Protein AF-0000000075672256 (afdb_homodimer)

pLDDT: mean 93.34, std 7.17, range [53.75, 98.81]

Nearest PDB structures (foldseek):
  4jeo-assembly1_A  TM=9.746E-01  e=2.473E-34  Branchiostoma lanceolatum
  6m9z-assembly1_A  TM=9.798E-01  e=9.421E-34  Branchiostoma floridae
  7sf9-assembly1_C  TM=9.790E-01  e=2.604E-33  Branchiostoma floridae
  7z7o-assembly2_D-2  TM=9.749E-01  e=1.697E-33  Branchiostoma lanceolatum
  4hvf-assembly1_C  TM=9.738E-01  e=4.691E-33  Branchiostoma lanceolatum

Secondary structure (DSSP, 8-state):
-PPP-EEEEEEEEEETTEEEEEEEEEEEETTTTEEEEEEEESSSS-SS-GGGGHHHHHTT-GGG--BTTB--HHHHHHHTT--EEEEEEEEETTS-EEEEEEEEEEETTEEEEEEEEEEE---TTSTTTTT-EEEE--EEEEEEEEETTEEEEEEEEEEEETTS-EEEEEEEEEEEESS---TTGGGSPPEEEEEEEEEEE-SSEEEEEEEEEEES---/-PPP-EEEEEEEEEETTEEEEEEEEEEEETTTTEEEEEEEESSSS-SS-GGGGHHHHHTT-GGG--BTTB--HHHHHHHTS--EEEEEEEEETTS-EEEEEEEEEEETTEEEEEEEEEEE---TTSTTTTT-EEEE--EEEEEEEEETTEEEEEEEEEEEETTS-EEEEEEEEEEEESS---TTGGGSPPEEEEEEEEEEE-SSEEEEEEEEEEES---

Foldseek 3Di:
DDAAFKEKEWEWEDAARHTWIKTWMKTAALVFQKIKIKIFTPPDFDQWAPQVCQCVRRVPPCCSAQAPVGRDPQVVLLVVVQHKKKWKWKQWPQGKIKIKIWDWDDDDSYIYIYMYMDMYDADCPDCTNPVQFDAWDKKKWKWADPDFFKIKIWIKTWTAGPVGDIIIIIMIMIIGTRDGHDPPSNVDGIKMKIKDWDWDDDRTMIMIIMGIHIDRDDD/DDAAFKEKEWEWEDAARHTWIKTWMKTAALVFQKIKIKIFTPVDFDQWAPQVCQCVRRVPCCCSAQAPVGRDPQVVLLVVQQHKKKWKWKQWPQGKIKIKIWDWDDDDSYIYIYMYMDMYDADCPDCTNPVQFDAWDKKKWKWADPDFFKTKIWIKTWTAGPVGDIIIIIMIMIIGTSDGHDPPSNVDGIKMKIKDWDWDDDRTMIMIIMGIHIDRDDD

InterPro domains:
  IPR009017 Green fluorescent protein [G3DSA:2.40.155.10] (1-219)
  IPR009017 Green fluorescent protein [SSF54511] (2-217)
  IPR011584 Green fluorescent protein-related [PF01353] (6-217)

Radius of gyration: 22.41 Å; Cα contacts (8 Å, |Δi|>4): 1199; chains: 2; bounding box: 50×62×52 Å

Solvent-accessible surface area (backbone atoms only — not comparable to full-atom values): 21757 Å² total; per-residue (Å²): 119,70,70,43,43,37,36,37,39,36,43,32,41,30,51,69,79,45,72,51,40,33,42,38,37,33,39,38,39,34,85,65,12,30,38,38,34,39,35,34,41,79,72,49,64,54,86,44,34,58,72,76,48,52,66,69,70,52,74,73,51,49,50,19,34,36,37,84,90,39,78,22,73,50,31,48,24,53,61,72,68,54,33,56,38,37,42,35,38,38,44,31,79,77,57,23,36,38,40,34,40,44,41,69,43,80,57,83,40,30,36,42,33,46,31,47,36,45,30,37,58,60,47,73,86,30,53,53,50,60,54,36,60,72,49,64,55,65,37,57,33,43,35,35,49,60,48,58,36,32,38,38,35,39,35,62,45,42,31,32,32,76,88,51,38,67,49,49,26,44,34,44,31,42,37,42,40,60,49,71,50,64,86,68,48,43,75,49,73,51,41,33,35,34,37,42,75,45,78,48,74,50,56,42,36,41,37,40,40,38,43,38,41,45,41,79,73,76,134,118,71,72,43,44,35,37,38,40,37,44,32,42,29,50,70,80,45,72,52,38,32,42,38,39,35,37,37,37,34,84,66,11,31,37,37,31,40,35,33,41,78,72,50,65,54,84,42,33,59,72,78,48,52,66,69,70,53,72,74,49,48,51,18,35,35,38,85,91,41,79,21,72,50,32,47,23,53,60,72,66,54,33,56,38,36,43,36,38,38,44,30,78,78,58,23,36,37,40,34,42,44,40,70,43,79,57,84,40,30,36,42,34,46,32,44,36,45,31,38,58,62,46,74,88,30,53,52,47,60,54,34,59,72,49,63,56,66,36,56,31,42,35,36,47,62,49,58,36,32,39,38,35,39,35,63,46,42,30,32,32,77,86,51,38,66,49,48,27,45,36,44,31,42,37,43,40,62,50,69,50,64,88,68,48,44,74,50,74,49,40,33,34,35,37,42,73,45,77,49,75,51,55,40,35,40,38,40,39,39,44,37,41,46,40,78,75,77,132

Sequence (438 aa):
MPLPATHEIHLHGSVNGHEFDLVGSGKGDPKAGSLVTEVKSTMGPLKFSPHLMIPHLGYGYYQYLPYPDGPSPFQTAMLDGSGYKVHRVFNFEDGGVLSIDYNYAYEGTHIKSDFKLMGSGFPDDGPVMTSQIVDQDGCVSKKTYLNDNTIVDSFDWSYNLQNGKRYRARVTSNYIFGKPLAADVMKKQPVFVYRKCYVKSTQTEITLDEREKAFYEVVMPLPATHEIHLHGSVNGHEFDLVGSGKGDPKAGSLVTEVKSTMGPLKFSPHLMIPHLGYGYYQYLPYPDGPSPFQTAMLDGSGYKVHRVFNFEDGGVLSIDYNYAYEGTHIKSDFKLMGSGFPDDGPVMTSQIVDQDGCVSKKTYLNDNTIVDSFDWSYNLQNGKRYRARVTSNYIFGKPLAADVMKKQPVFVYRKCYVKSTQTEITLDEREKAFYEVV

Organism: Branchiostoma floridae (NCBI:txid7739)

Structure (mmCIF, N/CA/C/O backbone):
data_AF-0000000075672256-model_v1
#
loop_
_entity.id
_entity.type
_entity.pdbx_description
1 polymer 'Red fluorescent protein drFP583-like'
#
loop_
_atom_site.group_PDB
_atom_site.id
_atom_site.type_symbol
_atom_site.label_atom_id
_atom_site.label_alt_id
_atom_site.label_comp_id
_atom_site.label_asym_id
_atom_site.label_entity_id
_atom_site.label_seq_id
_atom_site.pdbx_PDB_ins_code
_atom_site.Cartn_x
_atom_site.Cartn_y
_atom_site.Cartn_z
_atom_site.occupancy
_atom_site.B_iso_or_equiv
_atom_site.auth_seq_id
_atom_site.auth_comp_id
_atom_site.auth_asym_id
_atom_site.auth_atom_id
_atom_site.pdbx_PDB_model_num
ATOM 1 N N . MET A 1 1 ? -23.078 24.609 -0.307 1 54.22 1 MET A N 1
ATOM 2 C CA . MET A 1 1 ? -21.969 25.516 0.013 1 54.22 1 MET A CA 1
ATOM 3 C C . MET A 1 1 ? -20.703 25.109 -0.74 1 54.22 1 MET A C 1
ATOM 5 O O . MET A 1 1 ? -20.531 23.938 -1.077 1 54.22 1 MET A O 1
ATOM 9 N N . PRO A 1 2 ? -19.922 26.125 -1.208 1 67.62 2 PRO A N 1
ATOM 10 C CA . PRO A 1 2 ? -18.719 25.781 -1.974 1 67.62 2 PRO A CA 1
ATOM 11 C C . PRO A 1 2 ? -17.703 25 -1.155 1 67.62 2 PRO A C 1
ATOM 13 O O . PRO A 1 2 ? -17.719 25.062 0.076 1 67.62 2 PRO A O 1
ATOM 16 N N . LEU A 1 3 ? -17.031 24.141 -1.745 1 74.81 3 LEU A N 1
ATOM 17 C CA . LEU A 1 3 ? -15.961 23.391 -1.106 1 74.81 3 LEU A CA 1
ATOM 18 C C . LEU A 1 3 ? -14.891 24.312 -0.556 1 74.81 3 LEU A C 1
ATOM 20 O O . LEU A 1 3 ? -14.688 25.422 -1.075 1 74.81 3 LEU A O 1
ATOM 24 N N . PRO A 1 4 ? -14.391 23.938 0.589 1 68.5 4 PRO A N 1
ATOM 25 C CA . PRO A 1 4 ? -13.391 24.812 1.212 1 68.5 4 PRO A CA 1
ATOM 26 C C . PRO A 1 4 ? -12.227 25.125 0.28 1 68.5 4 PRO A C 1
ATOM 28 O O . PRO A 1 4 ? -11.82 24.281 -0.517 1 68.5 4 PRO A O 1
ATOM 31 N N . ALA A 1 5 ? -11.805 26.375 0.604 1 82.75 5 ALA A N 1
ATOM 32 C CA . ALA A 1 5 ? -10.656 26.797 -0.183 1 82.75 5 ALA A CA 1
ATOM 33 C C . ALA A 1 5 ? -9.477 27.156 0.718 1 82.75 5 ALA A C 1
ATOM 35 O O . ALA A 1 5 ? -8.359 27.375 0.237 1 82.75 5 ALA A O 1
ATOM 36 N N . THR A 1 6 ? -9.805 27.156 2.059 1 92.75 6 THR A N 1
ATOM 37 C CA . THR A 1 6 ? -8.734 27.516 2.99 1 92.75 6 THR A CA 1
ATOM 38 C C . THR A 1 6 ? -8.828 26.672 4.262 1 92.75 6 THR A C 1
ATOM 40 O O . THR A 1 6 ? -9.883 26.109 4.566 1 92.75 6 THR A O 1
ATOM 43 N N . HIS A 1 7 ? -7.637 26.594 4.965 1 94.19 7 HIS A N 1
ATOM 44 C CA . HIS A 1 7 ? -7.633 25.891 6.242 1 94.19 7 HIS A CA 1
ATOM 45 C C . HIS A 1 7 ? -6.621 26.5 7.207 1 94.19 7 HIS A C 1
ATOM 47 O O . HIS A 1 7 ? -5.684 27.172 6.777 1 94.19 7 HIS A O 1
ATOM 53 N N . GLU A 1 8 ? -6.914 26.344 8.492 1 95.62 8 GLU A N 1
ATOM 54 C CA . GLU A 1 8 ? -5.977 26.547 9.594 1 95.62 8 GLU A CA 1
ATOM 55 C C . GLU A 1 8 ? -5.609 25.219 10.25 1 95.62 8 GLU A C 1
ATOM 57 O O . GLU A 1 8 ? -6.445 24.312 10.352 1 95.62 8 GLU A O 1
ATOM 62 N N . ILE A 1 9 ? -4.352 25.203 10.695 1 96.62 9 ILE A N 1
ATOM 63 C CA . ILE A 1 9 ? -3.908 23.938 11.266 1 96.62 9 ILE A CA 1
ATOM 64 C C . ILE A 1 9 ? -3.189 24.172 12.586 1 96.62 9 ILE A C 1
ATOM 66 O O . ILE A 1 9 ? -2.373 25.094 12.695 1 96.62 9 ILE A O 1
ATOM 70 N N . HIS A 1 10 ? -3.572 23.469 13.555 1 98.19 10 HIS A N 1
ATOM 71 C CA . HIS A 1 10 ? -2.842 23.281 14.805 1 98.19 10 HIS A CA 1
ATOM 72 C C . HIS A 1 10 ? -2.404 21.828 14.961 1 98.19 10 HIS A C 1
ATOM 74 O O . HIS A 1 10 ? -3.238 20.938 15.172 1 98.19 10 HIS A O 1
ATOM 80 N N . LEU A 1 11 ? -1.12 21.562 14.805 1 97.94 11 LEU A N 1
ATOM 81 C CA . LEU A 1 11 ? -0.514 20.234 14.977 1 97.94 11 LEU A CA 1
ATOM 82 C C . LEU A 1 11 ? 0.402 20.219 16.188 1 97.94 11 LEU A C 1
ATOM 84 O O . LEU A 1 11 ? 1.393 20.953 16.25 1 97.94 11 LEU A O 1
ATOM 88 N N . HIS A 1 12 ? 0.075 19.375 17.094 1 98.75 12 HIS A N 1
ATOM 89 C CA . HIS A 1 12 ? 0.824 19.375 18.344 1 98.75 12 HIS A CA 1
ATOM 90 C C . HIS A 1 12 ? 0.902 17.969 18.953 1 98.75 12 HIS A C 1
ATOM 92 O O . HIS A 1 12 ? 0.176 17.062 18.531 1 98.75 12 HIS A O 1
ATOM 98 N N . GLY A 1 13 ? 1.822 17.797 19.875 1 98.75 13 GLY A N 1
ATOM 99 C CA . GLY A 1 13 ? 2.008 16.5 20.516 1 98.75 13 GLY A CA 1
ATOM 100 C C . GLY A 1 13 ? 3.426 16.266 21.016 1 98.75 13 GLY A C 1
ATOM 101 O O . GLY A 1 13 ? 4.035 17.172 21.594 1 98.75 13 GLY A O 1
ATOM 102 N N . SER A 1 14 ? 3.846 15.016 20.828 1 98.81 14 SER A N 1
ATOM 103 C CA . SER A 1 14 ? 5.16 14.656 21.344 1 98.81 14 SER A CA 1
ATOM 104 C C . SER A 1 14 ? 5.793 13.547 20.516 1 98.81 14 SER A C 1
ATOM 106 O O . SER A 1 14 ? 5.102 12.633 20.062 1 98.81 14 SER A O 1
ATOM 108 N N . VAL A 1 15 ? 7.074 13.664 20.344 1 98.5 15 VAL A N 1
ATOM 109 C CA . VAL A 1 15 ? 7.887 12.617 19.734 1 98.5 15 VAL A CA 1
ATOM 110 C C . VAL A 1 15 ? 9.023 12.227 20.688 1 98.5 15 VAL A C 1
ATOM 112 O O . VAL A 1 15 ? 9.898 13.047 20.984 1 98.5 15 VAL A O 1
ATOM 115 N N . ASN A 1 16 ? 9.062 11.031 21.109 1 98.5 16 ASN A N 1
ATOM 116 C CA . ASN A 1 16 ? 10.039 10.555 22.078 1 98.5 16 ASN A CA 1
ATOM 117 C C . ASN A 1 16 ? 10.109 11.461 23.297 1 98.5 16 ASN A C 1
ATOM 119 O O . ASN A 1 16 ? 11.195 11.773 23.797 1 98.5 16 ASN A O 1
ATOM 123 N N . GLY A 1 17 ? 8.992 11.953 23.672 1 98.31 17 GLY A N 1
ATOM 124 C CA . GLY A 1 17 ? 8.914 12.773 24.875 1 98.31 17 GLY A CA 1
ATOM 125 C C . GLY A 1 17 ? 9.188 14.242 24.609 1 98.31 17 GLY A C 1
ATOM 126 O O . GLY A 1 17 ? 9.031 15.078 25.5 1 98.31 17 GLY A O 1
ATOM 127 N N . HIS A 1 18 ? 9.602 14.594 23.453 1 98.44 18 HIS A N 1
ATOM 128 C CA . HIS A 1 18 ? 9.797 15.992 23.109 1 98.44 18 HIS A CA 1
ATOM 129 C C . HIS A 1 18 ? 8.5 16.625 22.609 1 98.44 18 HIS A C 1
ATOM 131 O O . HIS A 1 18 ? 8.008 16.281 21.531 1 98.44 18 HIS A O 1
ATOM 137 N N . GLU A 1 19 ? 8.078 17.578 23.328 1 98.69 19 GLU A N 1
ATOM 138 C CA . GLU A 1 19 ? 6.844 18.281 22.969 1 98.69 19 GLU A CA 1
ATOM 139 C C . GLU A 1 19 ? 7.066 19.219 21.781 1 98.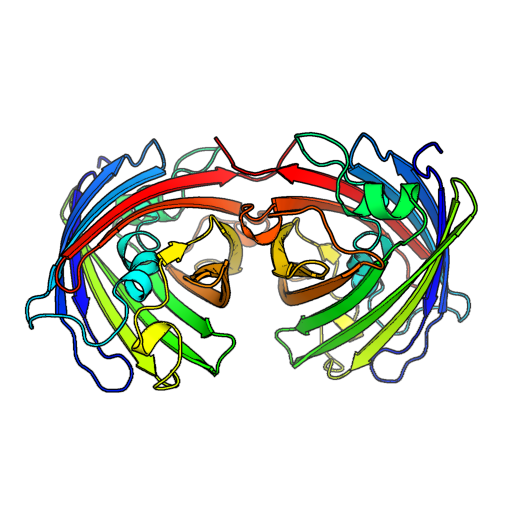69 19 GLU A C 1
ATOM 141 O O . GLU A 1 19 ? 8.148 19.781 21.625 1 98.69 19 GLU A O 1
ATOM 146 N N . PHE A 1 20 ? 6.074 19.391 20.984 1 98.69 20 PHE A N 1
ATOM 147 C CA . PHE A 1 20 ? 6.125 20.344 19.875 1 98.69 20 PHE A CA 1
ATOM 148 C C . PHE A 1 20 ? 4.762 20.969 19.641 1 98.69 20 PHE A C 1
ATOM 150 O O . PHE A 1 20 ? 3.746 20.484 20.141 1 98.69 20 PHE A O 1
ATOM 157 N N . ASP A 1 21 ? 4.738 22.047 18.984 1 98.81 21 ASP A N 1
ATOM 158 C CA . ASP A 1 21 ? 3.541 22.828 18.656 1 98.81 21 ASP A CA 1
ATOM 159 C C . ASP A 1 21 ? 3.727 23.594 17.359 1 98.81 21 ASP A C 1
ATOM 161 O O . ASP A 1 21 ? 4.602 24.469 17.266 1 98.81 21 ASP A O 1
ATOM 165 N N . LEU A 1 22 ? 2.961 23.25 16.344 1 98.69 22 LEU A N 1
ATOM 166 C CA . LEU A 1 22 ? 2.99 23.906 15.031 1 98.69 22 LEU A CA 1
ATOM 167 C C . LEU A 1 22 ? 1.646 24.547 14.719 1 98.69 22 LEU A C 1
ATOM 169 O O . LEU A 1 22 ? 0.595 23.922 14.906 1 98.69 22 LEU A O 1
ATOM 173 N N . VAL A 1 23 ? 1.682 25.734 14.281 1 98.62 23 VAL A N 1
ATOM 174 C CA . VAL A 1 23 ? 0.475 26.422 13.844 1 98.62 23 VAL A CA 1
ATOM 175 C C . VAL A 1 23 ? 0.69 27.016 12.445 1 98.62 23 VAL A C 1
ATOM 177 O O . VAL A 1 23 ? 1.809 27.391 12.094 1 98.62 23 VAL A O 1
ATOM 180 N N . GLY A 1 24 ? -0.384 27 11.648 1 97.69 24 GLY A N 1
ATOM 181 C CA . GLY A 1 24 ? -0.274 27.578 10.32 1 97.69 24 GLY A CA 1
ATOM 182 C C . GLY A 1 24 ? -1.589 27.578 9.562 1 97.69 24 GLY A C 1
ATOM 183 O O . GLY A 1 24 ? -2.662 27.594 10.172 1 97.69 24 GLY A O 1
ATOM 184 N N . SER A 1 25 ? -1.482 27.766 8.289 1 96.31 25 SER A N 1
ATOM 185 C CA . SER A 1 25 ? -2.641 27.828 7.402 1 96.31 25 SER A CA 1
ATOM 186 C C . SER A 1 25 ? -2.277 27.422 5.98 1 96.31 25 SER A C 1
ATOM 188 O O . SER A 1 25 ? -1.106 27.188 5.68 1 96.31 25 SER A O 1
ATOM 190 N N . GLY A 1 26 ? -3.307 27.234 5.242 1 95.06 26 GLY A N 1
ATOM 191 C CA . GLY A 1 26 ? -3.098 26.875 3.852 1 95.06 26 GLY A CA 1
ATOM 192 C C . GLY A 1 26 ? -4.328 27.078 2.988 1 95.06 26 GLY A C 1
ATOM 193 O O . GLY A 1 26 ? -5.336 27.625 3.453 1 95.06 26 GLY A O 1
ATOM 194 N N . LYS A 1 27 ? -4.074 26.828 1.75 1 93.88 27 LYS A N 1
ATOM 195 C CA . LYS A 1 27 ? -5.125 26.875 0.738 1 93.88 27 LYS A CA 1
ATOM 196 C C . LYS A 1 27 ? -5.125 25.594 -0.099 1 93.88 27 LYS A C 1
ATOM 198 O O . LYS A 1 27 ? -4.094 24.938 -0.23 1 93.88 27 LYS A O 1
ATOM 203 N N . GLY A 1 28 ? -6.305 25.281 -0.549 1 92.94 28 GLY A N 1
ATOM 204 C CA . GLY A 1 28 ? -6.43 24.141 -1.434 1 92.94 28 GLY A CA 1
ATOM 205 C C . GLY A 1 28 ? -7.418 24.359 -2.564 1 92.94 28 GLY A C 1
ATOM 206 O O . GLY A 1 28 ? -8.141 25.359 -2.576 1 92.94 28 GLY A O 1
ATOM 207 N N . ASP A 1 29 ? -7.328 23.531 -3.586 1 91.88 29 ASP A N 1
ATOM 208 C CA . ASP A 1 29 ? -8.266 23.484 -4.703 1 91.88 29 ASP A CA 1
ATOM 209 C C . ASP A 1 29 ? -9.055 22.172 -4.703 1 91.88 29 ASP A C 1
ATOM 211 O O . ASP A 1 29 ? -8.547 21.141 -5.137 1 91.88 29 ASP A O 1
ATOM 215 N N . PRO A 1 30 ? -10.25 22.219 -4.234 1 90.56 30 PRO A N 1
ATOM 216 C CA . PRO A 1 30 ? -11.047 21 -4.113 1 90.56 30 PRO A CA 1
ATOM 217 C C . PRO A 1 30 ? -11.375 20.375 -5.465 1 90.56 30 PRO A C 1
ATOM 219 O O . PRO A 1 30 ? -11.883 19.25 -5.523 1 90.56 30 PRO A O 1
ATOM 222 N N . LYS A 1 31 ? -11.125 21.016 -6.562 1 90.19 31 LYS A N 1
ATOM 223 C CA . LYS A 1 31 ? -11.383 20.469 -7.887 1 90.19 31 LYS A CA 1
ATOM 224 C C . LYS A 1 31 ? -10.133 19.781 -8.445 1 90.19 31 LYS A C 1
ATOM 226 O O . LYS A 1 31 ? -10.234 18.922 -9.328 1 90.19 31 LYS A O 1
ATOM 231 N N . ALA A 1 32 ? -9.008 20.188 -7.891 1 91 32 ALA A N 1
ATOM 232 C CA . ALA A 1 32 ? -7.773 19.719 -8.516 1 91 32 ALA A CA 1
ATOM 233 C C . ALA A 1 32 ? -7.051 18.719 -7.625 1 91 32 ALA A C 1
ATOM 235 O O . ALA A 1 32 ? -6.137 18.031 -8.078 1 91 32 ALA A O 1
ATOM 236 N N . GLY A 1 33 ? -7.387 18.625 -6.363 1 92.25 33 GLY A N 1
ATOM 237 C CA . GLY A 1 33 ? -6.684 17.75 -5.438 1 92.25 33 GLY A CA 1
ATOM 238 C C . GLY A 1 33 ? -5.332 18.297 -5.012 1 92.25 33 GLY A C 1
ATOM 239 O O . GLY A 1 33 ? -4.363 17.547 -4.895 1 92.25 33 GLY A O 1
ATOM 240 N N . SER A 1 34 ? -5.281 19.625 -4.809 1 93.31 34 SER A N 1
ATOM 241 C CA . SER A 1 34 ? -4.012 20.234 -4.422 1 93.31 34 SER A CA 1
ATOM 242 C C . SER A 1 34 ? -4.164 21.078 -3.162 1 93.31 34 SER A C 1
ATOM 244 O O . SER A 1 34 ? -5.242 21.609 -2.895 1 93.31 34 SER A O 1
ATOM 246 N N . LEU A 1 35 ? -3.084 21.203 -2.439 1 94 35 LEU A N 1
ATOM 247 C CA . LEU A 1 35 ? -3.074 22.109 -1.294 1 94 35 LEU A CA 1
ATOM 248 C C . LEU A 1 35 ? -1.655 22.578 -0.984 1 94 35 LEU A C 1
ATOM 250 O O . LEU A 1 35 ? -0.686 21.891 -1.307 1 94 35 LEU A O 1
ATOM 254 N N . VAL A 1 36 ? -1.611 23.734 -0.417 1 96.06 36 VAL A N 1
ATOM 255 C CA . VAL A 1 36 ? -0.389 24.281 0.162 1 96.06 36 VAL A CA 1
ATOM 256 C C . VAL A 1 36 ? -0.622 24.625 1.631 1 96.06 36 VAL A C 1
ATOM 258 O O . VAL A 1 36 ? -1.613 25.266 1.974 1 96.06 36 VAL A O 1
ATOM 261 N N . THR A 1 37 ? 0.236 24.172 2.418 1 96.94 37 THR A N 1
ATOM 262 C CA . THR A 1 37 ? 0.172 24.422 3.852 1 96.94 37 THR A CA 1
ATOM 263 C C . THR A 1 37 ? 1.503 24.969 4.367 1 96.94 37 THR A C 1
ATOM 265 O O . THR A 1 37 ? 2.568 24.469 3.99 1 96.94 37 THR A O 1
ATOM 268 N N . GLU A 1 38 ? 1.424 25.969 5.191 1 97.75 38 GLU A N 1
ATOM 269 C CA . GLU A 1 38 ? 2.592 26.516 5.879 1 97.75 38 GLU A CA 1
ATOM 270 C C . GLU A 1 38 ? 2.389 26.516 7.391 1 97.75 38 GLU A C 1
ATOM 272 O O . GLU A 1 38 ? 1.38 27.016 7.887 1 97.75 38 GLU A O 1
ATOM 277 N N . VAL A 1 39 ? 3.42 26 8.055 1 98.44 39 VAL A N 1
ATOM 278 C CA . VAL A 1 39 ? 3.318 25.969 9.516 1 98.44 39 VAL A CA 1
ATOM 279 C C . VAL A 1 39 ? 4.617 26.484 10.133 1 98.44 39 VAL A C 1
ATOM 281 O O . VAL A 1 39 ? 5.676 26.422 9.5 1 98.44 39 VAL A O 1
ATOM 284 N N . LYS A 1 40 ? 4.5 26.906 11.344 1 98.69 40 LYS A N 1
ATOM 285 C CA . LYS A 1 40 ? 5.641 27.359 12.141 1 98.69 40 LYS A CA 1
ATOM 286 C C . LYS A 1 40 ? 5.57 26.812 13.562 1 98.69 40 LYS A C 1
ATOM 288 O O . LYS A 1 40 ? 4.484 26.703 14.133 1 98.69 40 LYS A O 1
ATOM 293 N N . SER A 1 41 ? 6.719 26.562 14.086 1 98.69 41 SER A N 1
ATOM 294 C CA . SER A 1 41 ? 6.809 26.109 15.469 1 98.69 41 SER A CA 1
ATOM 295 C C . SER A 1 41 ? 6.621 27.266 16.438 1 98.69 41 SER A C 1
ATOM 297 O O . SER A 1 41 ? 7.219 28.328 16.281 1 98.69 41 SER A O 1
ATOM 299 N N . THR A 1 42 ? 5.832 26.969 17.453 1 98.75 42 THR A N 1
ATOM 300 C CA . THR A 1 42 ? 5.629 27.984 18.484 1 98.75 42 THR A CA 1
ATOM 301 C C . THR A 1 42 ? 6.531 27.734 19.688 1 98.75 42 THR A C 1
ATOM 303 O O . THR A 1 42 ? 6.574 28.547 20.609 1 98.75 42 THR A O 1
ATOM 306 N N . MET A 1 43 ? 7.285 26.656 19.688 1 98.38 43 MET A N 1
ATOM 307 C CA . MET A 1 43 ? 8.094 26.266 20.844 1 98.38 43 MET A CA 1
ATOM 308 C C . MET A 1 43 ? 9.57 26.234 20.484 1 98.38 43 MET A C 1
ATOM 310 O O . MET A 1 43 ? 10.359 25.547 21.141 1 98.38 43 MET A O 1
ATOM 314 N N . GLY A 1 44 ? 9.891 26.875 19.438 1 98 44 GLY A N 1
ATOM 315 C CA . GLY A 1 44 ? 11.273 26.828 18.984 1 98 44 GLY A CA 1
ATOM 316 C C . GLY A 1 44 ? 11.555 25.656 18.047 1 98 44 GLY A C 1
ATOM 317 O O . GLY A 1 44 ? 10.625 25.031 17.531 1 98 44 GLY A O 1
ATOM 318 N N . PRO A 1 45 ? 12.82 25.391 17.812 1 98.06 45 PRO A N 1
ATOM 319 C CA . PRO A 1 45 ? 13.195 24.344 16.859 1 98.06 45 PRO A CA 1
ATOM 320 C C . PRO A 1 45 ? 12.727 22.953 17.297 1 98.06 45 PRO A C 1
ATOM 322 O O . PRO A 1 45 ? 12.844 22.594 18.469 1 98.06 45 PRO A O 1
ATOM 325 N N . LEU A 1 46 ? 12.219 22.219 16.375 1 97.88 46 LEU A N 1
ATOM 326 C CA . LEU A 1 46 ? 11.883 20.828 16.641 1 97.88 46 LEU A CA 1
ATOM 327 C C . LEU A 1 46 ? 13.125 20.031 17.047 1 97.88 46 LEU A C 1
ATOM 329 O O . LEU A 1 46 ? 14.211 20.25 16.5 1 97.88 46 LEU A O 1
ATOM 333 N N . LYS A 1 47 ? 12.945 19.062 17.891 1 97.5 47 LYS A N 1
ATOM 334 C CA . LYS A 1 47 ? 14.047 18.234 18.359 1 97.5 47 LYS A CA 1
ATOM 335 C C . LYS A 1 47 ? 14.141 16.938 17.578 1 97.5 47 LYS A C 1
ATOM 337 O O . LYS A 1 47 ? 14.844 16.016 17.969 1 97.5 47 LYS A O 1
ATOM 342 N N . PHE A 1 48 ? 13.445 16.844 16.562 1 97.88 48 PHE A N 1
ATOM 343 C CA . PHE A 1 48 ? 13.438 15.742 15.609 1 97.88 48 PHE A CA 1
ATOM 344 C C . PHE A 1 48 ? 13.281 16.266 14.18 1 97.88 48 PHE A C 1
ATOM 346 O O . PHE A 1 48 ? 13.125 17.469 13.969 1 97.88 48 PHE A O 1
ATOM 353 N N . SER A 1 49 ? 13.344 15.352 13.211 1 97.5 49 SER A N 1
ATOM 354 C CA . SER A 1 49 ? 13.281 15.758 11.812 1 97.5 49 SER A CA 1
ATOM 355 C C . SER A 1 49 ? 11.93 16.391 11.477 1 97.5 49 SER A C 1
ATOM 357 O O . SER A 1 49 ? 10.883 15.766 11.688 1 97.5 49 SER A O 1
ATOM 359 N N . PRO A 1 50 ? 11.875 17.547 10.914 1 96.81 50 PRO A N 1
ATOM 360 C CA . PRO A 1 50 ? 10.609 18.156 10.5 1 96.81 50 PRO A CA 1
ATOM 361 C C . PRO A 1 50 ? 9.891 17.344 9.422 1 96.81 50 PRO A C 1
ATOM 363 O O . PRO A 1 50 ? 8.672 17.438 9.281 1 96.81 50 PRO A O 1
ATOM 366 N N . HIS A 1 51 ? 10.625 16.5 8.688 1 96.25 51 HIS A N 1
ATOM 367 C CA . HIS A 1 51 ? 10.031 15.703 7.629 1 96.25 51 HIS A CA 1
ATOM 368 C C . HIS A 1 51 ? 8.984 14.734 8.18 1 96.25 51 HIS A C 1
ATOM 370 O O . HIS A 1 51 ? 8.078 14.32 7.465 1 96.25 51 HIS A O 1
ATOM 376 N N . LEU A 1 52 ? 9.133 14.43 9.438 1 97.12 52 LEU A N 1
ATOM 377 C CA . LEU A 1 52 ? 8.18 13.531 10.086 1 97.12 52 LEU A CA 1
ATOM 378 C C . LEU A 1 52 ? 6.773 14.109 10.062 1 97.12 52 LEU A C 1
ATOM 380 O O . LEU A 1 52 ? 5.789 13.375 10.156 1 97.12 52 LEU A O 1
ATOM 384 N N . MET A 1 53 ? 6.66 15.398 9.875 1 96.62 53 MET A N 1
ATOM 385 C CA . MET A 1 53 ? 5.375 16.078 9.977 1 96.62 53 MET A CA 1
ATOM 386 C C . MET A 1 53 ? 4.684 16.156 8.617 1 96.62 53 MET A C 1
ATOM 388 O O . MET A 1 53 ? 3.488 16.438 8.539 1 96.62 53 MET A O 1
ATOM 392 N N . ILE A 1 54 ? 5.34 15.805 7.605 1 94.06 54 ILE A N 1
ATOM 393 C CA . ILE A 1 54 ? 4.895 16.078 6.242 1 94.06 54 ILE A CA 1
ATOM 394 C C . ILE A 1 54 ? 3.588 15.336 5.969 1 94.06 54 ILE A C 1
ATOM 396 O O . ILE A 1 54 ? 2.604 15.945 5.535 1 94.06 54 ILE A O 1
ATOM 400 N N . PRO A 1 55 ? 3.482 14.086 6.285 1 93.25 55 PRO A N 1
ATOM 401 C CA . PRO A 1 55 ? 2.238 13.398 5.941 1 93.25 55 PRO A CA 1
ATOM 402 C C . PRO A 1 55 ? 1.046 13.883 6.762 1 93.25 55 PRO A C 1
ATOM 404 O O . PRO A 1 55 ? -0.101 13.555 6.445 1 93.25 55 PRO A O 1
ATOM 407 N N . HIS A 1 56 ? 1.278 14.68 7.664 1 93.56 56 HIS A N 1
ATOM 408 C CA . HIS A 1 56 ? 0.21 15.125 8.555 1 93.56 56 HIS A CA 1
ATOM 409 C C . HIS A 1 56 ? -0.226 16.547 8.211 1 93.56 56 HIS A C 1
ATOM 411 O O . HIS A 1 56 ? -1.225 17.047 8.742 1 93.56 56 HIS A O 1
ATOM 417 N N . LEU A 1 57 ? 0.515 17.234 7.418 1 91.19 57 LEU A N 1
ATOM 418 C CA . LEU A 1 57 ? 0.197 18.594 6.992 1 91.19 57 LEU A CA 1
ATOM 419 C C . LEU A 1 57 ? -0.717 18.578 5.77 1 91.19 57 LEU A C 1
ATOM 421 O O . LEU A 1 57 ? -1.352 19.578 5.453 1 91.19 57 LEU A O 1
ATOM 425 N N . GLY A 1 58 ? -0.845 17.5 5.055 1 73.06 58 GLY A N 1
ATOM 426 C CA . GLY A 1 58 ? -1.673 17.375 3.867 1 73.06 58 GLY A CA 1
ATOM 427 C C . GLY A 1 58 ? -2.676 16.25 3.951 1 73.06 58 GLY A C 1
ATOM 428 O O . GLY A 1 58 ? -3.867 16.438 3.707 1 73.06 58 GLY A O 1
ATOM 429 N N . TYR A 1 59 ? -2.156 15.031 4.355 1 58.38 59 TYR A N 1
ATOM 430 C CA . TYR A 1 59 ? -2.859 13.75 4.258 1 58.38 59 TYR A CA 1
ATOM 431 C C . TYR A 1 59 ? -4.117 13.758 5.121 1 58.38 59 TYR A C 1
ATOM 433 O O . TYR A 1 59 ? -5.039 12.977 4.887 1 58.38 59 TYR A O 1
ATOM 441 N N . GLY A 1 60 ? -4.531 14.828 5.539 1 59 60 GLY A N 1
ATOM 442 C CA . GLY A 1 60 ? -5.762 14.938 6.305 1 59 60 GLY A CA 1
ATOM 443 C C . GLY A 1 60 ? -6.836 15.75 5.598 1 59 60 GLY A C 1
ATOM 444 O O . GLY A 1 60 ? -8.008 15.68 5.961 1 59 60 GLY A O 1
ATOM 445 N N . TYR A 1 61 ? -6.414 16.188 4.48 1 72.56 61 TYR A N 1
ATOM 446 C CA . TYR A 1 61 ? -7.379 17.078 3.854 1 72.56 61 TYR A CA 1
ATOM 447 C C . TYR A 1 61 ? -7.91 16.484 2.555 1 72.56 61 TYR A C 1
ATOM 449 O O . TYR A 1 61 ? -7.77 17.094 1.486 1 72.56 61 TYR A O 1
ATOM 457 N N . TYR A 1 62 ? -8.578 15.398 2.783 1 86 62 TYR A N 1
ATOM 458 C CA . TYR A 1 62 ? -9.195 14.773 1.616 1 86 62 TYR A CA 1
ATOM 459 C C . TYR A 1 62 ? -10.422 15.547 1.165 1 86 62 TYR A C 1
ATOM 461 O O . TYR A 1 62 ? -11.039 15.219 0.151 1 86 62 TYR A O 1
ATOM 469 N N . GLN A 1 63 ? -10.648 16.641 1.837 1 88.69 63 GLN A N 1
ATOM 470 C CA . GLN A 1 63 ? -11.688 17.578 1.406 1 88.69 63 GLN A CA 1
ATOM 471 C C . GLN A 1 63 ? -11.305 18.25 0.095 1 88.69 63 GLN A C 1
ATOM 473 O O . GLN A 1 63 ? -12.164 18.828 -0.583 1 88.69 63 GLN A O 1
ATOM 478 N N . TYR A 1 64 ? -10.078 18.156 -0.217 1 91.56 64 TYR A N 1
ATOM 479 C CA . TYR A 1 64 ? -9.609 18.781 -1.449 1 91.56 64 TYR A CA 1
ATOM 480 C C . TYR A 1 64 ? -9.484 17.75 -2.568 1 91.56 64 TYR A C 1
ATOM 482 O O . TYR A 1 64 ? -9.016 18.078 -3.664 1 91.56 64 TYR A O 1
ATOM 490 N N . LEU A 1 65 ? -9.883 16.562 -2.311 1 93.06 65 LEU A N 1
ATOM 491 C CA . LEU A 1 65 ? -9.672 15.477 -3.264 1 93.06 65 LEU A CA 1
ATOM 492 C C . LEU A 1 65 ? -10.984 15.062 -3.918 1 93.06 65 LEU A C 1
ATOM 494 O O . LEU A 1 65 ? -11.789 14.352 -3.314 1 93.06 65 LEU A O 1
ATOM 498 N N . PRO A 1 66 ? -11.18 15.406 -5.133 1 93.44 66 PRO A N 1
ATOM 499 C CA . PRO A 1 66 ? -12.312 14.812 -5.848 1 93.44 66 PRO A CA 1
ATOM 500 C C . PRO A 1 66 ? -12.031 13.375 -6.301 1 93.44 66 PRO A C 1
ATOM 502 O O . PRO A 1 66 ? -10.875 12.984 -6.43 1 93.44 66 PRO A O 1
ATOM 505 N N . TYR A 1 67 ? -13.086 12.648 -6.449 1 93.5 67 TYR A N 1
ATOM 506 C CA . TYR A 1 67 ? -12.992 11.359 -7.121 1 93.5 67 TYR A CA 1
ATOM 507 C C . TYR A 1 67 ? -13.266 11.5 -8.617 1 93.5 67 TYR A C 1
ATOM 509 O O . TYR A 1 67 ? -13.766 12.531 -9.07 1 93.5 67 TYR A O 1
ATOM 517 N N . PRO A 1 68 ? -12.883 10.492 -9.422 1 92.69 68 PRO A N 1
ATOM 518 C CA . PRO A 1 68 ? -13.039 10.594 -10.875 1 92.69 68 PRO A CA 1
ATOM 519 C C . PRO A 1 68 ? -14.484 10.836 -11.297 1 92.69 68 PRO A C 1
ATOM 521 O O . PRO A 1 68 ? -14.734 11.492 -12.312 1 92.69 68 PRO A O 1
ATOM 524 N N . ASP A 1 69 ? -15.398 10.352 -10.531 1 91.88 69 ASP A N 1
ATOM 525 C CA . ASP A 1 69 ? -16.797 10.43 -10.945 1 91.88 69 ASP A CA 1
ATOM 526 C C . ASP A 1 69 ? -17.531 11.531 -10.188 1 91.88 69 ASP A C 1
ATOM 528 O O . ASP A 1 69 ? -18.766 11.578 -10.195 1 91.88 69 ASP A O 1
ATOM 532 N N . GLY A 1 70 ? -16.797 12.383 -9.484 1 90.56 70 GLY A N 1
ATOM 533 C CA . GLY A 1 70 ? -17.438 13.477 -8.773 1 90.56 70 GLY A CA 1
ATOM 534 C C . GLY A 1 70 ? -16.828 13.734 -7.406 1 90.56 70 GLY A C 1
ATOM 535 O O . GLY A 1 70 ? -15.664 13.406 -7.168 1 90.56 70 GLY A O 1
ATOM 536 N N . PRO A 1 71 ? -17.672 14.406 -6.566 1 91.19 71 PRO A N 1
ATOM 537 C CA . PRO A 1 71 ? -17.188 14.672 -5.207 1 91.19 71 PRO A CA 1
ATOM 538 C C . PRO A 1 71 ? -16.875 13.391 -4.434 1 91.19 71 PRO A C 1
ATOM 540 O O . PRO A 1 71 ? -17.625 12.414 -4.523 1 91.19 71 PRO A O 1
ATOM 543 N N . SER A 1 72 ? -15.852 13.43 -3.736 1 93.31 72 SER A N 1
ATOM 544 C CA . SER A 1 72 ? -15.508 12.305 -2.867 1 93.31 72 SER A CA 1
ATOM 545 C C . SER A 1 72 ? -16.406 12.258 -1.64 1 93.31 72 SER A C 1
ATOM 547 O O . SER A 1 72 ? -17.094 13.242 -1.324 1 93.31 72 SER A O 1
ATOM 549 N N . PRO A 1 73 ? -16.391 11.156 -0.967 1 93.31 73 PRO A N 1
ATOM 550 C CA . PRO A 1 73 ? -17.141 11.102 0.294 1 93.31 73 PRO A CA 1
ATOM 551 C C . PRO A 1 73 ? -16.656 12.133 1.312 1 93.31 73 PRO A C 1
ATOM 553 O O . PRO A 1 73 ? -17.438 12.609 2.131 1 93.31 73 PRO A O 1
ATOM 556 N N . PHE A 1 74 ? -15.438 12.5 1.295 1 93.38 74 PHE A N 1
ATOM 557 C CA . PHE A 1 74 ? -14.867 13.492 2.197 1 93.38 74 PHE A CA 1
ATOM 558 C C . PHE A 1 74 ? -15.43 14.883 1.905 1 93.38 74 PHE A C 1
ATOM 560 O O . PHE A 1 74 ? -15.773 15.625 2.826 1 93.38 74 PHE A O 1
ATOM 567 N N . GLN A 1 75 ? -15.477 15.148 0.667 1 91.69 75 GLN A N 1
ATOM 568 C CA . GLN A 1 75 ? -16.062 16.422 0.25 1 91.69 75 GLN A CA 1
ATOM 569 C C . GLN A 1 75 ? -17.547 16.469 0.594 1 91.69 75 GLN A C 1
ATOM 571 O O . GLN A 1 75 ? -18.047 17.5 1.069 1 91.69 75 GLN A O 1
ATOM 576 N N . THR A 1 76 ? -18.203 15.367 0.339 1 90.69 76 THR A N 1
ATOM 577 C CA . THR A 1 76 ? -19.625 15.297 0.655 1 90.69 76 THR A CA 1
ATOM 578 C C . THR A 1 76 ? -19.859 15.5 2.15 1 90.69 76 THR A C 1
ATOM 580 O O . THR A 1 76 ? -20.781 16.219 2.549 1 90.69 76 THR A O 1
ATOM 583 N N . ALA A 1 77 ? -19.062 14.883 2.957 1 90.56 77 ALA A N 1
ATOM 584 C CA . ALA A 1 77 ? -19.188 15 4.406 1 90.56 77 ALA A CA 1
ATOM 585 C C . ALA A 1 77 ? -18.969 16.438 4.855 1 90.56 77 ALA A C 1
ATOM 587 O O . ALA A 1 77 ? -19.594 16.891 5.82 1 90.56 77 ALA A O 1
ATOM 588 N N . MET A 1 78 ? -18.141 17.141 4.191 1 87.5 78 MET A N 1
ATOM 589 C CA . MET A 1 78 ? -17.953 18.547 4.492 1 87.5 78 MET A CA 1
ATOM 590 C C . MET A 1 78 ? -19.172 19.359 4.094 1 87.5 78 MET A C 1
ATOM 592 O O . MET A 1 78 ? -19.641 20.203 4.867 1 87.5 78 MET A O 1
ATOM 596 N N . LEU A 1 79 ? -19.625 19.109 2.945 1 86.31 79 LEU A N 1
ATOM 597 C CA . LEU A 1 79 ? -20.734 19.875 2.393 1 86.31 79 LEU A CA 1
ATOM 598 C C . LEU A 1 79 ? -22 19.703 3.238 1 86.31 79 LEU A C 1
ATOM 600 O O . LEU A 1 79 ? -22.766 20.641 3.406 1 86.31 79 LEU A O 1
ATOM 604 N N . ASP A 1 80 ? -22.141 18.562 3.729 1 87.38 80 ASP A N 1
ATOM 605 C CA . ASP A 1 80 ? -23.391 18.328 4.441 1 87.38 80 ASP A CA 1
ATOM 606 C C . ASP A 1 80 ? -23.219 18.578 5.938 1 87.38 80 ASP A C 1
ATOM 608 O O . ASP A 1 80 ? -24.172 18.422 6.707 1 87.38 80 ASP A O 1
ATOM 612 N N . GLY A 1 81 ? -21.984 18.844 6.387 1 86.5 81 GLY A N 1
ATOM 613 C CA . GLY A 1 81 ? -21.703 19.281 7.742 1 86.5 81 GLY A CA 1
ATOM 614 C C . GLY A 1 81 ? -21.438 18.141 8.703 1 86.5 81 GLY A C 1
ATOM 615 O O . GLY A 1 81 ? -21.094 18.359 9.859 1 86.5 81 GLY A O 1
ATOM 616 N N . SER A 1 82 ? -21.594 16.875 8.297 1 90.75 82 SER A N 1
ATOM 617 C CA . SER A 1 82 ? -21.406 15.734 9.188 1 90.75 82 SER A CA 1
ATOM 618 C C . SER A 1 82 ? -19.938 15.523 9.523 1 90.75 82 SER A C 1
ATOM 620 O O . SER A 1 82 ? -19.609 15.102 10.633 1 90.75 82 SER A O 1
ATOM 622 N N . GLY A 1 83 ? -19.078 15.781 8.492 1 91.5 83 GLY A N 1
ATOM 623 C CA . GLY A 1 83 ? -17.641 15.656 8.664 1 91.5 83 GLY A CA 1
ATOM 624 C C . GLY A 1 83 ? -17.188 14.227 8.883 1 91.5 83 GLY A C 1
ATOM 625 O O . GLY A 1 83 ? -17.906 13.289 8.531 1 91.5 83 GLY A O 1
ATOM 626 N N . TYR A 1 84 ? -15.93 14.188 9.297 1 93.62 84 TYR A N 1
ATOM 627 C CA . TYR A 1 84 ? -15.312 12.914 9.648 1 93.62 84 TYR A CA 1
ATOM 628 C C . TYR A 1 84 ? -14.148 13.125 10.609 1 93.62 84 TYR A C 1
ATOM 630 O O . TYR A 1 84 ? -13.648 14.242 10.766 1 93.62 84 TYR A O 1
ATOM 638 N N . LYS A 1 85 ? -13.812 12.086 11.266 1 93.81 85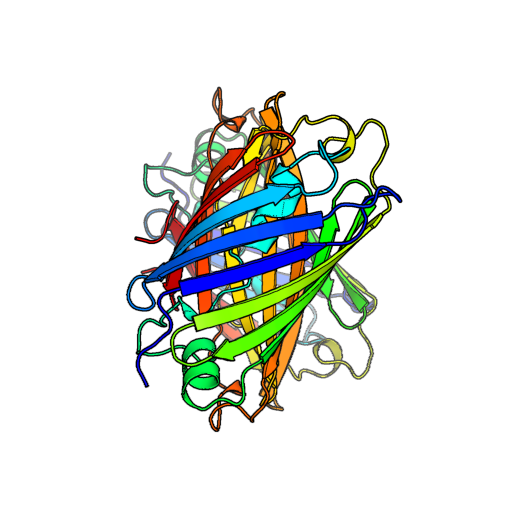 LYS A N 1
ATOM 639 C CA . LYS A 1 85 ? -12.617 12.023 12.102 1 93.81 85 LYS A CA 1
ATOM 640 C C . LYS A 1 85 ? -11.617 11 11.562 1 93.81 85 LYS A C 1
ATOM 642 O O . LYS A 1 85 ? -12.008 10.055 10.883 1 93.81 85 LYS A O 1
ATOM 647 N N . VAL A 1 86 ? -10.391 11.273 11.883 1 96.19 86 VAL A N 1
ATOM 648 C CA . VAL A 1 86 ? -9.359 10.383 11.352 1 96.19 86 VAL A CA 1
ATOM 649 C C . VAL A 1 86 ? -8.438 9.93 12.484 1 96.19 86 VAL A C 1
ATOM 651 O O . VAL A 1 86 ? -8.055 10.734 13.336 1 96.19 86 VAL A O 1
ATOM 654 N N . HIS A 1 87 ? -8.188 8.719 12.562 1 97.44 87 HIS A N 1
ATOM 655 C CA . HIS A 1 87 ? -7.086 8.164 13.344 1 97.44 87 HIS A CA 1
ATOM 656 C C . HIS A 1 87 ? -6.074 7.461 12.453 1 97.44 87 HIS A C 1
ATOM 658 O O . HIS A 1 87 ? -6.441 6.582 11.664 1 97.44 87 HIS A O 1
ATOM 664 N N . ARG A 1 88 ? -4.805 7.82 12.562 1 97.19 88 ARG A N 1
ATOM 665 C CA . ARG A 1 88 ? -3.752 7.273 11.711 1 97.19 88 ARG A CA 1
ATOM 666 C C . ARG A 1 88 ? -2.596 6.734 12.547 1 97.19 88 ARG A C 1
ATOM 668 O O . ARG A 1 88 ? -2.213 7.344 13.547 1 97.19 88 ARG A O 1
ATOM 675 N N . VAL A 1 89 ? -2.08 5.652 12.07 1 98.25 89 VAL A N 1
ATOM 676 C CA . VAL A 1 89 ? -0.914 5.062 12.719 1 98.25 89 VAL A CA 1
ATOM 677 C C . VAL A 1 89 ? 0.178 4.801 11.688 1 98.25 89 VAL A C 1
ATOM 679 O O . VAL A 1 89 ? -0.095 4.266 10.609 1 98.25 89 VAL A O 1
ATOM 682 N N . PHE A 1 90 ? 1.37 5.215 12.016 1 98.31 90 PHE A N 1
ATOM 683 C CA . PHE A 1 90 ? 2.582 4.832 11.305 1 98.31 90 PHE A CA 1
ATOM 684 C C . PHE A 1 90 ? 3.377 3.803 12.094 1 98.31 90 PHE A C 1
ATOM 686 O O . PHE A 1 90 ? 3.674 4.016 13.273 1 98.31 90 PHE A O 1
ATOM 693 N N . ASN A 1 91 ? 3.74 2.76 11.445 1 98.44 91 ASN A N 1
ATOM 694 C CA . ASN A 1 91 ? 4.703 1.804 11.984 1 98.44 91 ASN A CA 1
ATOM 695 C C . ASN A 1 91 ? 6 1.809 11.18 1 98.44 91 ASN A C 1
ATOM 697 O O . ASN A 1 91 ? 6.039 1.329 10.047 1 98.44 91 ASN A O 1
ATOM 701 N N . PHE A 1 92 ? 7.023 2.258 11.844 1 98.44 92 PHE A N 1
ATOM 702 C CA . PHE A 1 92 ? 8.297 2.4 11.148 1 98.44 92 PHE A CA 1
ATOM 703 C C . PHE A 1 92 ? 9.141 1.138 11.297 1 98.4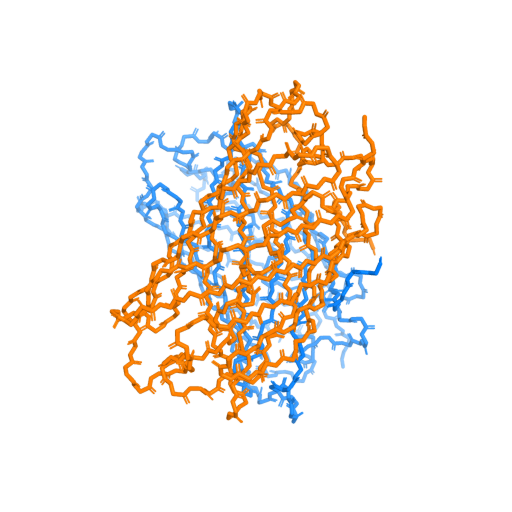4 92 PHE A C 1
ATOM 705 O O . PHE A 1 92 ? 9 0.405 12.281 1 98.44 92 PHE A O 1
ATOM 712 N N . GLU A 1 93 ? 9.969 0.954 10.375 1 97.19 93 GLU A N 1
ATOM 713 C CA . GLU A 1 93 ? 10.773 -0.266 10.305 1 97.19 93 GLU A CA 1
ATOM 714 C C . GLU A 1 93 ? 11.781 -0.338 11.445 1 97.19 93 GLU A C 1
ATOM 716 O O . GLU A 1 93 ? 12.32 -1.407 11.742 1 97.19 93 GLU A O 1
ATOM 721 N N . ASP A 1 94 ? 12.117 0.73 12.062 1 97.69 94 ASP A N 1
ATOM 722 C CA . ASP A 1 94 ? 13.109 0.707 13.133 1 97.69 94 ASP A CA 1
ATOM 723 C C . ASP A 1 94 ? 12.438 0.643 14.508 1 97.69 94 ASP A C 1
ATOM 725 O O . ASP A 1 94 ? 13.086 0.835 15.531 1 97.69 94 ASP A O 1
ATOM 729 N N . GLY A 1 95 ? 11.125 0.493 14.523 1 98.12 95 GLY A N 1
ATOM 730 C CA . GLY A 1 95 ? 10.391 0.339 15.766 1 98.12 95 GLY A CA 1
ATOM 731 C C . GLY A 1 95 ? 9.625 1.586 16.156 1 98.12 95 GLY A C 1
ATOM 732 O O . GLY A 1 95 ? 8.766 1.539 17.047 1 98.12 95 GLY A O 1
ATOM 733 N N . GLY A 1 96 ? 9.859 2.699 15.5 1 98.62 96 GLY A N 1
ATOM 734 C CA . GLY A 1 96 ? 9.102 3.916 15.758 1 98.62 96 GLY A CA 1
ATOM 735 C C . GLY A 1 96 ? 7.633 3.795 15.398 1 98.62 96 GLY A C 1
ATOM 736 O O . GLY A 1 96 ? 7.277 3.135 14.422 1 98.62 96 GLY A O 1
ATOM 737 N N . VAL A 1 97 ? 6.809 4.43 16.234 1 98.81 97 VAL A N 1
ATOM 738 C CA . VAL A 1 97 ? 5.371 4.43 16 1 98.81 97 VAL A CA 1
ATOM 739 C C . VAL A 1 97 ? 4.816 5.844 16.156 1 98.81 97 VAL A C 1
ATOM 741 O O . VAL A 1 97 ? 5.191 6.562 17.094 1 98.81 97 VAL A O 1
ATOM 744 N N . LEU A 1 98 ? 4.004 6.246 15.242 1 98.5 98 LEU A N 1
ATOM 745 C CA . LEU A 1 98 ? 3.225 7.477 15.359 1 98.5 98 LEU A CA 1
ATOM 746 C C . LEU A 1 98 ? 1.73 7.168 15.398 1 98.5 98 LEU A C 1
ATOM 748 O O . LEU A 1 98 ? 1.246 6.332 14.633 1 98.5 98 LEU A O 1
ATOM 752 N N . SER A 1 99 ? 1.045 7.812 16.297 1 98.62 99 SER A N 1
ATOM 753 C CA . SER A 1 99 ? -0.413 7.832 16.359 1 98.62 99 SER A CA 1
ATOM 754 C C . SER A 1 99 ? -0.95 9.258 16.297 1 98.62 99 SER A C 1
ATOM 756 O O . SER A 1 99 ? -0.487 10.125 17.047 1 98.62 99 SER A O 1
ATOM 758 N N . ILE A 1 100 ? -1.929 9.477 15.453 1 97.56 100 ILE A N 1
ATOM 759 C CA . ILE A 1 100 ? -2.4 10.852 15.289 1 97.56 100 ILE A CA 1
ATOM 760 C C . ILE A 1 100 ? -3.924 10.859 15.18 1 97.56 100 ILE A C 1
ATOM 762 O O . ILE A 1 100 ? -4.516 9.992 14.539 1 97.56 100 ILE A O 1
ATOM 766 N N . ASP A 1 101 ? -4.5 11.828 15.82 1 97.44 101 ASP A N 1
ATOM 767 C CA . ASP A 1 101 ? -5.926 12.133 15.703 1 97.44 101 ASP A CA 1
ATOM 768 C C . ASP A 1 101 ? -6.145 13.453 14.977 1 97.44 101 ASP A C 1
ATOM 770 O O . ASP A 1 101 ? -5.582 14.484 15.367 1 97.44 101 ASP A O 1
ATOM 774 N N . TYR A 1 102 ? -6.945 13.367 13.977 1 95.94 102 TYR A N 1
ATOM 775 C CA . TYR A 1 102 ? -7.293 14.555 13.211 1 95.94 102 TYR A CA 1
ATOM 776 C C . TYR A 1 102 ? -8.711 15.016 13.531 1 95.94 102 TYR A C 1
ATOM 778 O O . TYR A 1 102 ? -9.672 14.258 13.367 1 95.94 102 TYR A O 1
ATOM 786 N N . ASN A 1 103 ? -8.789 16.25 13.898 1 93.69 103 ASN A N 1
ATOM 787 C CA . ASN A 1 103 ? -10.086 16.859 14.141 1 93.69 103 ASN A CA 1
ATOM 788 C C . ASN A 1 103 ? -10.297 18.109 13.273 1 93.69 103 ASN A C 1
ATOM 790 O O . ASN A 1 103 ? -9.383 18.906 13.109 1 93.69 103 ASN A O 1
ATOM 794 N N . TYR A 1 104 ? -11.508 18.172 12.758 1 91.88 104 TYR A N 1
ATOM 795 C CA . TYR A 1 104 ? -11.852 19.281 11.867 1 91.88 104 TYR A CA 1
ATOM 796 C C . TYR A 1 104 ? -13.094 20.016 12.359 1 91.88 104 TYR A C 1
ATOM 798 O O . TYR A 1 104 ? -14.047 19.375 12.836 1 91.88 104 TYR A O 1
ATOM 806 N N . ALA A 1 105 ? -13.047 21.281 12.234 1 89.94 105 ALA A N 1
ATOM 807 C CA . ALA A 1 105 ? -14.242 22.125 12.336 1 89.94 105 ALA A CA 1
ATOM 808 C C . ALA A 1 105 ? -14.461 22.906 11.047 1 89.94 105 ALA A C 1
ATOM 810 O O . ALA A 1 105 ? -13.508 23.453 10.477 1 89.94 105 ALA A O 1
ATOM 811 N N . TYR A 1 106 ? -15.719 22.891 10.648 1 86.12 106 TYR A N 1
ATOM 812 C CA . TYR A 1 106 ? -16.047 23.578 9.406 1 86.12 106 TYR A CA 1
ATOM 813 C C . TYR A 1 106 ? -16.719 24.922 9.695 1 86.12 106 TYR A C 1
ATOM 815 O O . TYR A 1 106 ? -17.719 24.969 10.414 1 86.12 106 TYR A O 1
ATOM 823 N N . GLU A 1 107 ? -16.078 25.875 9.172 1 85.12 107 GLU A N 1
ATOM 824 C CA . GLU A 1 107 ? -16.625 27.219 9.227 1 85.12 107 GLU A CA 1
ATOM 825 C C . GLU A 1 107 ? -16.828 27.797 7.828 1 85.12 107 GLU A C 1
ATOM 827 O O . GLU A 1 107 ? -15.945 28.5 7.309 1 85.12 107 GLU A O 1
ATOM 832 N N . GLY A 1 108 ? -17.938 27.516 7.266 1 78.38 108 GLY A N 1
ATOM 833 C CA . GLY A 1 108 ? -18.156 27.875 5.871 1 78.38 108 GLY A CA 1
ATOM 834 C C . GLY A 1 108 ? -17.203 27.156 4.922 1 78.38 108 GLY A C 1
ATOM 835 O O . GLY A 1 108 ? -17.141 25.922 4.902 1 78.38 108 GLY A O 1
ATOM 836 N N . THR A 1 109 ? -16.391 28 4.223 1 79.44 109 THR A N 1
ATOM 837 C CA . THR A 1 109 ? -15.438 27.438 3.283 1 79.44 109 THR A CA 1
ATOM 838 C C . THR A 1 109 ? -14.055 27.312 3.926 1 79.44 109 THR A C 1
ATOM 840 O O . THR A 1 109 ? -13.047 27.203 3.227 1 79.44 109 THR A O 1
ATOM 843 N N . HIS A 1 110 ? -14.172 27.391 5.172 1 89.19 110 HIS A N 1
ATOM 844 C CA . HIS A 1 110 ? -12.922 27.344 5.926 1 89.19 110 HIS A CA 1
ATOM 845 C C . HIS A 1 110 ? -12.891 26.156 6.875 1 89.19 110 HIS A C 1
ATOM 847 O O . HIS A 1 110 ? -13.891 25.844 7.527 1 89.19 110 HIS A O 1
ATOM 853 N N . ILE A 1 111 ? -11.656 25.516 6.926 1 91.75 111 ILE A N 1
ATOM 854 C CA . ILE A 1 111 ? -11.484 24.375 7.816 1 91.75 111 ILE A CA 1
ATOM 855 C C . ILE A 1 111 ? -10.539 24.75 8.961 1 91.75 111 ILE A C 1
ATOM 857 O O . ILE A 1 111 ? -9.453 25.281 8.727 1 91.75 111 ILE A O 1
ATOM 861 N N . LYS A 1 112 ? -10.969 24.547 10.133 1 93.69 112 LYS A N 1
ATOM 862 C CA . LYS A 1 112 ? -10.078 24.594 11.289 1 93.69 112 LYS A CA 1
ATOM 863 C C . LYS A 1 112 ? -9.711 23.188 11.758 1 93.69 112 LYS A C 1
ATOM 865 O O . LYS A 1 112 ? -10.586 22.375 12.047 1 93.69 112 LYS A O 1
ATOM 870 N N . SER A 1 113 ? -8.422 23.016 11.836 1 94.25 113 SER A N 1
ATOM 871 C CA . SER A 1 113 ? -7.98 21.656 12.156 1 94.25 113 SER A CA 1
ATOM 872 C C . SER A 1 113 ? -7.156 21.641 13.438 1 94.25 113 SER A C 1
ATOM 874 O O . SER A 1 113 ? -6.367 22.547 13.695 1 94.25 113 SER A O 1
ATOM 876 N N . ASP A 1 114 ? -7.379 20.641 14.188 1 96.56 114 ASP A N 1
ATOM 877 C CA . ASP A 1 114 ? -6.609 20.312 15.383 1 96.56 114 ASP A CA 1
ATOM 878 C C . ASP A 1 114 ? -6.109 18.859 15.328 1 96.56 114 ASP A C 1
ATOM 880 O O . ASP A 1 114 ? -6.906 17.922 15.391 1 96.56 114 ASP A O 1
ATOM 884 N N . PHE A 1 115 ? -4.816 18.734 15.219 1 97.25 115 PHE A N 1
ATOM 885 C CA . PHE A 1 115 ? -4.191 17.422 15.094 1 97.25 115 PHE A CA 1
ATOM 886 C C . PHE A 1 115 ? -3.293 17.125 16.297 1 97.25 115 PHE A C 1
ATOM 888 O O . PHE A 1 115 ? -2.395 17.922 16.609 1 97.25 115 PHE A O 1
ATOM 895 N N . LYS A 1 116 ? -3.502 16.047 16.922 1 98.38 116 LYS A N 1
ATOM 896 C CA . LYS A 1 116 ? -2.66 15.602 18.031 1 98.38 116 LYS A CA 1
ATOM 897 C C . LYS A 1 116 ? -1.847 14.367 17.641 1 98.38 116 LYS A C 1
ATOM 899 O O . LYS A 1 116 ? -2.412 13.32 17.312 1 98.38 116 LYS A O 1
ATOM 904 N N . LEU A 1 117 ? -0.569 14.516 17.734 1 98.31 117 LEU A N 1
ATOM 905 C CA . LEU A 1 117 ? 0.351 13.469 17.297 1 98.31 117 LEU A CA 1
ATOM 906 C C . LEU A 1 117 ? 1.211 12.992 18.469 1 98.31 117 LEU A C 1
ATOM 908 O O . LEU A 1 117 ? 1.828 13.805 19.156 1 98.31 117 LEU A O 1
ATOM 912 N N . MET A 1 118 ? 1.188 11.656 18.656 1 98.81 118 MET A N 1
ATOM 913 C CA . MET A 1 118 ? 2.072 11.023 19.625 1 98.81 118 MET A CA 1
ATOM 914 C C . MET A 1 118 ? 3.004 10.023 18.953 1 98.81 118 MET A C 1
ATOM 916 O O . MET A 1 118 ? 2.547 9.141 18.219 1 98.81 118 MET A O 1
ATOM 920 N N . GLY A 1 119 ? 4.258 10.188 19.156 1 98.69 119 GLY A N 1
ATOM 921 C CA . GLY A 1 119 ? 5.25 9.281 18.609 1 98.69 119 GLY A CA 1
ATOM 922 C C . GLY A 1 119 ? 6.242 8.781 19.641 1 98.69 119 GLY A C 1
ATOM 923 O O . GLY A 1 119 ? 6.621 9.516 20.547 1 98.69 119 GLY A O 1
ATOM 924 N N . SER A 1 120 ? 6.637 7.578 19.531 1 98.75 120 SER A N 1
ATOM 925 C CA . SER A 1 120 ? 7.641 7 20.422 1 98.75 120 SER A CA 1
ATOM 926 C C . SER A 1 120 ? 8.352 5.824 19.75 1 98.75 120 SER A C 1
ATOM 928 O O . SER A 1 120 ? 7.969 5.398 18.656 1 98.75 120 SER A O 1
ATOM 930 N N . GLY A 1 121 ? 9.445 5.426 20.391 1 98.69 121 GLY A N 1
ATOM 931 C CA . GLY A 1 121 ? 10.133 4.223 19.953 1 98.69 121 GLY A CA 1
ATOM 932 C C . GLY A 1 121 ? 11.18 4.492 18.891 1 98.69 121 GLY A C 1
ATOM 933 O O . GLY A 1 121 ? 11.812 3.562 18.391 1 98.69 121 GLY A O 1
ATOM 934 N N . PHE A 1 122 ? 11.445 5.727 18.609 1 98.62 122 PHE A N 1
ATOM 935 C CA . PHE A 1 122 ? 12.469 6.066 17.641 1 98.62 122 PHE A CA 1
ATOM 936 C C . PHE A 1 122 ? 13.859 5.992 18.25 1 98.62 122 PHE A C 1
ATOM 938 O O . PHE A 1 122 ? 14.125 6.633 19.281 1 98.62 122 PHE A O 1
ATOM 945 N N . PRO A 1 123 ? 14.711 5.277 17.594 1 98.44 123 PRO A N 1
ATOM 946 C CA . PRO A 1 123 ? 16.078 5.223 18.125 1 98.44 123 PRO A CA 1
ATOM 947 C C . PRO A 1 123 ? 16.766 6.582 18.125 1 98.44 123 PRO A C 1
ATOM 949 O O . PRO A 1 123 ? 16.609 7.352 17.172 1 98.44 123 PRO A O 1
ATOM 952 N N . ASP A 1 124 ? 17.562 6.832 19.109 1 97.12 124 ASP A N 1
ATOM 953 C CA . ASP A 1 124 ? 18.25 8.117 19.266 1 97.12 124 ASP A CA 1
ATOM 954 C C . ASP A 1 124 ? 19.172 8.391 18.078 1 97.12 124 ASP A C 1
ATOM 956 O O . ASP A 1 124 ? 19.375 9.539 17.688 1 97.12 124 ASP A O 1
ATOM 960 N N . ASP A 1 125 ? 19.703 7.355 17.578 1 96.81 125 ASP A N 1
ATOM 961 C CA . ASP A 1 125 ? 20.641 7.512 16.453 1 96.81 125 ASP A CA 1
ATOM 962 C C . ASP A 1 125 ? 19.953 7.227 15.125 1 96.81 125 ASP A C 1
ATOM 964 O O . ASP A 1 125 ? 20.609 7.043 14.102 1 96.81 125 ASP A O 1
ATOM 968 N N . GLY A 1 126 ? 18.641 7.164 15.141 1 97.69 126 GLY A N 1
ATOM 969 C CA . GLY A 1 126 ? 17.875 6.863 13.938 1 97.69 126 GLY A CA 1
ATOM 970 C C . GLY A 1 126 ? 17.594 8.086 13.094 1 97.69 126 GLY A C 1
ATOM 971 O O . GLY A 1 126 ? 17.906 9.211 13.484 1 97.69 126 GLY A O 1
ATOM 972 N N . PRO A 1 127 ? 17 7.852 11.93 1 97.88 127 PRO A N 1
ATOM 973 C CA . PRO A 1 127 ? 16.797 8.922 10.945 1 97.88 127 PRO A CA 1
ATOM 974 C C . PRO A 1 127 ? 15.922 10.055 11.477 1 97.88 127 PRO A C 1
ATOM 976 O O . PRO A 1 127 ? 16.156 11.219 11.133 1 97.88 127 PRO A O 1
ATOM 979 N N . VAL A 1 128 ? 14.992 9.727 12.305 1 98 128 VAL A N 1
ATOM 980 C CA . VAL A 1 128 ? 14.039 10.727 12.781 1 98 128 VAL A CA 1
ATOM 981 C C . VAL A 1 128 ? 14.719 11.648 13.797 1 98 128 VAL A C 1
ATOM 983 O O . VAL A 1 128 ? 14.555 12.867 13.742 1 98 128 VAL A O 1
ATOM 986 N N . MET A 1 129 ? 15.508 11.07 14.656 1 97.81 129 MET A N 1
ATOM 987 C CA . MET A 1 129 ? 16.062 11.844 15.766 1 97.81 129 MET A CA 1
ATOM 988 C C . MET A 1 129 ? 17.359 12.539 15.352 1 97.81 129 MET A C 1
ATOM 990 O O . MET A 1 129 ? 17.844 13.406 16.062 1 97.81 129 MET A O 1
ATOM 994 N N . THR A 1 130 ? 18 12.195 14.211 1 93.88 130 THR A N 1
ATOM 995 C CA . THR A 1 130 ? 19.266 12.797 13.805 1 93.88 130 THR A CA 1
ATOM 996 C C . THR A 1 130 ? 19.094 13.57 12.5 1 93.88 130 THR A C 1
ATOM 998 O O . THR A 1 130 ? 20.078 13.938 11.852 1 93.88 130 THR A O 1
ATOM 1001 N N . SER A 1 131 ? 18.047 13.883 11.953 1 85.62 131 SER A N 1
ATOM 1002 C CA . SER A 1 131 ? 17.734 14.68 10.781 1 85.62 131 SER A CA 1
ATOM 1003 C C . SER A 1 131 ? 18.391 14.117 9.523 1 85.62 131 SER A C 1
ATOM 1005 O O . SER A 1 131 ? 19.016 14.852 8.758 1 85.62 131 SER A O 1
ATOM 1007 N N . GLN A 1 132 ? 18.328 12.867 9.312 1 95 132 GLN A N 1
ATOM 1008 C CA . GLN A 1 132 ? 18.922 12.195 8.156 1 95 132 GLN A CA 1
ATOM 1009 C C . GLN A 1 132 ? 17.953 12.18 6.977 1 95 132 GLN A C 1
ATOM 1011 O O . GLN A 1 132 ? 18.328 11.867 5.852 1 95 132 GLN A O 1
ATOM 1016 N N . ILE A 1 133 ? 16.766 12.539 7.234 1 97.19 133 ILE A N 1
ATOM 1017 C CA . ILE A 1 133 ? 15.742 12.523 6.191 1 97.19 133 ILE A CA 1
ATOM 1018 C C . ILE A 1 133 ? 15.906 13.742 5.293 1 97.19 133 ILE A C 1
ATOM 1020 O O . ILE A 1 133 ? 16.031 14.867 5.781 1 97.19 133 ILE A O 1
ATOM 1024 N N . VAL A 1 134 ? 15.859 13.531 3.992 1 94.94 134 VAL A N 1
ATOM 1025 C CA . VAL A 1 134 ? 16.078 14.656 3.088 1 94.94 134 VAL A CA 1
ATOM 1026 C C . VAL A 1 134 ? 14.836 14.898 2.244 1 94.94 134 VAL A C 1
ATOM 1028 O O . VAL A 1 134 ? 14.578 16.016 1.801 1 94.94 134 VAL A O 1
ATOM 1031 N N . ASP A 1 135 ? 14.078 13.875 2.021 1 94.5 135 ASP A N 1
ATOM 1032 C CA . ASP A 1 135 ? 12.852 13.984 1.24 1 94.5 135 ASP A CA 1
ATOM 1033 C C . ASP A 1 135 ? 11.984 12.742 1.411 1 94.5 135 ASP A C 1
ATOM 1035 O O . ASP A 1 135 ? 12.219 11.93 2.311 1 94.5 135 ASP A O 1
ATOM 1039 N N . GLN A 1 136 ? 10.906 12.742 0.693 1 95.44 136 GLN A N 1
ATOM 1040 C CA . GLN A 1 136 ? 10.016 11.586 0.704 1 95.44 136 GLN A CA 1
ATOM 1041 C C . GLN A 1 136 ? 9.617 11.188 -0.714 1 95.44 136 GLN A C 1
ATOM 1043 O O . GLN A 1 136 ? 9.633 12.016 -1.626 1 95.44 136 GLN A O 1
ATOM 1048 N N . ASP A 1 137 ? 9.289 9.938 -0.884 1 95.25 137 ASP A N 1
ATOM 1049 C CA . ASP A 1 137 ? 8.773 9.43 -2.152 1 95.25 137 ASP A CA 1
ATOM 1050 C C . ASP A 1 137 ? 7.281 9.711 -2.289 1 95.25 137 ASP A C 1
ATOM 1052 O O . ASP A 1 137 ? 6.605 9.984 -1.299 1 95.25 137 ASP A O 1
ATOM 1056 N N . GLY A 1 138 ? 6.863 9.633 -3.602 1 93.62 138 GLY A N 1
ATOM 1057 C CA . GLY A 1 138 ? 5.426 9.555 -3.799 1 93.62 138 GLY A CA 1
ATOM 1058 C C . GLY A 1 138 ? 4.816 8.281 -3.236 1 93.62 138 GLY A C 1
ATOM 1059 O O . GLY A 1 138 ? 5.531 7.332 -2.922 1 93.62 138 GLY A O 1
ATOM 1060 N N . CYS A 1 139 ? 3.549 8.344 -3.094 1 94.31 139 CYS A N 1
ATOM 1061 C CA . CYS A 1 139 ? 2.859 7.176 -2.559 1 94.31 139 CYS A CA 1
ATOM 1062 C C . CYS A 1 139 ? 1.491 7.004 -3.207 1 94.31 139 CYS A C 1
ATOM 1064 O O . CYS A 1 139 ? 0.95 7.949 -3.783 1 94.31 139 CYS A O 1
ATOM 1066 N N . VAL A 1 140 ? 1.014 5.812 -3.145 1 96.62 140 VAL A N 1
ATOM 1067 C CA . VAL A 1 140 ? -0.368 5.504 -3.5 1 96.62 140 VAL A CA 1
ATOM 1068 C C . VAL A 1 140 ? -1.075 4.859 -2.312 1 96.62 140 VAL A C 1
ATOM 1070 O O . VAL A 1 140 ? -0.609 3.85 -1.777 1 96.62 140 VAL A O 1
ATOM 1073 N N . SER A 1 141 ? -2.082 5.488 -1.95 1 96 141 SER A N 1
ATOM 1074 C CA . SER A 1 141 ? -2.875 4.891 -0.88 1 96 141 SER A CA 1
ATOM 1075 C C . SER A 1 141 ? -4.078 4.141 -1.437 1 96 141 SER A C 1
ATOM 1077 O O . SER A 1 141 ? -4.566 4.453 -2.525 1 96 141 SER A O 1
ATOM 1079 N N . LYS A 1 142 ? -4.434 3.102 -0.756 1 97.25 142 LYS A N 1
ATOM 1080 C CA . LYS A 1 142 ? -5.629 2.32 -1.057 1 97.25 142 LYS A CA 1
ATOM 1081 C C . LYS A 1 142 ? -6.75 2.619 -0.064 1 97.25 142 LYS A C 1
ATOM 1083 O O . LYS A 1 142 ? -6.602 2.381 1.137 1 97.25 142 LYS A O 1
ATOM 1088 N N . LYS A 1 143 ? -7.855 3.113 -0.598 1 96.31 143 LYS A N 1
ATOM 1089 C CA . LYS A 1 143 ? -9.039 3.377 0.221 1 96.31 143 LYS A CA 1
ATOM 1090 C C . LYS A 1 143 ? -10.062 2.256 0.08 1 96.31 143 LYS A C 1
ATOM 1092 O O . LYS A 1 143 ? -10.656 2.082 -0.987 1 96.31 143 LYS A O 1
ATOM 1097 N N . THR A 1 144 ? -10.266 1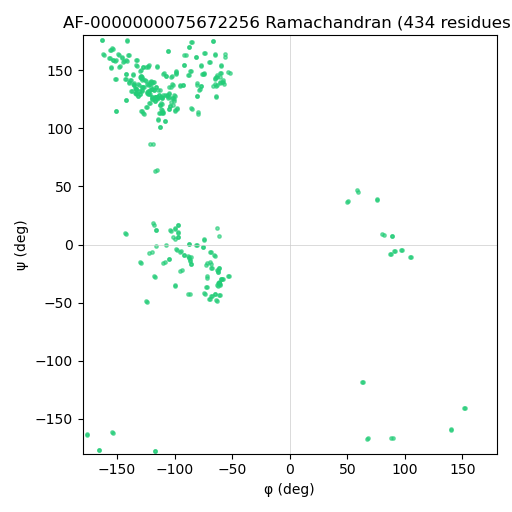.607 1.182 1 96 144 THR A N 1
ATOM 1098 C CA . THR A 1 144 ? -11.195 0.485 1.216 1 96 144 THR A CA 1
ATOM 1099 C C . THR A 1 144 ? -12.398 0.805 2.1 1 96 144 THR A C 1
ATOM 1101 O O . THR A 1 144 ? -12.242 1.316 3.211 1 96 144 THR A O 1
ATOM 1104 N N . TYR A 1 145 ? -13.523 0.519 1.566 1 95.12 145 TYR A N 1
ATOM 1105 C CA . TYR A 1 145 ? -14.734 0.671 2.361 1 95.12 145 TYR A CA 1
ATOM 1106 C C . TYR A 1 145 ? -14.922 -0.509 3.307 1 95.12 145 TYR A C 1
ATOM 1108 O O . TYR A 1 145 ? -15.172 -1.632 2.867 1 95.12 145 TYR A O 1
ATOM 1116 N N . LEU A 1 146 ? -14.836 -0.214 4.566 1 93.12 146 LEU A N 1
ATOM 1117 C CA . LEU A 1 146 ? -14.875 -1.28 5.562 1 93.12 146 LEU A CA 1
ATOM 1118 C C . LEU A 1 146 ? -16.312 -1.584 5.973 1 93.12 146 LEU A C 1
ATOM 1120 O O . LEU A 1 146 ? -16.672 -2.744 6.188 1 93.12 146 LEU A O 1
ATOM 1124 N N . ASN A 1 147 ? -17.078 -0.561 6.16 1 92.06 147 ASN A N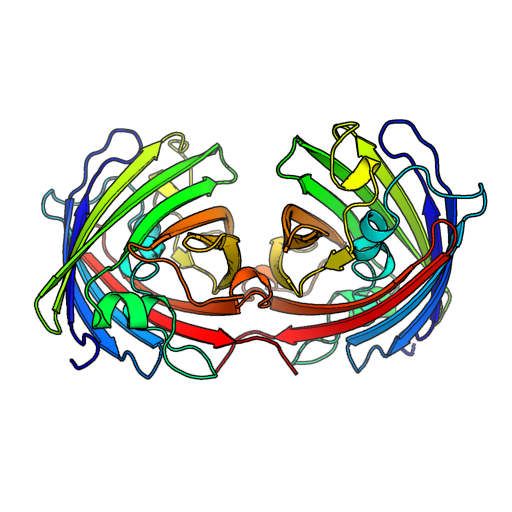 1
ATOM 1125 C CA . ASN A 1 147 ? -18.5 -0.594 6.465 1 92.06 147 ASN A CA 1
ATOM 1126 C C . ASN A 1 147 ? -19.203 0.682 6.008 1 92.06 147 ASN A C 1
ATOM 1128 O O . ASN A 1 147 ? -18.672 1.421 5.176 1 92.06 147 ASN A O 1
ATOM 1132 N N . ASP A 1 148 ? -20.391 0.958 6.551 1 91.5 148 ASP A N 1
ATOM 1133 C CA . ASP A 1 148 ? -21.203 2.031 5.984 1 91.5 148 ASP A CA 1
ATOM 1134 C C . ASP A 1 148 ? -20.75 3.395 6.504 1 91.5 148 ASP A C 1
ATOM 1136 O O . ASP A 1 148 ? -21.281 4.43 6.086 1 91.5 148 ASP A O 1
ATOM 1140 N N . ASN A 1 149 ? -19.766 3.451 7.34 1 95.31 149 ASN A N 1
ATOM 1141 C CA . ASN A 1 149 ? -19.344 4.781 7.77 1 95.31 149 ASN A CA 1
ATOM 1142 C C . ASN A 1 149 ? -17.828 4.863 7.934 1 95.31 149 ASN A C 1
ATOM 1144 O O . ASN A 1 149 ? -17.328 5.793 8.562 1 95.31 149 ASN A O 1
ATOM 1148 N N . THR A 1 150 ? -17.078 3.854 7.488 1 96 150 THR A N 1
ATOM 1149 C CA . THR A 1 150 ? -15.641 3.859 7.711 1 96 150 THR A CA 1
ATOM 1150 C C . THR A 1 150 ? -14.898 3.537 6.422 1 96 150 THR A C 1
ATOM 1152 O O . THR A 1 150 ? -15.203 2.553 5.746 1 96 150 THR A O 1
ATOM 1155 N N . ILE A 1 151 ? -13.984 4.348 6.078 1 96.19 151 ILE A N 1
ATOM 1156 C CA . ILE A 1 151 ? -12.984 4.062 5.059 1 96.19 151 ILE A CA 1
ATOM 1157 C C . ILE A 1 151 ? -11.633 3.809 5.719 1 96.19 151 ILE A C 1
ATOM 1159 O O . ILE A 1 151 ? -11.203 4.574 6.586 1 96.19 151 ILE A O 1
ATOM 1163 N N . VAL A 1 152 ? -11.039 2.721 5.359 1 96.56 152 VAL A N 1
ATOM 1164 C CA . VAL A 1 152 ? -9.672 2.457 5.789 1 96.56 152 VAL A CA 1
ATOM 1165 C C . VAL A 1 152 ? -8.703 2.787 4.656 1 96.56 152 VAL A C 1
ATOM 1167 O O . VAL A 1 152 ? -8.906 2.361 3.518 1 96.56 152 VAL A O 1
ATOM 1170 N N . ASP A 1 153 ? -7.758 3.555 5.035 1 95.94 153 ASP A N 1
ATOM 1171 C CA . ASP A 1 153 ? -6.691 3.947 4.117 1 95.94 153 ASP A CA 1
ATOM 1172 C C . ASP A 1 153 ? -5.371 3.287 4.5 1 95.94 153 ASP A C 1
ATOM 1174 O O . ASP A 1 153 ? -4.961 3.332 5.66 1 95.94 153 ASP A O 1
ATOM 1178 N N . SER A 1 154 ? -4.738 2.648 3.506 1 96.38 154 SER A N 1
ATOM 1179 C CA . SER A 1 154 ? -3.465 1.983 3.758 1 96.38 154 SER A CA 1
ATOM 1180 C C . SER A 1 154 ? -2.432 2.348 2.697 1 96.38 154 SER A C 1
ATOM 1182 O O . SER A 1 154 ? -2.742 2.377 1.504 1 96.38 154 SER A O 1
ATOM 1184 N N . PHE A 1 155 ? -1.209 2.59 3.164 1 95.62 155 PHE A N 1
ATOM 1185 C CA . PHE A 1 155 ? -0.131 2.857 2.221 1 95.62 155 PHE A CA 1
ATOM 1186 C C . PHE A 1 155 ? 1.229 2.666 2.883 1 95.62 155 PHE A C 1
ATOM 1188 O O . PHE A 1 155 ? 1.316 2.539 4.105 1 95.62 155 PHE A O 1
ATOM 1195 N N . ASP A 1 156 ? 2.184 2.559 2.025 1 96.06 156 ASP A N 1
ATOM 1196 C CA . ASP A 1 156 ? 3.58 2.533 2.443 1 96.06 156 ASP A CA 1
ATOM 1197 C C . ASP A 1 156 ? 4.238 3.898 2.248 1 96.06 156 ASP A C 1
ATOM 1199 O O . ASP A 1 156 ? 4.211 4.453 1.148 1 96.06 156 ASP A O 1
ATOM 1203 N N . TRP A 1 157 ? 4.77 4.355 3.324 1 96.25 157 TRP A N 1
ATOM 1204 C CA . TRP A 1 157 ? 5.477 5.629 3.293 1 96.25 157 TRP A CA 1
ATOM 1205 C C . TRP A 1 157 ? 6.988 5.414 3.283 1 96.25 157 TRP A C 1
ATOM 1207 O O . TRP A 1 157 ? 7.5 4.539 3.988 1 96.25 157 TRP A O 1
ATOM 1217 N N . SER A 1 158 ? 7.688 6.215 2.443 1 96.5 158 SER A N 1
ATOM 1218 C CA . SER A 1 158 ? 9.141 6.094 2.428 1 96.5 158 SER A CA 1
ATOM 1219 C C . SER A 1 158 ? 9.812 7.465 2.377 1 96.5 158 SER A C 1
ATOM 1221 O O . SER A 1 158 ? 9.453 8.305 1.548 1 96.5 158 SER A O 1
ATOM 1223 N N . TYR A 1 159 ? 10.766 7.574 3.252 1 96.75 159 TYR A N 1
ATOM 1224 C CA . TYR A 1 159 ? 11.664 8.727 3.23 1 96.75 159 TYR A CA 1
ATOM 1225 C C . TYR A 1 159 ? 12.969 8.383 2.531 1 96.75 159 TYR A C 1
ATOM 1227 O O . TYR A 1 159 ? 13.414 7.234 2.553 1 96.75 159 TYR A O 1
ATOM 1235 N N . ASN A 1 160 ? 13.484 9.422 1.932 1 95.81 160 ASN A N 1
ATOM 1236 C CA . ASN A 1 160 ? 14.859 9.344 1.443 1 95.81 160 ASN A CA 1
ATOM 1237 C C . ASN A 1 160 ? 15.852 9.859 2.482 1 95.81 160 ASN A C 1
ATOM 1239 O O . ASN A 1 160 ? 15.656 10.938 3.055 1 95.81 160 ASN A O 1
ATOM 1243 N N . LEU A 1 161 ? 16.922 9.109 2.592 1 96 161 LEU A N 1
ATOM 1244 C CA . LEU A 1 161 ? 17.938 9.5 3.557 1 96 161 LEU A CA 1
ATOM 1245 C C . LEU A 1 161 ? 19.156 10.086 2.852 1 96 161 LEU A C 1
ATOM 1247 O O . LEU A 1 161 ? 19.344 9.883 1.649 1 96 161 LEU A O 1
ATOM 1251 N N . GLN A 1 162 ? 19.969 10.703 3.613 1 94.25 162 GLN A N 1
ATOM 1252 C CA . GLN A 1 162 ? 21.188 11.336 3.113 1 94.25 162 GLN A CA 1
ATOM 1253 C C . GLN A 1 162 ? 22.125 10.312 2.479 1 94.25 162 GLN A C 1
ATOM 1255 O O . GLN A 1 162 ? 22.812 10.609 1.503 1 94.25 162 GLN A O 1
ATOM 1260 N N . ASN A 1 163 ? 22.125 9.156 2.963 1 90.81 163 ASN A N 1
ATOM 1261 C CA . ASN A 1 163 ? 23.047 8.133 2.48 1 90.81 163 ASN A CA 1
ATOM 1262 C C . ASN A 1 163 ? 22.469 7.379 1.285 1 90.81 163 ASN A C 1
ATOM 1264 O O . ASN A 1 163 ? 23.047 6.379 0.845 1 90.81 163 ASN A O 1
ATOM 1268 N N . GLY A 1 164 ? 21.297 7.754 0.884 1 89.44 164 GLY A N 1
ATOM 1269 C CA . GLY A 1 164 ? 20.719 7.172 -0.318 1 89.44 164 GLY A CA 1
ATOM 1270 C C . GLY A 1 164 ? 19.766 6.035 -0.028 1 89.44 164 GLY A C 1
ATOM 1271 O O . GLY A 1 164 ? 19.094 5.535 -0.934 1 89.44 164 GLY A O 1
ATOM 1272 N N . LYS A 1 165 ? 19.656 5.668 1.192 1 92.06 165 LYS A N 1
ATOM 1273 C CA . LYS A 1 165 ? 18.766 4.582 1.569 1 92.06 165 LYS A CA 1
ATOM 1274 C C . LYS A 1 165 ? 17.359 5.102 1.838 1 92.06 165 LYS A C 1
ATOM 1276 O O . LYS A 1 165 ? 17.125 6.312 1.854 1 92.06 165 LYS A O 1
ATOM 1281 N N . ARG A 1 166 ? 16.5 4.141 1.976 1 95.94 166 ARG A N 1
ATOM 1282 C CA . ARG A 1 166 ? 15.117 4.484 2.309 1 95.94 166 ARG A CA 1
ATOM 1283 C C . ARG A 1 166 ? 14.797 4.129 3.758 1 95.94 166 ARG A C 1
ATOM 1285 O O . ARG A 1 166 ? 15.367 3.184 4.309 1 95.94 166 ARG A O 1
ATOM 1292 N N . TYR A 1 167 ? 14.016 4.93 4.273 1 97.06 167 TYR A N 1
ATOM 1293 C CA . TYR A 1 167 ? 13.406 4.703 5.582 1 97.06 167 TYR A CA 1
ATOM 1294 C C . TYR A 1 167 ? 11.891 4.598 5.473 1 97.06 167 TYR A C 1
ATOM 1296 O O . TYR A 1 167 ? 11.234 5.527 5.008 1 97.06 167 TYR A O 1
ATOM 1304 N N . ARG A 1 168 ? 11.367 3.43 5.977 1 97.5 168 ARG A N 1
ATOM 1305 C CA . ARG A 1 168 ? 10.008 3.104 5.547 1 97.5 168 ARG A CA 1
ATOM 1306 C C . ARG A 1 168 ? 9.078 2.936 6.742 1 97.5 168 ARG A C 1
ATOM 1308 O O . ARG A 1 168 ? 9.531 2.656 7.855 1 97.5 168 ARG A O 1
ATOM 1315 N N . ALA A 1 169 ? 7.809 3.188 6.441 1 97.94 169 ALA A N 1
ATOM 1316 C CA . ALA A 1 169 ? 6.742 2.965 7.41 1 97.94 169 ALA A CA 1
ATOM 1317 C C . ALA A 1 169 ? 5.488 2.422 6.73 1 97.94 169 ALA A C 1
ATOM 1319 O O . ALA A 1 169 ? 5.195 2.77 5.586 1 97.94 169 ALA A O 1
ATOM 1320 N N . ARG A 1 170 ? 4.801 1.609 7.465 1 96.94 170 ARG A N 1
ATOM 1321 C CA . ARG A 1 170 ? 3.457 1.192 7.078 1 96.94 170 ARG A CA 1
ATOM 1322 C C . ARG A 1 170 ? 2.398 2.062 7.75 1 96.94 170 ARG A C 1
ATOM 1324 O O . ARG A 1 170 ? 2.471 2.318 8.953 1 96.94 170 ARG A O 1
ATOM 1331 N N . VAL A 1 171 ? 1.411 2.441 6.934 1 97.31 171 VAL A N 1
ATOM 1332 C CA . VAL A 1 171 ? 0.463 3.426 7.445 1 97.31 171 VAL A CA 1
ATOM 1333 C C . VAL A 1 171 ? -0.962 2.902 7.289 1 97.31 171 VAL A C 1
ATOM 1335 O O . VAL A 1 171 ? -1.311 2.332 6.254 1 97.31 171 VAL A O 1
ATOM 1338 N N . THR A 1 172 ? -1.727 3.072 8.336 1 96.94 172 THR A N 1
ATOM 1339 C CA . THR A 1 172 ? -3.164 2.824 8.289 1 96.94 172 THR A CA 1
ATOM 1340 C C . THR A 1 172 ? -3.938 4.004 8.867 1 96.94 172 THR A C 1
ATOM 1342 O O . THR A 1 172 ? -3.605 4.504 9.945 1 96.94 172 THR A O 1
ATOM 1345 N N . SER A 1 173 ? -4.898 4.465 8.141 1 96.38 173 SER A N 1
ATOM 1346 C CA . SER A 1 173 ? -5.812 5.504 8.602 1 96.38 173 SER A CA 1
ATOM 1347 C C . SER A 1 173 ? -7.254 5.012 8.609 1 96.38 173 SER A C 1
ATOM 1349 O O . SER A 1 173 ? -7.711 4.406 7.633 1 96.38 173 SER A O 1
ATOM 1351 N N . ASN A 1 174 ? -7.902 5.289 9.656 1 96.94 174 ASN A N 1
ATOM 1352 C CA . ASN A 1 174 ? -9.344 5.09 9.734 1 96.94 174 ASN A CA 1
ATOM 1353 C C . ASN A 1 174 ? -10.102 6.414 9.641 1 96.94 174 ASN A C 1
ATOM 1355 O O . ASN A 1 174 ? -9.93 7.289 10.492 1 96.94 174 ASN A O 1
ATOM 1359 N N . TYR A 1 175 ? -10.844 6.539 8.648 1 96.56 175 TYR A N 1
ATOM 1360 C CA . TYR A 1 175 ? -11.766 7.664 8.508 1 96.56 175 TYR A CA 1
ATOM 1361 C C . TYR A 1 175 ? -13.172 7.277 8.945 1 96.56 175 TYR A C 1
ATOM 1363 O O . TYR A 1 175 ? -13.82 6.445 8.305 1 96.56 175 TYR A O 1
ATOM 1371 N N . ILE A 1 176 ? -13.656 7.922 9.969 1 96.88 176 ILE A N 1
ATOM 1372 C CA . ILE A 1 176 ? -14.977 7.629 10.508 1 96.88 176 ILE A CA 1
ATOM 1373 C C . ILE A 1 176 ? -15.922 8.797 10.227 1 96.88 176 ILE A C 1
ATOM 1375 O O . ILE A 1 176 ? -15.773 9.875 10.812 1 96.88 176 ILE A O 1
ATOM 1379 N N . PHE A 1 177 ? -16.875 8.539 9.422 1 96.25 177 PHE A N 1
ATOM 1380 C CA . PHE A 1 177 ? -17.766 9.586 8.961 1 96.25 177 PHE A CA 1
ATOM 1381 C C . PHE A 1 177 ? -18.922 9.789 9.945 1 96.25 177 PHE A C 1
ATOM 1383 O O . PHE A 1 177 ? -19.359 8.836 10.594 1 96.25 177 PHE A O 1
ATOM 1390 N N . GLY A 1 178 ? -19.359 10.992 9.977 1 95.38 178 GLY A N 1
ATOM 1391 C CA . GLY A 1 178 ? -20.438 11.344 10.883 1 95.38 178 GLY A CA 1
ATOM 1392 C C . GLY A 1 178 ? -21.781 10.781 10.469 1 95.38 178 GLY A C 1
ATOM 1393 O O . GLY A 1 178 ? -22.656 10.57 11.305 1 95.38 178 GLY A O 1
ATOM 1394 N N . LYS A 1 179 ? -21.984 10.586 9.195 1 94.5 179 LYS A N 1
ATOM 1395 C CA . LYS A 1 179 ? -23.156 9.938 8.625 1 94.5 179 LYS A CA 1
ATOM 1396 C C . LYS A 1 179 ? -22.766 8.742 7.762 1 94.5 179 LYS A C 1
ATOM 1398 O O . LYS A 1 179 ? -21.656 8.703 7.211 1 94.5 179 LYS A O 1
ATOM 1403 N N . PRO A 1 180 ? -23.75 7.824 7.727 1 93.94 180 PRO A N 1
ATOM 1404 C CA . PRO A 1 180 ? -23.469 6.695 6.84 1 93.94 180 PRO A CA 1
ATOM 1405 C C . PRO A 1 180 ? -23.203 7.129 5.402 1 93.94 180 PRO A C 1
ATOM 1407 O O . PRO A 1 180 ? -23.812 8.078 4.91 1 93.94 180 PRO A O 1
ATOM 1410 N N . LEU A 1 181 ? -22.25 6.438 4.938 1 91.12 181 LEU A N 1
ATOM 1411 C CA . LEU A 1 181 ? -21.984 6.629 3.516 1 91.12 181 LEU A CA 1
ATOM 1412 C C . LEU A 1 181 ? -23.141 6.113 2.67 1 91.12 181 LEU A C 1
ATOM 1414 O O . LEU A 1 181 ? -24.141 5.637 3.207 1 91.12 181 LEU A O 1
ATOM 1418 N N . ALA A 1 182 ? -23.031 6.344 1.327 1 81.12 182 ALA A N 1
ATOM 1419 C CA . ALA A 1 182 ? -24.109 5.945 0.443 1 81.12 182 ALA A CA 1
ATOM 1420 C C . ALA A 1 182 ? -24.422 4.461 0.589 1 81.12 182 ALA A C 1
ATOM 1422 O O . ALA A 1 182 ? -23.578 3.684 1.035 1 81.12 182 ALA A O 1
ATOM 1423 N N . ALA A 1 183 ? -25.656 4.164 0.086 1 76.94 183 ALA A N 1
ATOM 1424 C CA . ALA A 1 183 ? -26.078 2.768 0.103 1 76.94 183 ALA A CA 1
ATOM 1425 C C . ALA A 1 183 ? -25.203 1.912 -0.802 1 76.94 183 ALA A C 1
ATOM 1427 O O . ALA A 1 183 ? -24.75 2.373 -1.851 1 76.94 183 ALA A O 1
ATOM 1428 N N . ASP A 1 184 ? -24.75 0.773 -0.557 1 80.5 184 ASP A N 1
ATOM 1429 C CA . ASP A 1 184 ? -24.031 -0.214 -1.352 1 80.5 184 ASP A CA 1
ATOM 1430 C C . ASP A 1 184 ? -22.547 0.136 -1.442 1 80.5 184 ASP A C 1
ATOM 1432 O O . ASP A 1 184 ? -21.828 -0.383 -2.303 1 80.5 184 ASP A O 1
ATOM 1436 N N . VAL A 1 185 ? -22.156 1.165 -0.624 1 83.12 185 VAL A N 1
ATOM 1437 C CA . VAL A 1 185 ? -20.766 1.633 -0.691 1 83.12 185 VAL A CA 1
ATOM 1438 C C . VAL A 1 185 ? -19.812 0.456 -0.504 1 83.12 185 VAL A C 1
ATOM 1440 O O . VAL A 1 185 ? -18.734 0.421 -1.104 1 83.12 185 VAL A O 1
ATOM 1443 N N . MET A 1 186 ? -20.281 -0.513 0.171 1 81.25 186 MET A N 1
ATOM 1444 C CA . MET A 1 186 ? -19.422 -1.648 0.491 1 81.25 186 MET A CA 1
ATOM 1445 C C . MET A 1 186 ? -19.156 -2.502 -0.746 1 81.25 186 MET A C 1
ATOM 1447 O O . MET A 1 186 ? -18.25 -3.322 -0.759 1 81.25 186 MET A O 1
ATOM 1451 N N . LYS A 1 187 ? -19.938 -2.346 -1.725 1 84.31 187 LYS A N 1
ATOM 1452 C CA . LYS A 1 187 ? -19.75 -3.105 -2.957 1 84.31 187 LYS A CA 1
ATOM 1453 C C . LYS A 1 187 ? -18.75 -2.418 -3.885 1 84.31 187 LYS A C 1
ATOM 1455 O O . LYS A 1 187 ? -18.297 -3.01 -4.867 1 84.31 187 LYS A O 1
ATOM 1460 N N . LYS A 1 188 ? -18.422 -1.225 -3.533 1 89.12 188 LYS A N 1
ATOM 1461 C CA . LYS A 1 188 ? -17.531 -0.47 -4.402 1 89.12 188 LYS A CA 1
ATOM 1462 C C . LYS A 1 188 ? -16.094 -0.959 -4.266 1 89.12 188 LYS A C 1
ATOM 1464 O O . LYS A 1 188 ? -15.648 -1.303 -3.168 1 89.12 188 LYS A O 1
ATOM 1469 N N . GLN A 1 189 ? -15.414 -0.883 -5.375 1 91.44 189 GLN A N 1
ATOM 1470 C CA . GLN A 1 189 ? -13.977 -1.152 -5.371 1 91.44 189 GLN A CA 1
ATOM 1471 C C . GLN A 1 189 ? -13.211 -0.047 -4.652 1 91.44 189 GLN A C 1
ATOM 1473 O O . GLN A 1 189 ? -13.719 1.063 -4.488 1 91.44 189 GLN A O 1
ATOM 1478 N N . PRO A 1 190 ? -12.039 -0.489 -4.223 1 95.31 190 PRO A N 1
ATOM 1479 C CA . PRO A 1 190 ? -11.234 0.555 -3.59 1 95.31 190 PRO A CA 1
ATOM 1480 C C . PRO A 1 190 ? -10.922 1.714 -4.535 1 95.31 190 PRO A C 1
ATOM 1482 O O . PRO A 1 190 ? -10.922 1.537 -5.754 1 95.31 190 PRO A O 1
ATOM 1485 N N . VAL A 1 191 ? -10.703 2.834 -3.906 1 95.94 191 VAL A N 1
ATOM 1486 C CA . VAL A 1 191 ? -10.164 3.988 -4.617 1 95.94 191 VAL A CA 1
ATOM 1487 C C . VAL A 1 191 ? -8.688 4.168 -4.258 1 95.94 191 VAL A C 1
ATOM 1489 O O . VAL A 1 191 ? -8.305 4.055 -3.092 1 95.94 191 VAL A O 1
ATOM 1492 N N . PHE A 1 192 ? -7.949 4.418 -5.293 1 97.12 192 PHE A N 1
ATOM 1493 C CA . PHE A 1 192 ? -6.535 4.688 -5.07 1 97.12 192 PHE A CA 1
ATOM 1494 C C . PHE A 1 192 ? -6.25 6.184 -5.168 1 97.12 192 PHE A C 1
ATOM 1496 O O . PHE A 1 192 ? -6.895 6.895 -5.941 1 97.12 192 PHE A O 1
ATOM 1503 N N . VAL A 1 193 ? -5.316 6.609 -4.34 1 96.31 193 VAL A N 1
ATOM 1504 C CA . VAL A 1 193 ? -4.945 8.016 -4.375 1 96.31 193 VAL A CA 1
ATOM 1505 C C . VAL A 1 193 ? -3.43 8.156 -4.5 1 96.31 193 VAL A C 1
ATOM 1507 O O . VAL A 1 193 ? -2.688 7.742 -3.605 1 96.31 193 VAL A O 1
ATOM 1510 N N . TYR A 1 194 ? -3.027 8.695 -5.617 1 96.5 194 TYR A N 1
ATOM 1511 C CA . TYR A 1 194 ? -1.625 9.07 -5.762 1 96.5 194 TYR A CA 1
ATOM 1512 C C . TYR A 1 194 ? -1.345 10.406 -5.086 1 96.5 194 TYR A C 1
ATOM 1514 O O . TYR A 1 194 ? -2.137 11.344 -5.199 1 96.5 194 TYR A O 1
ATOM 1522 N N . ARG A 1 195 ? -0.219 10.43 -4.406 1 94.31 195 ARG A N 1
ATOM 1523 C CA . ARG A 1 195 ? 0.173 11.648 -3.707 1 94.31 195 ARG A CA 1
ATOM 1524 C C . ARG A 1 195 ? 1.648 11.961 -3.938 1 94.31 195 ARG A C 1
ATOM 1526 O O . ARG A 1 195 ? 2.498 11.07 -3.838 1 94.31 195 ARG A O 1
ATOM 1533 N N . LYS A 1 196 ? 1.842 13.203 -4.156 1 93.81 196 LYS A N 1
ATOM 1534 C CA . LYS A 1 196 ? 3.197 13.742 -4.25 1 93.81 196 LYS A CA 1
ATOM 1535 C C . LYS A 1 196 ? 3.326 15.039 -3.465 1 93.81 196 LYS A C 1
ATOM 1537 O O . LYS A 1 196 ? 2.453 15.906 -3.543 1 93.81 196 LYS A O 1
ATOM 1542 N N . CYS A 1 197 ? 4.422 15.156 -2.793 1 93.88 197 CYS A N 1
ATOM 1543 C CA . CYS A 1 197 ? 4.652 16.312 -1.944 1 93.88 197 CYS A CA 1
ATOM 1544 C C . CYS A 1 197 ? 5.934 17.047 -2.348 1 93.88 197 CYS A C 1
ATOM 1546 O O . CYS A 1 197 ? 6.934 16.406 -2.676 1 93.88 197 CYS A O 1
ATOM 1548 N N . TYR A 1 198 ? 5.836 18.297 -2.344 1 94.5 198 TYR A N 1
ATOM 1549 C CA . TYR A 1 198 ? 6.988 19.188 -2.41 1 94.5 198 TYR A CA 1
ATOM 1550 C C . TYR A 1 198 ? 7.145 19.969 -1.114 1 94.5 198 TYR A C 1
ATOM 1552 O O . TYR A 1 198 ? 6.203 20.625 -0.658 1 94.5 198 TYR A O 1
ATOM 1560 N N . VAL A 1 199 ? 8.391 19.906 -0.577 1 96.12 199 VAL A N 1
ATOM 1561 C CA . VAL A 1 199 ? 8.531 20.375 0.799 1 96.12 199 VAL A CA 1
ATOM 1562 C C . VAL A 1 199 ? 9.742 21.297 0.91 1 96.12 199 VAL A C 1
ATOM 1564 O O . VAL A 1 199 ? 10.797 21.031 0.327 1 96.12 199 VAL A O 1
ATOM 1567 N N . LYS A 1 200 ? 9.523 22.391 1.571 1 95.69 200 LYS A N 1
ATOM 1568 C CA . LYS A 1 200 ? 10.586 23.203 2.156 1 95.69 200 LYS A CA 1
ATOM 1569 C C . LYS A 1 200 ? 10.492 23.219 3.68 1 95.69 200 LYS A C 1
ATOM 1571 O O . LYS A 1 200 ? 9.422 23.469 4.238 1 95.69 200 LYS A O 1
ATOM 1576 N N . SER A 1 201 ? 11.672 22.859 4.297 1 94.81 201 SER A N 1
ATOM 1577 C CA . SER A 1 201 ? 11.57 22.781 5.75 1 94.81 201 SER A CA 1
ATOM 1578 C C . SER A 1 201 ? 12.844 23.297 6.418 1 94.81 201 SER A C 1
ATOM 1580 O O . SER A 1 201 ? 13.938 23.141 5.871 1 94.81 201 SER A O 1
ATOM 1582 N N . THR A 1 202 ? 12.633 23.969 7.516 1 95.44 202 THR A N 1
ATOM 1583 C CA . THR A 1 202 ? 13.625 24.219 8.562 1 95.44 202 THR A CA 1
ATOM 1584 C C . THR A 1 202 ? 13.188 23.578 9.875 1 95.44 202 THR A C 1
ATOM 1586 O O . THR A 1 202 ? 12.148 22.906 9.938 1 95.44 202 THR A O 1
ATOM 1589 N N . GLN A 1 203 ? 13.977 23.781 10.898 1 96.19 203 GLN A N 1
ATOM 1590 C CA . GLN A 1 203 ? 13.609 23.219 12.188 1 96.19 203 GLN A CA 1
ATOM 1591 C C . GLN A 1 203 ? 12.469 24.016 12.836 1 96.19 203 GLN A C 1
ATOM 1593 O O . GLN A 1 203 ? 11.961 23.625 13.891 1 96.19 203 GLN A O 1
ATOM 1598 N N . THR A 1 204 ? 12.016 25.078 12.211 1 98.06 204 THR A N 1
ATOM 1599 C CA . THR A 1 204 ? 10.977 25.875 12.844 1 98.06 204 THR A CA 1
ATOM 1600 C C . THR A 1 204 ? 9.812 26.109 11.883 1 98.06 204 THR A C 1
ATOM 1602 O O . THR A 1 204 ? 8.742 26.547 12.297 1 98.06 204 THR A O 1
ATOM 1605 N N . GLU A 1 205 ? 10.062 25.859 10.578 1 98.25 205 GLU A N 1
ATOM 1606 C CA . GLU A 1 205 ? 9.039 26.141 9.578 1 98.25 205 GLU A CA 1
ATOM 1607 C C . GLU A 1 205 ? 8.977 25.016 8.539 1 98.25 205 GLU A C 1
ATOM 1609 O O . GLU A 1 205 ? 10.008 24.484 8.133 1 98.25 205 GLU A O 1
ATOM 1614 N N . ILE A 1 206 ? 7.773 24.734 8.156 1 97.62 206 ILE A N 1
ATOM 1615 C CA . ILE A 1 206 ? 7.559 23.75 7.09 1 97.62 206 ILE A CA 1
ATOM 1616 C C . ILE A 1 206 ? 6.551 24.297 6.086 1 97.62 206 ILE A C 1
ATOM 1618 O O . ILE A 1 206 ? 5.492 24.797 6.469 1 97.62 206 ILE A O 1
ATOM 1622 N N . THR A 1 207 ? 6.879 24.25 4.848 1 97.69 207 THR A N 1
ATOM 1623 C CA . THR A 1 207 ? 5.949 24.5 3.752 1 97.69 207 THR A CA 1
ATOM 1624 C C . THR A 1 207 ? 5.73 23.234 2.928 1 97.69 207 THR A C 1
ATOM 1626 O O . THR A 1 207 ? 6.688 22.625 2.443 1 97.69 207 THR A O 1
ATOM 1629 N N . LEU A 1 208 ? 4.469 22.891 2.793 1 96.75 208 LEU A N 1
ATOM 1630 C CA . LEU A 1 208 ? 4.09 21.703 2.025 1 96.75 208 LEU A CA 1
ATOM 1631 C C . LEU A 1 208 ? 3.229 22.078 0.827 1 96.75 208 LEU A C 1
ATOM 1633 O O . LEU A 1 208 ? 2.23 22.797 0.975 1 96.75 208 LEU A O 1
ATOM 1637 N N . ASP A 1 209 ? 3.654 21.656 -0.31 1 96.19 209 ASP A N 1
ATOM 1638 C CA . ASP A 1 209 ? 2.846 21.641 -1.525 1 96.19 209 ASP A CA 1
ATOM 1639 C C . ASP A 1 209 ? 2.492 20.203 -1.931 1 96.19 209 ASP A C 1
ATOM 1641 O O . ASP A 1 209 ? 3.371 19.422 -2.299 1 96.19 209 ASP A O 1
ATOM 1645 N N . GLU A 1 210 ? 1.245 19.891 -1.873 1 95.06 210 GLU A N 1
ATOM 1646 C CA . GLU A 1 210 ? 0.802 18.516 -2.117 1 95.06 210 GLU A CA 1
ATOM 1647 C C . GLU A 1 210 ? -0.133 18.453 -3.322 1 95.06 210 GLU A C 1
ATOM 1649 O O . GLU A 1 210 ? -1.009 19.297 -3.484 1 95.06 210 GLU A O 1
ATOM 1654 N N . ARG A 1 211 ? 0.078 17.406 -4.098 1 94.56 211 ARG A N 1
ATOM 1655 C CA . ARG A 1 211 ? -0.805 17.031 -5.199 1 94.56 211 ARG A CA 1
ATOM 1656 C C . ARG A 1 211 ? -1.346 15.617 -5.016 1 94.56 211 ARG A C 1
ATOM 1658 O O . ARG A 1 211 ? -0.584 14.688 -4.742 1 94.56 211 ARG A O 1
ATOM 1665 N N . GLU A 1 212 ? -2.666 15.555 -5.145 1 94.38 212 GLU A N 1
ATOM 1666 C CA . GLU A 1 212 ? -3.32 14.258 -5.012 1 94.38 212 GLU A CA 1
ATOM 1667 C C . GLU A 1 212 ? -4.242 13.984 -6.199 1 94.38 212 GLU A C 1
ATOM 1669 O O . GLU A 1 212 ? -4.891 14.898 -6.711 1 94.38 212 GLU A O 1
ATOM 1674 N N . LYS A 1 213 ? -4.277 12.766 -6.555 1 95.44 213 LYS A N 1
ATOM 1675 C CA . LYS A 1 213 ? -5.176 12.336 -7.617 1 95.44 213 LYS A CA 1
ATOM 1676 C C . LYS A 1 213 ? -5.77 10.961 -7.309 1 95.44 213 LYS A C 1
ATOM 1678 O O . LYS A 1 213 ? -5.035 10 -7.078 1 95.44 213 LYS A O 1
ATOM 1683 N N . ALA A 1 214 ? -7.102 10.938 -7.316 1 96.19 214 ALA A N 1
ATOM 1684 C CA . ALA A 1 214 ? -7.809 9.672 -7.121 1 96.19 214 ALA A CA 1
ATOM 1685 C C . ALA A 1 214 ? -8.016 8.945 -8.445 1 96.19 214 ALA A C 1
ATOM 1687 O O . ALA A 1 214 ? -8.211 9.586 -9.484 1 96.19 214 ALA A O 1
ATOM 1688 N N . PHE A 1 215 ? -7.965 7.605 -8.414 1 96.5 215 PHE A N 1
ATOM 1689 C CA . PHE A 1 215 ? -8.219 6.797 -9.602 1 96.5 215 PHE A CA 1
ATOM 1690 C C . PHE A 1 215 ? -8.734 5.414 -9.219 1 96.5 215 PHE A C 1
ATOM 1692 O O . PHE A 1 215 ? -8.523 4.961 -8.094 1 96.5 215 PHE A O 1
ATOM 1699 N N . TYR A 1 216 ? -9.398 4.754 -10.148 1 95.06 216 TYR A N 1
ATOM 1700 C CA . TYR A 1 216 ? -9.93 3.42 -9.906 1 95.06 216 TYR A CA 1
ATOM 1701 C C . TYR A 1 216 ? -9.031 2.35 -10.5 1 95.06 216 TYR A C 1
ATOM 1703 O O . TYR A 1 216 ? -8.906 1.253 -9.953 1 95.06 216 TYR A O 1
ATOM 1711 N N . GLU A 1 217 ? -8.453 2.689 -11.617 1 93.38 217 GLU A N 1
ATOM 1712 C CA . GLU A 1 217 ? -7.609 1.766 -12.375 1 93.38 217 GLU A CA 1
ATOM 1713 C C . GLU A 1 217 ? -6.555 2.516 -13.18 1 93.38 217 GLU A C 1
ATOM 1715 O O . GLU A 1 217 ? -6.629 3.738 -13.32 1 93.38 217 GLU A O 1
ATOM 1720 N N . VAL A 1 218 ? -5.531 1.761 -13.477 1 89.31 218 VAL A N 1
ATOM 1721 C CA . VAL A 1 218 ? -4.551 2.283 -14.422 1 89.31 218 VAL A CA 1
ATOM 1722 C C . VAL A 1 218 ? -4.621 1.493 -15.727 1 89.31 218 VAL A C 1
ATOM 1724 O O . VAL A 1 218 ? -4.52 0.264 -15.727 1 89.31 218 VAL A O 1
ATOM 1727 N N . VAL A 1 219 ? -5.004 2.127 -16.891 1 73.06 219 VAL A N 1
ATOM 1728 C CA . VAL A 1 219 ? -5.152 1.494 -18.188 1 73.06 219 VAL A CA 1
ATOM 1729 C C . VAL A 1 219 ? -3.883 1.707 -19.016 1 73.06 219 VAL A C 1
ATOM 1731 O O . VAL A 1 219 ? -3.186 2.711 -18.844 1 73.06 219 VAL A O 1
ATOM 1734 N N . MET B 1 1 ? 17.609 -12.602 -26.328 1 53.75 1 MET B N 1
ATOM 1735 C CA . MET B 1 1 ? 16.531 -13.586 -26.438 1 53.75 1 MET B CA 1
ATOM 1736 C C . MET B 1 1 ? 15.18 -12.945 -26.141 1 53.75 1 MET B C 1
ATOM 1738 O O . MET B 1 1 ? 15.094 -11.969 -25.406 1 53.75 1 MET B O 1
ATOM 1742 N N . PRO B 1 2 ? 14.117 -13.359 -26.922 1 66.75 2 PRO B N 1
ATOM 1743 C CA . PRO B 1 2 ? 12.805 -12.758 -26.688 1 66.75 2 PRO B CA 1
ATOM 1744 C C . PRO B 1 2 ? 12.281 -13.008 -25.281 1 66.75 2 PRO B C 1
ATOM 1746 O O . PRO B 1 2 ? 12.703 -13.969 -24.625 1 66.75 2 PRO B O 1
ATOM 1749 N N . LEU B 1 3 ? 11.617 -12.094 -24.734 1 74.25 3 LEU B N 1
ATOM 1750 C CA . LEU B 1 3 ? 10.992 -12.25 -23.422 1 74.25 3 LEU B CA 1
ATOM 1751 C C . LEU B 1 3 ? 10.039 -13.445 -23.422 1 74.25 3 LEU B C 1
ATOM 1753 O O . LEU B 1 3 ? 9.445 -13.773 -24.453 1 74.25 3 LEU B O 1
ATOM 1757 N N . PRO B 1 4 ? 10.125 -14.18 -22.312 1 67.44 4 PRO B N 1
ATOM 1758 C CA . PRO B 1 4 ? 9.266 -15.359 -22.25 1 67.44 4 PRO B CA 1
ATOM 1759 C C . PRO B 1 4 ? 7.801 -15.047 -22.547 1 67.44 4 PRO B C 1
ATOM 1761 O O . PRO B 1 4 ? 7.312 -13.977 -22.172 1 67.44 4 PRO B O 1
ATOM 1764 N N . ALA B 1 5 ? 7.301 -16.125 -23.156 1 81.94 5 ALA B N 1
ATOM 1765 C CA . ALA B 1 5 ? 5.879 -15.992 -23.469 1 81.94 5 ALA B CA 1
ATOM 1766 C C . ALA B 1 5 ? 5.062 -17.078 -22.781 1 81.94 5 ALA B C 1
ATOM 1768 O O . ALA B 1 5 ? 3.83 -17.047 -22.812 1 81.94 5 ALA B O 1
ATOM 1769 N N . THR B 1 6 ? 5.852 -18.031 -22.125 1 92.19 6 THR B N 1
ATOM 1770 C CA . THR B 1 6 ? 5.145 -19.125 -21.453 1 92.19 6 THR B CA 1
ATOM 1771 C C . THR B 1 6 ? 5.816 -19.484 -20.141 1 92.19 6 THR B C 1
ATOM 1773 O O . THR B 1 6 ? 6.988 -19.172 -19.922 1 92.19 6 THR B O 1
ATOM 1776 N N . HIS B 1 7 ? 4.992 -20.125 -19.234 1 93.62 7 HIS B N 1
ATOM 1777 C CA . HIS B 1 7 ? 5.559 -20.594 -17.984 1 93.62 7 HIS B CA 1
ATOM 1778 C C . HIS B 1 7 ? 4.863 -21.859 -17.5 1 93.62 7 HIS B C 1
ATOM 1780 O O . HIS B 1 7 ? 3.74 -22.156 -17.906 1 93.62 7 HIS B O 1
ATOM 1786 N N . GLU B 1 8 ? 5.605 -22.641 -16.734 1 95.44 8 GLU B N 1
ATOM 1787 C CA . GLU B 1 8 ? 5.094 -23.719 -15.891 1 95.44 8 GLU B CA 1
ATOM 1788 C C . GLU B 1 8 ? 5.199 -23.375 -14.414 1 95.44 8 GLU B C 1
ATOM 1790 O O . GLU B 1 8 ? 6.145 -22.688 -13.992 1 95.44 8 GLU B O 1
ATOM 1795 N N . ILE B 1 9 ? 4.207 -23.906 -13.68 1 96.44 9 ILE B N 1
ATOM 1796 C CA . ILE B 1 9 ? 4.203 -23.547 -12.266 1 96.44 9 ILE B CA 1
ATOM 1797 C C . ILE B 1 9 ? 3.969 -24.797 -11.414 1 96.44 9 ILE B C 1
ATOM 1799 O O . ILE B 1 9 ? 3.105 -25.609 -11.734 1 96.44 9 ILE B O 1
ATOM 1803 N N . HIS B 1 10 ? 4.77 -24.969 -10.477 1 98.06 10 HIS B N 1
ATOM 1804 C CA . HIS B 1 10 ? 4.562 -25.859 -9.344 1 98.06 10 HIS B CA 1
ATOM 1805 C C . HIS B 1 10 ? 4.453 -25.078 -8.039 1 98.06 10 HIS B C 1
ATOM 1807 O O . HIS B 1 10 ? 5.438 -24.516 -7.566 1 98.06 10 HIS B O 1
ATOM 1813 N N . LEU B 1 11 ? 3.264 -25 -7.484 1 97.94 11 LEU B N 1
ATOM 1814 C CA . LEU B 1 11 ? 2.977 -24.328 -6.215 1 97.94 11 LEU B CA 1
ATOM 1815 C C . LEU B 1 11 ? 2.562 -25.359 -5.156 1 97.94 11 LEU B C 1
ATOM 1817 O O . LEU B 1 11 ? 1.549 -26.047 -5.312 1 97.94 11 LEU B O 1
ATOM 1821 N N . HIS B 1 12 ? 3.312 -25.391 -4.125 1 98.75 12 HIS B N 1
ATOM 1822 C CA . HIS B 1 12 ? 3.055 -26.422 -3.129 1 98.75 12 HIS B CA 1
ATOM 1823 C C . HIS B 1 12 ? 3.424 -25.938 -1.729 1 98.75 12 HIS B C 1
ATOM 1825 O O . HIS B 1 12 ? 4.094 -24.922 -1.574 1 98.75 12 HIS B O 1
ATOM 1831 N N . GLY B 1 13 ? 2.938 -26.656 -0.712 1 98.69 13 GLY B N 1
ATOM 1832 C CA . GLY B 1 13 ? 3.203 -26.297 0.67 1 98.69 13 GLY B CA 1
ATOM 1833 C C . GLY B 1 13 ? 2.107 -26.734 1.624 1 98.69 13 GLY B C 1
ATOM 1834 O O . GLY B 1 13 ? 1.606 -27.844 1.529 1 98.69 13 GLY B O 1
ATOM 1835 N N . SER B 1 14 ? 1.848 -25.828 2.572 1 98.81 14 SER B N 1
ATOM 1836 C CA . SER B 1 14 ? 0.872 -26.172 3.602 1 98.81 14 SER B CA 1
ATOM 1837 C C . SER B 1 14 ? 0.177 -24.922 4.141 1 98.81 14 SER B C 1
ATOM 1839 O O . SER B 1 14 ? 0.806 -23.875 4.297 1 98.81 14 SER B O 1
ATOM 1841 N N . VAL B 1 15 ? -1.087 -25.078 4.41 1 98.5 15 VAL B N 1
ATOM 1842 C CA . VAL B 1 15 ? -1.881 -24.078 5.105 1 98.5 15 VAL B CA 1
ATOM 1843 C C . VAL B 1 15 ? -2.537 -24.688 6.336 1 98.5 15 VAL B C 1
ATOM 1845 O O . VAL B 1 15 ? -3.369 -25.594 6.219 1 98.5 15 VAL B O 1
ATOM 1848 N N . ASN B 1 16 ? -2.232 -24.203 7.477 1 98.44 16 ASN B N 1
ATOM 1849 C CA . ASN B 1 16 ? -2.719 -24.75 8.734 1 98.44 16 ASN B CA 1
ATOM 1850 C C . ASN B 1 16 ? -2.496 -26.25 8.812 1 98.44 16 ASN B C 1
ATOM 1852 O O . ASN B 1 16 ? -3.379 -27 9.258 1 98.44 16 ASN B O 1
ATOM 1856 N N . GLY B 1 17 ? -1.412 -26.688 8.297 1 98.31 17 GLY B N 1
ATOM 1857 C CA . GLY B 1 17 ? -1.054 -28.094 8.367 1 98.31 17 GLY B CA 1
ATOM 1858 C C . GLY B 1 17 ? -1.632 -28.922 7.238 1 98.31 17 GLY B C 1
ATOM 1859 O O . GLY B 1 17 ? -1.319 -30.109 7.102 1 98.31 17 GLY B O 1
ATOM 1860 N N . HIS B 1 18 ? -2.477 -28.391 6.453 1 98.44 18 HIS B N 1
ATOM 1861 C CA . HIS B 1 18 ? -3.012 -29.094 5.297 1 98.44 18 HIS B CA 1
ATOM 1862 C C . HIS B 1 18 ? -2.096 -28.953 4.086 1 98.44 18 HIS B C 1
ATOM 1864 O O . HIS B 1 18 ? -1.966 -27.859 3.529 1 98.44 18 HIS B O 1
ATOM 1870 N N . GLU B 1 19 ? -1.6 -30.031 3.674 1 98.69 19 GLU B N 1
ATOM 1871 C CA . GLU B 1 19 ? -0.703 -30.047 2.521 1 98.69 19 GLU B CA 1
ATOM 1872 C C . GLU B 1 19 ? -1.474 -29.844 1.221 1 98.69 19 GLU B C 1
ATOM 1874 O O . GLU B 1 19 ? -2.617 -30.281 1.096 1 98.69 19 GLU B O 1
ATOM 1879 N N . PHE B 1 20 ? -0.868 -29.203 0.264 1 98.69 20 PHE B N 1
ATOM 1880 C CA . PHE B 1 20 ? -1.458 -29.031 -1.059 1 98.69 20 PHE B CA 1
ATOM 1881 C C . PHE B 1 20 ? -0.383 -29.047 -2.139 1 98.69 20 PHE B C 1
ATOM 1883 O O . PHE B 1 20 ? 0.807 -28.922 -1.84 1 98.69 20 PHE B O 1
ATOM 1890 N N . ASP B 1 21 ? -0.765 -29.297 -3.322 1 98.81 21 ASP B N 1
ATOM 1891 C CA . ASP B 1 21 ? 0.101 -29.375 -4.496 1 98.81 21 ASP B CA 1
ATOM 1892 C C . ASP B 1 21 ? -0.653 -28.984 -5.762 1 98.81 21 ASP B C 1
ATOM 1894 O O . ASP B 1 21 ? -1.63 -29.625 -6.141 1 98.81 21 ASP B O 1
ATOM 1898 N N . LEU B 1 22 ? -0.243 -27.891 -6.367 1 98.62 22 LEU B N 1
ATOM 1899 C CA . LEU B 1 22 ? -0.835 -27.375 -7.598 1 98.62 22 LEU B CA 1
ATOM 1900 C C . LEU B 1 22 ? 0.188 -27.359 -8.727 1 98.62 22 LEU B C 1
ATOM 1902 O O . LEU B 1 22 ? 1.324 -26.922 -8.539 1 98.62 22 LEU B O 1
ATOM 1906 N N . VAL B 1 23 ? -0.195 -27.828 -9.844 1 98.56 23 VAL B N 1
ATOM 1907 C CA . VAL B 1 23 ? 0.653 -27.781 -11.031 1 98.56 23 VAL B CA 1
ATOM 1908 C C . VAL B 1 23 ? -0.13 -27.203 -12.203 1 98.56 23 VAL B C 1
ATOM 1910 O O . VAL B 1 23 ? -1.346 -27.375 -12.297 1 98.56 23 VAL B O 1
ATOM 1913 N N . GLY B 1 24 ? 0.586 -26.438 -13.039 1 97.56 24 GLY B N 1
ATOM 1914 C CA . GLY B 1 24 ? -0.075 -25.859 -14.203 1 97.56 24 GLY B CA 1
ATOM 1915 C C . GLY B 1 24 ? 0.87 -25.109 -15.109 1 97.56 24 GLY B C 1
ATOM 1916 O O . GLY B 1 24 ? 2.068 -25.391 -15.148 1 97.56 24 GLY B O 1
ATOM 1917 N N . SER B 1 25 ? 0.296 -24.312 -15.945 1 96.19 25 SER B N 1
ATOM 1918 C CA . SER B 1 25 ? 1.043 -23.516 -16.922 1 96.19 25 SER B CA 1
ATOM 1919 C C . SER B 1 25 ? 0.273 -22.266 -17.328 1 96.19 25 SER B C 1
ATOM 1921 O O . SER B 1 25 ? -0.875 -22.078 -16.922 1 96.19 25 SER B O 1
ATOM 1923 N N . GLY B 1 26 ? 0.988 -21.438 -18 1 94.94 26 GLY B N 1
ATOM 1924 C CA . GLY B 1 26 ? 0.363 -20.219 -18.469 1 94.94 26 GLY B CA 1
ATOM 1925 C C . GLY B 1 26 ? 1.151 -19.531 -19.562 1 94.94 26 GLY B C 1
ATOM 1926 O O . GLY B 1 26 ? 2.156 -20.062 -20.047 1 94.94 26 GLY B O 1
ATOM 1927 N N . LYS B 1 27 ? 0.523 -18.5 -20.016 1 93.5 27 LYS B N 1
ATOM 1928 C CA . LYS B 1 27 ? 1.122 -17.625 -21.016 1 93.5 27 LYS B CA 1
ATOM 1929 C C . LYS B 1 27 ? 1.03 -16.156 -20.594 1 93.5 27 LYS B C 1
ATOM 1931 O O . LYS B 1 27 ? 0.131 -15.781 -19.828 1 93.5 27 LYS B O 1
ATOM 1936 N N . GLY B 1 28 ? 2.004 -15.43 -21.031 1 92.44 28 GLY B N 1
ATOM 1937 C CA . GLY B 1 28 ? 1.995 -14 -20.766 1 92.44 28 GLY B CA 1
ATOM 1938 C C . GLY B 1 28 ? 2.465 -13.172 -21.953 1 92.44 28 GLY B C 1
ATOM 1939 O O . GLY B 1 28 ? 2.959 -13.719 -22.938 1 92.44 28 GLY B O 1
ATOM 1940 N N . ASP B 1 29 ? 2.158 -11.898 -21.922 1 91.5 29 ASP B N 1
ATOM 1941 C CA . ASP B 1 29 ? 2.639 -10.898 -22.875 1 91.5 29 ASP B CA 1
ATOM 1942 C C . ASP B 1 29 ? 3.57 -9.898 -22.203 1 91.5 29 ASP B C 1
ATOM 1944 O O . ASP B 1 29 ? 3.111 -8.977 -21.531 1 91.5 29 ASP B O 1
ATOM 1948 N N . PRO B 1 30 ? 4.832 -10.062 -22.375 1 90.12 30 PRO B N 1
ATOM 1949 C CA . PRO B 1 30 ? 5.801 -9.203 -21.688 1 90.12 30 PRO B CA 1
ATOM 1950 C C . PRO B 1 30 ? 5.727 -7.75 -22.141 1 90.12 30 PRO B C 1
ATOM 1952 O O . PRO B 1 30 ? 6.344 -6.875 -21.531 1 90.12 30 PRO B O 1
ATOM 1955 N N . LYS B 1 31 ? 4.996 -7.43 -23.156 1 89.62 31 LYS B N 1
ATOM 1956 C CA . LYS B 1 31 ? 4.859 -6.055 -23.625 1 89.62 31 LYS B CA 1
ATOM 1957 C C . LYS B 1 31 ? 3.617 -5.395 -23.031 1 89.62 31 LYS B C 1
ATOM 1959 O O . LYS B 1 31 ? 3.537 -4.168 -22.953 1 89.62 31 LYS B O 1
ATOM 1964 N N . ALA B 1 32 ? 2.707 -6.246 -22.641 1 90.69 32 ALA B N 1
ATOM 1965 C CA . ALA B 1 32 ? 1.418 -5.684 -22.234 1 90.69 32 ALA B CA 1
ATOM 1966 C C . ALA B 1 32 ? 1.219 -5.777 -20.734 1 90.69 32 ALA B C 1
ATOM 1968 O O . ALA B 1 32 ? 0.322 -5.137 -20.172 1 90.69 32 ALA B O 1
ATOM 1969 N N . GLY B 1 33 ? 1.994 -6.57 -20.031 1 91.88 33 GLY B N 1
ATOM 1970 C CA . GLY B 1 33 ? 1.806 -6.766 -18.594 1 91.88 33 GLY B CA 1
ATOM 1971 C C . GLY B 1 33 ? 0.624 -7.66 -18.266 1 91.88 33 GLY B C 1
ATOM 1972 O O . GLY B 1 33 ? -0.125 -7.387 -17.328 1 91.88 33 GLY B O 1
ATOM 1973 N N . SER B 1 34 ? 0.454 -8.719 -19.094 1 92.94 34 SER B N 1
ATOM 1974 C CA . SER B 1 34 ? -0.675 -9.617 -18.859 1 92.94 34 SER B CA 1
ATOM 1975 C C . SER B 1 34 ? -0.219 -11.07 -18.781 1 92.94 34 SER B C 1
ATOM 1977 O O . SER B 1 34 ? 0.791 -11.445 -19.375 1 92.94 34 SER B O 1
ATOM 1979 N N . LEU B 1 35 ? -0.971 -11.859 -18.062 1 93.5 35 LEU B N 1
ATOM 1980 C CA . LEU B 1 35 ? -0.711 -13.289 -18.031 1 93.5 35 LEU B CA 1
ATOM 1981 C C . LEU B 1 35 ? -1.98 -14.062 -17.672 1 93.5 35 LEU B C 1
ATOM 1983 O O . LEU B 1 35 ? -2.871 -13.539 -17.016 1 93.5 35 LEU B O 1
ATOM 1987 N N . VAL B 1 36 ? -2.01 -15.258 -18.172 1 95.75 36 VAL B N 1
ATOM 1988 C CA . VAL B 1 36 ? -3.021 -16.25 -17.797 1 95.75 36 VAL B CA 1
ATOM 1989 C C . VAL B 1 36 ? -2.344 -17.5 -17.266 1 95.75 36 VAL B C 1
ATOM 1991 O O . VAL B 1 36 ? -1.411 -18.031 -17.891 1 95.75 36 VAL B O 1
ATOM 1994 N N . THR B 1 37 ? -2.783 -17.922 -16.172 1 96.81 37 THR B N 1
ATOM 1995 C CA . THR B 1 37 ? -2.262 -19.125 -15.539 1 96.81 37 THR B CA 1
ATOM 1996 C C . THR B 1 37 ? -3.395 -20.078 -15.164 1 96.81 37 THR B C 1
ATOM 1998 O O . THR B 1 37 ? -4.426 -19.641 -14.641 1 96.81 37 THR B O 1
ATOM 2001 N N . GLU B 1 38 ? -3.199 -21.328 -15.445 1 97.69 38 GLU B N 1
ATOM 2002 C CA . GLU B 1 38 ? -4.125 -22.375 -15.031 1 97.69 38 GLU B CA 1
ATOM 2003 C C . GLU B 1 38 ? -3.408 -23.453 -14.219 1 97.69 38 GLU B C 1
ATOM 2005 O O . GLU B 1 38 ? -2.389 -23.984 -14.648 1 97.69 38 GLU B O 1
ATOM 2010 N N . VAL B 1 39 ? -4.039 -23.75 -13.078 1 98.38 39 VAL B N 1
ATOM 2011 C CA . VAL B 1 39 ? -3.426 -24.781 -12.242 1 98.38 39 VAL B CA 1
ATOM 2012 C C . VAL B 1 39 ? -4.488 -25.781 -11.789 1 98.38 39 VAL B C 1
ATOM 2014 O O . VAL B 1 39 ? -5.676 -25.453 -11.742 1 98.38 39 VAL B O 1
ATOM 2017 N N . LYS B 1 40 ? -4.023 -26.922 -11.43 1 98.69 40 LYS B N 1
ATOM 2018 C CA . LYS B 1 40 ? -4.863 -28 -10.898 1 98.69 40 LYS B CA 1
ATOM 2019 C C . LYS B 1 40 ? -4.211 -28.656 -9.688 1 98.69 40 LYS B C 1
ATOM 2021 O O . LYS B 1 40 ? -2.988 -28.812 -9.648 1 98.69 40 LYS B O 1
ATOM 2026 N N . SER B 1 41 ? -5.043 -29.062 -8.781 1 98.69 41 SER B N 1
ATOM 2027 C CA . SER B 1 41 ? -4.562 -29.781 -7.609 1 98.69 41 SER B CA 1
ATOM 2028 C C . SER B 1 41 ? -4.23 -31.234 -7.945 1 98.69 41 SER B C 1
ATOM 2030 O O . SER B 1 41 ? -5.016 -31.906 -8.602 1 98.69 41 SER B O 1
ATOM 2032 N N . THR B 1 42 ? -3.1 -31.641 -7.422 1 98.75 42 THR B N 1
ATOM 2033 C CA . THR B 1 42 ? -2.717 -33.031 -7.641 1 98.75 42 THR B CA 1
ATOM 2034 C C . THR B 1 42 ? -3.094 -33.875 -6.434 1 98.75 42 THR B C 1
ATOM 2036 O O . THR B 1 42 ? -2.951 -35.125 -6.469 1 98.75 42 THR B O 1
ATOM 2039 N N . MET B 1 43 ? -3.598 -33.281 -5.375 1 98.44 43 MET B N 1
ATOM 2040 C CA . MET B 1 43 ? -3.873 -34 -4.129 1 98.44 43 MET B CA 1
ATOM 2041 C C . MET B 1 43 ? -5.359 -33.969 -3.801 1 98.44 43 MET B C 1
ATOM 2043 O O . MET B 1 43 ? -5.75 -34.125 -2.643 1 98.44 43 MET B O 1
ATOM 2047 N N . GLY B 1 44 ? -6.125 -33.656 -4.766 1 98 44 GLY B N 1
ATOM 2048 C CA . GLY B 1 44 ? -7.555 -33.531 -4.516 1 98 44 GLY B CA 1
ATOM 2049 C C . GLY B 1 44 ? -7.957 -32.125 -4.109 1 98 44 GLY B C 1
ATOM 2050 O O . GLY B 1 44 ? -7.18 -31.188 -4.277 1 98 44 GLY B O 1
ATOM 2051 N N . PRO B 1 45 ? -9.164 -31.984 -3.598 1 98.06 45 PRO B N 1
ATOM 2052 C CA . PRO B 1 45 ? -9.68 -30.656 -3.262 1 98.06 45 PRO B CA 1
ATOM 2053 C C . PRO B 1 45 ? -8.875 -29.984 -2.162 1 98.06 45 PRO B C 1
ATOM 2055 O O . PRO B 1 45 ? -8.508 -30.625 -1.173 1 98.06 45 PRO B O 1
ATOM 2058 N N . LEU B 1 46 ? -8.602 -28.734 -2.348 1 97.88 46 LEU B N 1
ATOM 2059 C CA . LEU B 1 46 ? -7.98 -27.938 -1.295 1 97.88 46 LEU B CA 1
ATOM 2060 C C . LEU B 1 46 ? -8.852 -27.906 -0.046 1 97.88 46 LEU B C 1
ATOM 2062 O O . LEU B 1 46 ? -10.078 -27.844 -0.144 1 97.88 46 LEU B O 1
ATOM 2066 N N . LYS B 1 47 ? -8.234 -27.844 1.086 1 97.5 47 LYS B N 1
ATOM 2067 C CA . LYS B 1 47 ? -8.953 -27.828 2.357 1 97.5 47 LYS B CA 1
ATOM 2068 C C . LYS B 1 47 ? -9.117 -26.406 2.869 1 97.5 47 LYS B C 1
ATOM 2070 O O . LYS B 1 47 ? -9.492 -26.188 4.023 1 97.5 47 LYS B O 1
ATOM 2075 N N . PHE B 1 48 ? -8.82 -25.484 2.125 1 97.88 48 PHE B N 1
ATOM 2076 C CA . PHE B 1 48 ? -8.969 -24.047 2.361 1 97.88 48 PHE B CA 1
ATOM 2077 C C . PHE B 1 48 ? -9.406 -23.344 1.09 1 97.88 48 PHE B C 1
ATOM 2079 O O . PHE B 1 48 ? -9.523 -23.953 0.03 1 97.88 48 PHE B O 1
ATOM 2086 N N . SER B 1 49 ? -9.672 -22.047 1.195 1 97.44 49 SER B N 1
ATOM 2087 C CA . SER B 1 49 ? -10.164 -21.281 0.053 1 97.44 49 SER B CA 1
ATOM 2088 C C . SER B 1 49 ? -9.133 -21.234 -1.071 1 97.44 49 SER B C 1
ATOM 2090 O O . SER B 1 49 ? -7.996 -20.812 -0.862 1 97.44 49 SER B O 1
ATOM 2092 N N . PRO B 1 50 ? -9.461 -21.594 -2.275 1 96.81 50 PRO B N 1
ATOM 2093 C CA . PRO B 1 50 ? -8.539 -21.5 -3.408 1 96.81 50 PRO B CA 1
ATOM 2094 C C . PRO B 1 50 ? -8.117 -20.047 -3.697 1 96.81 50 PRO B C 1
ATOM 2096 O O . PRO B 1 50 ? -7.059 -19.828 -4.285 1 96.81 50 PRO B O 1
ATOM 2099 N N . HIS B 1 51 ? -8.922 -19.078 -3.254 1 96.19 51 HIS B N 1
ATOM 2100 C CA . HIS B 1 51 ? -8.617 -17.672 -3.5 1 96.19 51 HIS B CA 1
ATOM 2101 C C . HIS B 1 51 ? -7.309 -17.266 -2.832 1 96.19 51 HIS B C 1
ATOM 2103 O O . HIS B 1 51 ? -6.652 -16.312 -3.27 1 96.19 51 HIS B O 1
ATOM 2109 N N . LEU B 1 52 ? -6.949 -17.984 -1.821 1 97.12 52 LEU B N 1
ATOM 2110 C CA . LEU B 1 52 ? -5.707 -17.703 -1.112 1 97.12 52 LEU B CA 1
ATOM 2111 C C . LEU B 1 52 ? -4.508 -17.844 -2.043 1 97.12 52 LEU B C 1
ATOM 2113 O O . LEU B 1 52 ? -3.449 -17.266 -1.789 1 97.12 52 LEU B O 1
ATOM 2117 N N . MET B 1 53 ? -4.6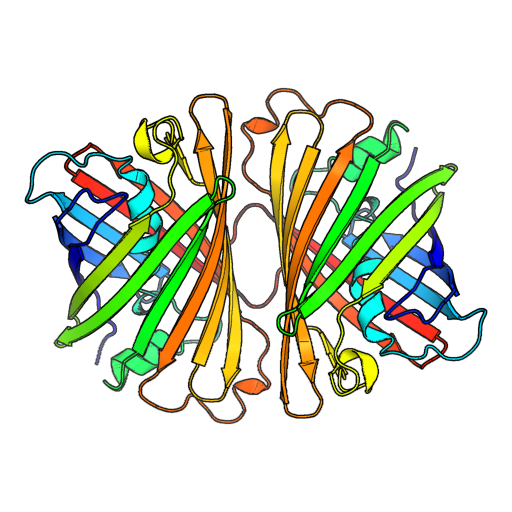6 -18.547 -3.143 1 96.56 53 MET B N 1
ATOM 2118 C CA . MET B 1 53 ? -3.549 -18.859 -4.031 1 96.56 53 MET B CA 1
ATOM 2119 C C . MET B 1 53 ? -3.404 -17.812 -5.125 1 96.56 53 MET B C 1
ATOM 2121 O O . MET B 1 53 ? -2.377 -17.75 -5.801 1 96.56 53 MET B O 1
ATOM 2125 N N . ILE B 1 54 ? -4.312 -16.953 -5.242 1 93.94 54 ILE B N 1
ATOM 2126 C CA . ILE B 1 54 ? -4.426 -16.062 -6.398 1 93.94 54 ILE B CA 1
ATOM 2127 C C . ILE B 1 54 ? -3.195 -15.156 -6.48 1 93.94 54 ILE B C 1
ATOM 2129 O O . ILE B 1 54 ? -2.537 -15.086 -7.52 1 93.94 54 ILE B O 1
ATOM 2133 N N . PRO B 1 55 ? -2.791 -14.531 -5.426 1 93.06 55 PRO B N 1
ATOM 2134 C CA . PRO B 1 55 ? -1.65 -13.617 -5.559 1 93.06 55 PRO B CA 1
ATOM 2135 C C . PRO B 1 55 ? -0.342 -14.352 -5.848 1 93.06 55 PRO B C 1
ATOM 2137 O O . PRO B 1 55 ? 0.658 -13.719 -6.199 1 93.06 55 PRO B O 1
ATOM 2140 N N . HIS B 1 56 ? -0.374 -15.57 -5.809 1 93.62 56 HIS B N 1
ATOM 2141 C CA . HIS B 1 56 ? 0.848 -16.344 -5.98 1 93.62 56 HIS B CA 1
ATOM 2142 C C . HIS B 1 56 ? 0.903 -16.984 -7.363 1 93.62 56 HIS B C 1
ATOM 2144 O O . HIS B 1 56 ? 1.926 -17.562 -7.75 1 93.62 56 HIS B O 1
ATOM 2150 N N . LEU B 1 57 ? -0.177 -16.984 -8.07 1 91.31 57 LEU B N 1
ATOM 2151 C CA . LEU B 1 57 ? -0.249 -17.531 -9.422 1 91.31 57 LEU B CA 1
ATOM 2152 C C . LEU B 1 57 ? 0.17 -16.484 -10.445 1 91.31 57 LEU B C 1
ATOM 2154 O O . LEU B 1 57 ? 0.466 -16.828 -11.594 1 91.31 57 LEU B O 1
ATOM 2158 N N . GLY B 1 58 ? 0.218 -15.219 -10.133 1 72.62 58 GLY B N 1
ATOM 2159 C CA . GLY B 1 58 ? 0.581 -14.141 -11.039 1 72.62 58 GLY B CA 1
ATOM 2160 C C . GLY B 1 58 ? 1.729 -13.289 -10.523 1 72.62 58 GLY B C 1
ATOM 2161 O O . GLY B 1 58 ? 2.676 -13.008 -11.266 1 72.62 58 GLY B O 1
ATOM 2162 N N . TYR B 1 59 ? 1.622 -12.859 -9.219 1 56.84 59 TYR B N 1
ATOM 2163 C CA . TYR B 1 59 ? 2.451 -11.828 -8.609 1 56.84 59 TYR B CA 1
ATOM 2164 C C . TYR B 1 59 ? 3.92 -12.234 -8.609 1 56.84 59 TYR B C 1
ATOM 2166 O O . TYR B 1 59 ? 4.809 -11.383 -8.531 1 56.84 59 TYR B O 1
ATOM 2174 N N . GLY B 1 60 ? 4.242 -13.242 -9.203 1 56.88 60 GLY B N 1
ATOM 2175 C CA . GLY B 1 60 ? 5.629 -13.672 -9.297 1 56.88 60 GLY B CA 1
ATOM 2176 C C . GLY B 1 60 ? 6.223 -13.484 -10.68 1 56.88 60 GLY B C 1
ATOM 2177 O O . GLY B 1 60 ? 7.445 -13.516 -10.844 1 56.88 60 GLY B O 1
ATOM 2178 N N . TYR B 1 61 ? 5.383 -12.992 -11.477 1 69.62 61 TYR B N 1
ATOM 2179 C CA . TYR B 1 61 ? 5.895 -12.977 -12.844 1 69.62 61 TYR B CA 1
ATOM 2180 C C . TYR B 1 61 ? 6.016 -11.555 -13.367 1 69.62 61 TYR B C 1
ATOM 2182 O O . TYR B 1 61 ? 5.41 -11.203 -14.383 1 69.62 61 TYR B O 1
ATOM 2190 N N . TYR B 1 62 ? 6.883 -10.891 -12.672 1 83.69 62 TYR B N 1
ATOM 2191 C CA . TYR B 1 62 ? 7.129 -9.523 -13.125 1 83.69 62 TYR B CA 1
ATOM 2192 C C . TYR B 1 62 ? 7.969 -9.516 -14.398 1 83.69 62 TYR B C 1
ATOM 2194 O O . TYR B 1 62 ? 8.227 -8.453 -14.977 1 83.69 62 TYR B O 1
ATOM 2202 N N . GLN B 1 63 ? 8.227 -10.688 -14.883 1 86.75 63 GLN B N 1
ATOM 2203 C CA . GLN B 1 63 ? 8.883 -10.828 -16.172 1 86.75 63 GLN B CA 1
ATOM 2204 C C . GLN B 1 63 ? 7.957 -10.391 -17.312 1 86.75 63 GLN B C 1
ATOM 2206 O O . GLN B 1 63 ? 8.414 -10.148 -18.438 1 86.75 63 GLN B O 1
ATOM 2211 N N . TYR B 1 64 ? 6.734 -10.289 -16.969 1 90.5 64 TYR B N 1
ATOM 2212 C CA . TYR B 1 64 ? 5.77 -9.883 -18 1 90.5 64 TYR B CA 1
ATOM 2213 C C . TYR B 1 64 ? 5.41 -8.406 -17.859 1 90.5 64 TYR B C 1
ATOM 2215 O O . TYR B 1 64 ? 4.539 -7.906 -18.562 1 90.5 64 TYR B O 1
ATOM 2223 N N . LEU B 1 65 ? 6.074 -7.738 -16.984 1 92.69 65 LEU B N 1
ATOM 2224 C CA . LEU B 1 65 ? 5.719 -6.355 -16.688 1 92.69 65 LEU B CA 1
ATOM 2225 C C . LEU B 1 65 ? 6.762 -5.395 -17.25 1 92.69 65 LEU B C 1
ATOM 2227 O O . LEU B 1 65 ? 7.832 -5.219 -16.656 1 92.69 65 LEU B O 1
ATOM 2231 N N . PRO B 1 66 ? 6.461 -4.707 -18.281 1 93.12 66 PRO B N 1
ATOM 2232 C CA . PRO B 1 66 ? 7.348 -3.609 -18.688 1 93.12 66 PRO B CA 1
ATOM 2233 C C . PRO B 1 66 ? 7.172 -2.365 -17.812 1 93.12 66 PRO B C 1
ATOM 2235 O O . PRO B 1 66 ? 6.113 -2.182 -17.203 1 93.12 66 PRO B O 1
ATOM 2238 N N . TYR B 1 67 ? 8.203 -1.614 -17.734 1 93.44 67 TYR B N 1
ATOM 2239 C CA . TYR B 1 67 ? 8.102 -0.278 -17.172 1 93.44 67 TYR B CA 1
ATOM 2240 C C . TYR B 1 67 ? 7.793 0.756 -18.25 1 93.44 67 TYR B C 1
ATOM 2242 O O . TYR B 1 67 ? 7.918 0.475 -19.438 1 93.44 67 TYR B O 1
ATOM 2250 N N . PRO B 1 68 ? 7.328 1.962 -17.844 1 92.56 68 PRO B N 1
ATOM 2251 C CA . PRO B 1 68 ? 6.941 2.973 -18.828 1 92.56 68 PRO B CA 1
ATOM 2252 C C . PRO B 1 68 ? 8.086 3.354 -19.766 1 92.56 68 PRO B C 1
ATOM 2254 O O . PRO B 1 68 ? 7.852 3.697 -20.922 1 92.56 68 PRO B O 1
ATOM 2257 N N . ASP B 1 69 ? 9.281 3.264 -19.281 1 91.81 69 ASP B N 1
ATOM 2258 C CA . ASP B 1 69 ? 10.414 3.742 -20.078 1 91.81 69 ASP B CA 1
ATOM 2259 C C . ASP B 1 69 ? 11.18 2.578 -20.688 1 91.81 69 ASP B C 1
ATOM 2261 O O . ASP B 1 69 ? 12.305 2.754 -21.172 1 91.81 69 ASP B O 1
ATOM 2265 N N . GLY B 1 70 ? 10.602 1.377 -20.641 1 90.38 70 GLY B N 1
ATOM 2266 C CA . GLY B 1 70 ? 11.273 0.234 -21.234 1 90.38 70 GLY B CA 1
ATOM 2267 C C . GLY B 1 70 ? 11.148 -1.031 -20.406 1 90.38 70 GLY B C 1
ATOM 2268 O O . GLY B 1 70 ? 10.211 -1.179 -19.625 1 90.38 70 GLY B O 1
ATOM 2269 N N . PRO B 1 71 ? 12.117 -1.965 -20.703 1 91 71 PRO B N 1
ATOM 2270 C CA . PRO B 1 71 ? 12.109 -3.205 -19.922 1 91 71 PRO B CA 1
ATOM 2271 C C . PRO B 1 71 ? 12.297 -2.963 -18.422 1 91 71 PRO B C 1
ATOM 2273 O O . PRO B 1 71 ? 13.117 -2.131 -18.031 1 91 71 PRO B O 1
ATOM 2276 N N . SER B 1 72 ? 11.586 -3.664 -17.688 1 93.19 72 SER B N 1
ATOM 2277 C CA . SER B 1 72 ? 11.758 -3.604 -16.234 1 93.19 72 SER B CA 1
ATOM 2278 C C . SER B 1 72 ? 13.031 -4.316 -15.805 1 93.19 72 SER B C 1
ATOM 2280 O O . SER B 1 72 ? 13.609 -5.086 -16.562 1 93.19 72 SER B O 1
ATOM 2282 N N . PRO B 1 73 ? 13.438 -4.07 -14.594 1 93.19 73 PRO B N 1
ATOM 2283 C CA . PRO B 1 73 ? 14.578 -4.824 -14.078 1 93.19 73 PRO B CA 1
ATOM 2284 C C . PRO B 1 73 ? 14.328 -6.332 -14.055 1 93.19 73 PRO B C 1
ATOM 2286 O O . PRO B 1 73 ? 15.266 -7.117 -14.211 1 93.19 73 PRO B O 1
ATOM 2289 N N . PHE B 1 74 ? 13.141 -6.77 -13.898 1 93.12 74 PHE B N 1
ATOM 2290 C CA . PHE B 1 74 ? 12.773 -8.18 -13.891 1 93.12 74 PHE B CA 1
ATOM 2291 C C . PHE B 1 74 ? 12.969 -8.797 -15.273 1 93.12 74 PHE B C 1
ATOM 2293 O O . PHE B 1 74 ? 13.5 -9.906 -15.391 1 93.12 74 PHE B O 1
ATOM 2300 N N . GLN B 1 75 ? 12.539 -8.07 -16.203 1 91.31 75 GLN B N 1
ATOM 2301 C CA . GLN B 1 75 ? 12.727 -8.516 -17.578 1 91.31 75 GLN B CA 1
ATOM 2302 C C . GLN B 1 75 ? 14.203 -8.562 -17.953 1 91.31 75 GLN B C 1
ATOM 2304 O O . GLN B 1 75 ? 14.664 -9.508 -18.594 1 91.31 75 GLN B O 1
ATOM 2309 N N . THR B 1 76 ? 14.883 -7.523 -17.516 1 90.5 76 THR B N 1
ATOM 2310 C CA . THR B 1 76 ? 16.312 -7.473 -17.797 1 90.5 76 THR B CA 1
ATOM 2311 C C . THR B 1 76 ? 17.031 -8.656 -17.141 1 90.5 76 THR B C 1
ATOM 2313 O O . THR B 1 76 ? 17.906 -9.273 -17.766 1 90.5 76 THR B O 1
ATOM 2316 N N . ALA B 1 77 ? 16.703 -8.969 -15.938 1 90.25 77 ALA B N 1
ATOM 2317 C CA . ALA B 1 77 ? 17.297 -10.086 -15.219 1 90.25 77 ALA B CA 1
ATOM 2318 C C . ALA B 1 77 ? 17.031 -11.406 -15.938 1 90.25 77 ALA B C 1
ATOM 2320 O O . ALA B 1 77 ? 17.859 -12.312 -15.922 1 90.25 77 ALA B O 1
ATOM 2321 N N . MET B 1 78 ? 15.914 -11.531 -16.531 1 86.81 78 MET B N 1
ATOM 2322 C CA . MET B 1 78 ? 15.594 -12.719 -17.312 1 86.81 78 MET B CA 1
ATOM 2323 C C . MET B 1 78 ? 16.438 -12.773 -18.578 1 86.81 78 MET B C 1
ATOM 2325 O O . MET B 1 78 ? 17.016 -13.82 -18.906 1 86.81 78 MET B O 1
ATOM 2329 N N . LEU B 1 79 ? 16.5 -11.688 -19.234 1 85.75 79 LEU B N 1
ATOM 2330 C CA . LEU B 1 79 ? 17.203 -11.617 -20.516 1 85.75 79 LEU B CA 1
ATOM 2331 C C . LEU B 1 79 ? 18.688 -11.906 -20.344 1 85.75 79 LEU B C 1
ATOM 2333 O O . LEU B 1 79 ? 19.312 -12.523 -21.203 1 85.75 79 LEU B O 1
ATOM 2337 N N . ASP B 1 80 ? 19.188 -11.492 -19.266 1 87.06 80 ASP B N 1
ATOM 2338 C CA . ASP B 1 80 ? 20.641 -11.656 -19.125 1 87.06 80 ASP B CA 1
ATOM 2339 C C . ASP B 1 80 ? 20.969 -12.945 -18.375 1 87.06 80 ASP B C 1
ATOM 2341 O O . ASP B 1 80 ? 22.141 -13.25 -18.156 1 87.06 80 ASP B O 1
ATOM 2345 N N . GLY B 1 81 ? 19.953 -13.633 -17.859 1 86.06 81 GLY B N 1
ATOM 2346 C CA . GLY B 1 81 ? 20.109 -14.961 -17.297 1 86.06 81 GLY B CA 1
ATOM 2347 C C . GLY B 1 81 ? 20.391 -14.945 -15.797 1 86.06 81 GLY B C 1
ATOM 2348 O O . GLY B 1 81 ? 20.438 -16 -15.156 1 86.06 81 GLY B O 1
ATOM 2349 N N . SER B 1 82 ? 20.578 -13.797 -15.156 1 90.38 82 SER B N 1
ATOM 2350 C CA . SER B 1 82 ? 20.906 -13.719 -13.734 1 90.38 82 SER B CA 1
ATOM 2351 C C . SER B 1 82 ? 19.703 -14.055 -12.859 1 90.38 82 SER B C 1
ATOM 2353 O O . SER B 1 82 ? 19.859 -14.641 -11.789 1 90.38 82 SER B O 1
ATOM 2355 N N . GLY B 1 83 ? 18.5 -13.609 -13.344 1 91.12 83 GLY B N 1
ATOM 2356 C CA . GLY B 1 83 ? 17.25 -13.891 -12.648 1 91.12 83 GLY B CA 1
ATOM 2357 C C . GLY B 1 83 ? 17.141 -13.172 -11.312 1 91.12 83 GLY B C 1
ATOM 2358 O O . GLY B 1 83 ? 17.828 -12.172 -11.086 1 91.12 83 GLY B O 1
ATOM 2359 N N . TYR B 1 84 ? 16.156 -13.648 -10.586 1 93.12 84 TYR B N 1
ATOM 2360 C CA . TYR B 1 84 ? 15.922 -13.156 -9.234 1 93.12 84 TYR B CA 1
ATOM 2361 C C . TYR B 1 84 ? 15.148 -14.188 -8.414 1 93.12 84 TYR B C 1
ATOM 2363 O O . TYR B 1 84 ? 14.555 -15.117 -8.969 1 93.12 84 TYR B O 1
ATOM 2371 N N . LYS B 1 85 ? 15.242 -14.031 -7.152 1 93.38 85 LYS B N 1
ATOM 2372 C CA . LYS B 1 85 ? 14.453 -14.789 -6.191 1 93.38 85 LYS B CA 1
ATOM 2373 C C . LYS B 1 85 ? 13.5 -13.875 -5.422 1 93.38 85 LYS B C 1
ATOM 2375 O O . LYS B 1 85 ? 13.766 -12.68 -5.266 1 93.38 85 LYS B O 1
ATOM 2380 N N . VAL B 1 86 ? 12.43 -14.477 -4.98 1 96.06 86 VAL B N 1
ATOM 2381 C CA . VAL B 1 86 ? 11.438 -13.672 -4.285 1 96.06 86 VAL B CA 1
ATOM 2382 C C . VAL B 1 86 ? 11.055 -14.344 -2.971 1 96.06 86 VAL B C 1
ATOM 2384 O O . VAL B 1 86 ? 10.859 -15.562 -2.918 1 96.06 86 VAL B O 1
ATOM 2387 N N . HIS B 1 87 ? 11.047 -13.633 -1.954 1 97.38 87 HIS B N 1
ATOM 2388 C CA . HIS B 1 87 ? 10.398 -14.016 -0.706 1 97.38 87 HIS B CA 1
ATOM 2389 C C . HIS B 1 87 ? 9.258 -13.055 -0.364 1 97.38 87 HIS B C 1
ATOM 2391 O O . HIS B 1 87 ? 9.461 -11.844 -0.317 1 97.38 87 HIS B O 1
ATOM 2397 N N . ARG B 1 88 ? 8.062 -13.586 -0.109 1 97.12 88 ARG B N 1
ATOM 2398 C CA . ARG B 1 88 ? 6.875 -12.773 0.158 1 97.12 88 ARG B CA 1
ATOM 2399 C C . ARG B 1 88 ? 6.191 -13.211 1.449 1 97.12 88 ARG B C 1
ATOM 2401 O O . ARG B 1 88 ? 6.098 -14.406 1.733 1 97.12 88 ARG B O 1
ATOM 2408 N N . VAL B 1 89 ? 5.727 -12.219 2.152 1 98.25 89 VAL B N 1
ATOM 2409 C CA . VAL B 1 89 ? 4.973 -12.492 3.375 1 98.25 89 VAL B CA 1
ATOM 2410 C C . VAL B 1 89 ? 3.645 -11.742 3.338 1 98.25 89 VAL B C 1
ATOM 2412 O O . VAL B 1 89 ? 3.6 -10.555 2.996 1 98.25 89 VAL B O 1
ATOM 2415 N N . PHE B 1 90 ? 2.592 -12.453 3.658 1 98.31 90 PHE B N 1
ATOM 2416 C CA . PHE B 1 90 ? 1.283 -11.875 3.939 1 98.31 90 PHE B CA 1
ATOM 2417 C C . PHE B 1 90 ? 0.994 -11.898 5.438 1 98.31 90 PHE B C 1
ATOM 2419 O O . PHE B 1 90 ? 1.104 -12.938 6.082 1 98.31 90 PHE B O 1
ATOM 2426 N N . ASN B 1 91 ? 0.606 -10.789 5.941 1 98.44 91 ASN B N 1
ATOM 2427 C CA . ASN B 1 91 ? 0.061 -10.695 7.293 1 98.44 91 ASN B CA 1
ATOM 2428 C C . ASN B 1 91 ? -1.42 -10.328 7.277 1 98.44 91 ASN B C 1
ATOM 2430 O O . ASN B 1 91 ? -1.777 -9.188 6.965 1 98.44 91 ASN B O 1
ATOM 2434 N N . PHE B 1 92 ? -2.205 -11.281 7.703 1 98.5 92 PHE B N 1
ATOM 2435 C CA . PHE B 1 92 ? -3.648 -11.078 7.645 1 98.5 92 PHE B CA 1
ATOM 2436 C C . PHE B 1 92 ? -4.168 -10.484 8.945 1 98.5 92 PHE B C 1
ATOM 2438 O O . PHE B 1 92 ? -3.574 -10.688 10.008 1 98.5 92 PHE B O 1
ATOM 2445 N N . GLU B 1 93 ? -5.23 -9.82 8.828 1 97.12 93 GLU B N 1
ATOM 2446 C CA . GLU B 1 93 ? -5.793 -9.078 9.945 1 97.12 93 GLU B CA 1
ATOM 2447 C C . GLU B 1 93 ? -6.309 -10.023 11.031 1 97.12 93 GLU B C 1
ATOM 2449 O O . GLU B 1 93 ? -6.523 -9.609 12.172 1 97.12 93 GLU B O 1
ATOM 2454 N N . ASP B 1 94 ? -6.574 -11.234 10.734 1 97.69 94 ASP B N 1
ATOM 2455 C CA . ASP B 1 94 ? -7.105 -12.156 11.734 1 97.69 94 ASP B CA 1
ATOM 2456 C C . ASP B 1 94 ? -5.996 -13.008 12.352 1 97.69 94 ASP B C 1
ATOM 2458 O O . ASP B 1 94 ? -6.27 -13.992 13.039 1 97.69 94 ASP B O 1
ATOM 2462 N N . GLY B 1 95 ? -4.766 -12.703 12.016 1 98.06 95 GLY B N 1
ATOM 2463 C CA . GLY B 1 95 ? -3.623 -13.391 12.594 1 98.06 95 GLY B CA 1
ATOM 2464 C C . GLY B 1 95 ? -2.98 -14.391 11.648 1 98.06 95 GLY B C 1
ATOM 2465 O O . GLY B 1 95 ? -1.872 -14.867 11.898 1 98.06 95 GLY B O 1
ATOM 2466 N N . GLY B 1 96 ? -3.609 -14.695 10.523 1 98.62 96 GLY B N 1
ATOM 2467 C CA . GLY B 1 96 ? -3.021 -15.57 9.523 1 98.62 96 GLY B CA 1
ATOM 2468 C C . GLY B 1 96 ? -1.771 -14.992 8.891 1 98.62 96 GLY B C 1
ATOM 2469 O O . GLY B 1 96 ? -1.683 -13.781 8.664 1 98.62 96 GLY B O 1
ATOM 2470 N N . VAL B 1 97 ? -0.825 -15.891 8.617 1 98.81 97 VAL B N 1
ATOM 2471 C CA . VAL B 1 97 ? 0.418 -15.484 7.977 1 98.81 97 VAL B CA 1
ATOM 2472 C C . VAL B 1 97 ? 0.758 -16.453 6.848 1 98.81 97 VAL B C 1
ATOM 2474 O O . VAL B 1 97 ? 0.617 -17.672 7 1 98.81 97 VAL B O 1
ATOM 2477 N N . LEU B 1 98 ? 1.127 -15.922 5.727 1 98.5 98 LEU B N 1
ATOM 2478 C CA . LEU B 1 98 ? 1.688 -16.703 4.625 1 98.5 98 LEU B CA 1
ATOM 2479 C C . LEU B 1 98 ? 3.127 -16.281 4.344 1 98.5 98 LEU B C 1
ATOM 2481 O O . LEU B 1 98 ? 3.441 -15.086 4.336 1 98.5 98 LEU B O 1
ATOM 2485 N N . SER B 1 99 ? 3.973 -17.25 4.164 1 98.56 99 SER B N 1
ATOM 2486 C CA . SER B 1 99 ? 5.336 -17.062 3.676 1 98.56 99 SER B CA 1
ATOM 2487 C C . SER B 1 99 ? 5.586 -17.891 2.42 1 98.56 99 SER B C 1
ATOM 2489 O O . SER B 1 99 ? 5.285 -19.094 2.387 1 98.56 99 SER B O 1
ATOM 2491 N N . ILE B 1 100 ? 6.16 -17.266 1.412 1 97.56 100 ILE B N 1
ATOM 2492 C CA . ILE B 1 100 ? 6.316 -17.984 0.152 1 97.56 100 ILE B CA 1
ATOM 2493 C C . ILE B 1 100 ? 7.684 -17.672 -0.456 1 97.56 100 ILE B C 1
ATOM 2495 O O . ILE B 1 100 ? 8.133 -16.531 -0.426 1 97.56 100 ILE B O 1
ATOM 2499 N N . ASP B 1 101 ? 8.289 -18.672 -0.979 1 97.38 101 ASP B N 1
ATOM 2500 C CA . ASP B 1 101 ? 9.516 -18.562 -1.769 1 97.38 101 ASP B CA 1
ATOM 2501 C C . ASP B 1 101 ? 9.25 -18.891 -3.238 1 97.38 101 ASP B C 1
ATOM 2503 O O . ASP B 1 101 ? 8.703 -19.953 -3.559 1 97.38 101 ASP B O 1
ATOM 2507 N N . TYR B 1 102 ? 9.648 -17.969 -4.039 1 95.62 102 TYR B N 1
ATOM 2508 C CA . TYR B 1 102 ? 9.516 -18.156 -5.48 1 95.62 102 TYR B CA 1
ATOM 2509 C C . TYR B 1 102 ? 10.859 -18.469 -6.121 1 95.62 102 TYR B C 1
ATOM 2511 O O . TYR B 1 102 ? 11.812 -17.688 -5.996 1 95.62 102 TYR B O 1
ATOM 2519 N N . ASN B 1 103 ? 10.859 -19.531 -6.832 1 93.06 103 ASN B N 1
ATOM 2520 C CA . ASN B 1 103 ? 12.047 -19.906 -7.594 1 93.06 103 ASN B CA 1
ATOM 2521 C C . ASN B 1 103 ? 11.734 -20.078 -9.078 1 93.06 103 ASN B C 1
ATOM 2523 O O . ASN B 1 103 ? 10.695 -20.641 -9.438 1 93.06 103 ASN B O 1
ATOM 2527 N N . TYR B 1 104 ? 12.648 -19.562 -9.867 1 91.38 104 TYR B N 1
ATOM 2528 C CA . TYR B 1 104 ? 12.469 -19.594 -11.312 1 91.38 104 TYR B CA 1
ATOM 2529 C C . TYR B 1 104 ? 13.68 -20.234 -11.992 1 91.38 104 TYR B C 1
ATOM 2531 O O . TYR B 1 104 ? 14.82 -20 -11.586 1 91.38 104 TYR B O 1
ATOM 2539 N N . ALA B 1 105 ? 13.398 -20.984 -12.977 1 89.19 105 ALA B N 1
ATOM 2540 C CA . ALA B 1 105 ? 14.391 -21.422 -13.953 1 89.19 105 ALA B CA 1
ATOM 2541 C C . ALA B 1 105 ? 14.016 -20.984 -15.367 1 89.19 105 ALA B C 1
ATOM 2543 O O . ALA B 1 105 ? 12.859 -21.109 -15.773 1 89.19 105 ALA B O 1
ATOM 2544 N N . TYR B 1 106 ? 15.023 -20.438 -16 1 85.44 106 TYR B N 1
ATOM 2545 C CA . TYR B 1 106 ? 14.781 -19.938 -17.359 1 85.44 106 TYR B CA 1
ATOM 2546 C C . TYR B 1 106 ? 15.297 -20.906 -18.406 1 85.44 106 TYR B C 1
ATOM 2548 O O . TYR B 1 106 ? 16.484 -21.266 -18.391 1 85.44 106 TYR B O 1
ATOM 2556 N N . GLU B 1 107 ? 14.375 -21.312 -19.156 1 84.56 107 GLU B N 1
ATOM 2557 C CA . GLU B 1 107 ? 14.695 -22.172 -20.281 1 84.56 107 GLU B CA 1
ATOM 2558 C C . GLU B 1 107 ? 14.305 -21.531 -21.609 1 84.56 107 GLU B C 1
ATOM 2560 O O . GLU B 1 107 ? 13.203 -21.75 -22.109 1 84.56 107 GLU B O 1
ATOM 2565 N N . GLY B 1 108 ? 15.18 -20.766 -22.125 1 77.25 108 GLY B N 1
ATOM 2566 C CA . GLY B 1 108 ? 14.836 -19.953 -23.297 1 77.25 108 GLY B CA 1
ATOM 2567 C C . GLY B 1 108 ? 13.734 -18.953 -23.016 1 77.25 108 GLY B C 1
ATOM 2568 O O . GLY B 1 108 ? 13.859 -18.125 -22.109 1 77.25 108 GLY B O 1
ATOM 2569 N N . THR B 1 109 ? 12.617 -19.141 -23.766 1 78.44 109 THR B N 1
ATOM 2570 C CA . THR B 1 109 ? 11.484 -18.234 -23.594 1 78.44 109 THR B CA 1
ATOM 2571 C C . THR B 1 109 ? 10.453 -18.844 -22.641 1 78.44 109 THR B C 1
ATOM 2573 O O . THR B 1 109 ? 9.305 -18.406 -22.609 1 78.44 109 THR B O 1
ATOM 2576 N N . HIS B 1 110 ? 10.977 -19.766 -22 1 88.38 110 HIS B N 1
ATOM 2577 C CA . HIS B 1 110 ? 10.086 -20.469 -21.078 1 88.38 110 HIS B CA 1
ATOM 2578 C C . HIS B 1 110 ? 10.578 -20.375 -19.641 1 88.38 110 HIS B C 1
ATOM 2580 O O . HIS B 1 110 ? 11.773 -20.484 -19.375 1 88.38 110 HIS B O 1
ATOM 2586 N N . ILE B 1 111 ? 9.57 -20.188 -18.719 1 91 111 ILE B N 1
ATOM 2587 C CA . ILE B 1 111 ? 9.906 -20.094 -17.312 1 91 111 ILE B CA 1
ATOM 2588 C C . ILE B 1 111 ? 9.375 -21.328 -16.578 1 91 111 ILE B C 1
ATOM 2590 O O . ILE B 1 111 ? 8.203 -21.688 -16.719 1 91 111 ILE B O 1
ATOM 2594 N N . LYS B 1 112 ? 10.211 -21.969 -15.875 1 93.19 112 LYS B N 1
ATOM 2595 C CA . LYS B 1 112 ? 9.789 -23 -14.914 1 93.19 112 LYS B CA 1
ATOM 2596 C C . LYS B 1 112 ? 9.836 -22.469 -13.492 1 93.19 112 LYS B C 1
ATOM 2598 O O . LYS B 1 112 ? 10.883 -22 -13.031 1 93.19 112 LYS B O 1
ATOM 2603 N N . SER B 1 113 ? 8.711 -22.625 -12.859 1 93.94 113 SER B N 1
ATOM 2604 C CA . SER B 1 113 ? 8.625 -22.016 -11.531 1 93.94 113 SER B CA 1
ATOM 2605 C C . SER B 1 113 ? 8.328 -23.078 -10.469 1 93.94 113 SER B C 1
ATOM 2607 O O . SER B 1 113 ? 7.551 -24 -10.703 1 93.94 113 SER B O 1
ATOM 2609 N N . ASP B 1 114 ? 8.961 -22.922 -9.383 1 96.25 114 ASP B N 1
ATOM 2610 C CA . ASP B 1 114 ? 8.734 -23.688 -8.172 1 96.25 114 ASP B CA 1
ATOM 2611 C C . ASP B 1 114 ? 8.484 -22.781 -6.969 1 96.25 114 ASP B C 1
ATOM 2613 O O . ASP B 1 114 ? 9.391 -22.062 -6.531 1 96.25 114 ASP B O 1
ATOM 2617 N N . PHE B 1 115 ? 7.281 -22.812 -6.477 1 97.06 115 PHE B N 1
ATOM 2618 C CA . PHE B 1 115 ? 6.871 -21.953 -5.375 1 97.06 115 PHE B CA 1
ATOM 2619 C C . PHE B 1 115 ? 6.504 -22.781 -4.148 1 97.06 115 PHE B C 1
ATOM 2621 O O . PHE B 1 115 ? 5.656 -23.672 -4.223 1 97.06 115 PHE B O 1
ATOM 2628 N N . LYS B 1 116 ? 7.082 -22.469 -3.055 1 98.31 116 LYS B N 1
ATOM 2629 C CA . LYS B 1 116 ? 6.762 -23.109 -1.787 1 98.31 116 LYS B CA 1
ATOM 2630 C C . LYS B 1 116 ? 6.078 -22.141 -0.828 1 98.31 116 LYS B C 1
ATOM 2632 O O . LYS B 1 116 ? 6.656 -21.125 -0.458 1 98.31 116 LYS B O 1
ATOM 2637 N N . LEU B 1 117 ? 4.906 -22.516 -0.431 1 98.31 117 LEU B N 1
ATOM 2638 C CA . LEU B 1 117 ? 4.078 -21.656 0.402 1 98.31 117 LEU B CA 1
ATOM 2639 C C . LEU B 1 117 ? 3.77 -22.312 1.738 1 98.31 117 LEU B C 1
ATOM 2641 O O . LEU B 1 117 ? 3.311 -23.469 1.776 1 98.31 117 LEU B O 1
ATOM 2645 N N . MET B 1 118 ? 4.07 -21.547 2.812 1 98.81 118 MET B N 1
ATOM 2646 C CA . MET B 1 118 ? 3.695 -21.984 4.156 1 98.81 118 MET B CA 1
ATOM 2647 C C . MET B 1 118 ? 2.76 -20.969 4.812 1 98.81 118 MET B C 1
ATOM 2649 O O . MET B 1 118 ? 3.061 -19.781 4.855 1 98.81 118 MET B O 1
ATOM 2653 N N . GLY B 1 119 ? 1.646 -21.438 5.246 1 98.69 119 GLY B N 1
ATOM 2654 C CA . GLY B 1 119 ? 0.682 -20.594 5.934 1 98.69 119 GLY B CA 1
ATOM 2655 C C . GLY B 1 119 ? 0.217 -21.172 7.258 1 98.69 119 GLY B C 1
ATOM 2656 O O . GLY B 1 119 ? 0.076 -22.391 7.398 1 98.69 119 GLY B O 1
ATOM 2657 N N . SER B 1 120 ? 0.014 -20.344 8.203 1 98.69 120 SER B N 1
ATOM 2658 C CA . SER B 1 120 ? -0.501 -20.766 9.508 1 98.69 120 SER B CA 1
ATOM 2659 C C . SER B 1 120 ? -1.204 -19.609 10.219 1 98.69 120 SER B C 1
ATOM 2661 O O . SER B 1 120 ? -1.176 -18.469 9.742 1 98.69 120 SER B O 1
ATOM 2663 N N . GLY B 1 121 ? -1.924 -20 11.281 1 98.69 121 GLY B N 1
ATOM 2664 C CA . GLY B 1 121 ? -2.525 -18.984 12.133 1 98.69 121 GLY B CA 1
ATOM 2665 C C . GLY B 1 121 ? -3.912 -18.562 11.68 1 98.69 121 GLY B C 1
ATOM 2666 O O . GLY B 1 121 ? -4.523 -17.672 12.273 1 98.69 121 GLY B O 1
ATOM 2667 N N . PHE B 1 122 ? -4.445 -19.234 10.711 1 98.62 122 PHE B N 1
ATOM 2668 C CA . PHE B 1 122 ? -5.789 -18.922 10.25 1 98.62 122 PHE B CA 1
ATOM 2669 C C . PHE B 1 122 ? -6.836 -19.547 11.156 1 98.62 122 PHE B C 1
ATOM 2671 O O . PHE B 1 122 ? -6.82 -20.766 11.383 1 98.62 122 PHE B O 1
ATOM 2678 N N . PRO B 1 123 ? -7.734 -18.719 11.586 1 98.44 123 PRO B N 1
ATOM 2679 C CA . PRO B 1 123 ? -8.789 -19.297 12.422 1 98.44 123 PRO B CA 1
ATOM 2680 C C . PRO B 1 123 ? -9.648 -20.312 11.672 1 98.44 123 PRO B C 1
ATOM 2682 O O . PRO B 1 123 ? -9.969 -20.109 10.5 1 98.44 123 PRO B O 1
ATOM 2685 N N . ASP B 1 124 ? -10.07 -21.344 12.352 1 97.06 124 ASP B N 1
ATOM 2686 C CA . ASP B 1 124 ? -10.844 -22.422 11.734 1 97.06 124 ASP B CA 1
ATOM 2687 C C . ASP B 1 124 ? -12.164 -21.891 11.172 1 97.06 124 ASP B C 1
ATOM 2689 O O . ASP B 1 124 ? -12.664 -22.406 10.172 1 97.06 124 ASP B O 1
ATOM 2693 N N . ASP B 1 125 ? -12.688 -20.922 11.82 1 96.75 125 ASP B N 1
ATOM 2694 C CA . ASP B 1 125 ? -13.961 -20.375 11.375 1 96.75 125 ASP B CA 1
ATOM 2695 C C . ASP B 1 125 ? -13.75 -19.094 10.562 1 96.75 125 ASP B C 1
ATOM 2697 O O . ASP B 1 125 ? -14.695 -18.344 10.336 1 96.75 125 ASP B O 1
ATOM 2701 N N . GLY B 1 126 ? -12.547 -18.844 10.141 1 97.69 126 GLY B N 1
ATOM 2702 C CA . GLY B 1 126 ? -12.219 -17.641 9.383 1 97.69 126 GLY B CA 1
ATOM 2703 C C . GLY B 1 126 ? -12.453 -17.797 7.891 1 97.69 126 GLY B C 1
ATOM 2704 O O . GLY B 1 126 ? -12.789 -18.875 7.418 1 97.69 126 GLY B O 1
ATOM 2705 N N . PRO B 1 127 ? -12.281 -16.703 7.184 1 97.88 127 PRO B N 1
ATOM 2706 C CA . PRO B 1 127 ? -12.609 -16.656 5.758 1 97.88 127 PRO B CA 1
ATOM 2707 C C . PRO B 1 127 ? -11.797 -17.656 4.938 1 97.88 127 PRO B C 1
ATOM 2709 O O . PRO B 1 127 ? -12.305 -18.219 3.967 1 97.88 127 PRO B O 1
ATOM 2712 N N . VAL B 1 128 ? -10.594 -17.891 5.328 1 98 128 VAL B N 1
ATOM 2713 C CA . VAL B 1 128 ? -9.703 -18.75 4.551 1 98 128 VAL B CA 1
ATOM 2714 C C . VAL B 1 128 ? -10.117 -20.203 4.715 1 98 128 VAL B C 1
ATOM 2716 O O . VAL B 1 128 ? -10.188 -20.953 3.734 1 98 128 VAL B O 1
ATOM 2719 N N . MET B 1 129 ? -10.438 -20.594 5.918 1 97.81 129 MET B N 1
ATOM 2720 C CA . MET B 1 129 ? -10.672 -22 6.203 1 97.81 129 MET B CA 1
ATOM 2721 C C . MET B 1 129 ? -12.125 -22.375 5.906 1 97.81 129 MET B C 1
ATOM 2723 O O . MET B 1 129 ? -12.461 -23.562 5.855 1 97.81 129 MET B O 1
ATOM 2727 N N . THR B 1 130 ? -13.07 -21.422 5.719 1 93.88 130 THR B N 1
ATOM 2728 C CA . THR B 1 130 ? -14.477 -21.734 5.477 1 93.88 130 THR B CA 1
ATOM 2729 C C . THR B 1 130 ? -14.898 -21.266 4.086 1 93.88 130 THR B C 1
ATOM 2731 O O . THR B 1 130 ? -16.094 -21.188 3.793 1 93.88 130 THR B O 1
ATOM 2734 N N . SER B 1 131 ? -14.18 -20.906 3.182 1 85.31 131 SER B N 1
ATOM 2735 C CA . SER B 1 131 ? -14.43 -20.516 1.792 1 85.31 131 SER B CA 1
ATOM 2736 C C . SER B 1 131 ? -15.398 -19.344 1.7 1 85.31 131 SER B C 1
ATOM 2738 O O . SER B 1 131 ? -16.359 -19.391 0.934 1 85.31 131 SER B O 1
ATOM 2740 N N . GLN B 1 132 ? -15.211 -18.344 2.461 1 94.75 132 GLN B N 1
ATOM 2741 C CA . GLN B 1 132 ? -16.062 -17.156 2.475 1 94.75 132 GLN B CA 1
ATOM 2742 C C . GLN B 1 132 ? -15.586 -16.125 1.453 1 94.75 132 GLN B C 1
ATOM 2744 O O . GLN B 1 132 ? -16.297 -15.156 1.165 1 94.75 132 GLN B O 1
ATOM 2749 N N . ILE B 1 133 ? -14.469 -16.359 0.929 1 97.19 133 ILE B N 1
ATOM 2750 C CA . ILE B 1 133 ? -13.891 -15.422 -0.03 1 97.19 133 ILE B CA 1
ATOM 2751 C C . ILE B 1 133 ? -14.555 -15.609 -1.393 1 97.19 133 ILE B C 1
ATOM 2753 O O . ILE B 1 133 ? -14.68 -16.734 -1.883 1 97.19 133 ILE B O 1
ATOM 2757 N N . VAL B 1 134 ? -14.938 -14.516 -2.01 1 94.94 134 VAL B N 1
ATOM 2758 C CA . VAL B 1 134 ? -15.641 -14.641 -3.281 1 94.94 134 VAL B CA 1
ATOM 2759 C C . VAL B 1 134 ? -14.82 -13.984 -4.391 1 94.94 134 VAL B C 1
ATOM 2761 O O . VAL B 1 134 ? -14.922 -14.375 -5.559 1 94.94 134 VAL B O 1
ATOM 2764 N N . ASP B 1 135 ? -14.047 -13.016 -4.051 1 94.5 135 ASP B N 1
ATOM 2765 C CA . ASP B 1 135 ? -13.203 -12.328 -5.02 1 94.5 135 ASP B CA 1
ATOM 2766 C C . ASP B 1 135 ? -12.141 -11.477 -4.316 1 94.5 135 ASP B C 1
A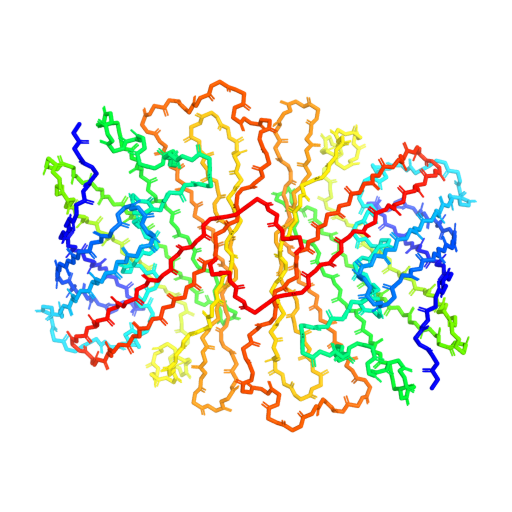TOM 2768 O O . ASP B 1 135 ? -11.922 -11.617 -3.113 1 94.5 135 ASP B O 1
ATOM 2772 N N . GLN B 1 136 ? -11.398 -10.781 -5.129 1 95.44 136 GLN B N 1
ATOM 2773 C CA . GLN B 1 136 ? -10.391 -9.875 -4.594 1 95.44 136 GLN B CA 1
ATOM 2774 C C . GLN B 1 136 ? -10.461 -8.516 -5.273 1 95.44 136 GLN B C 1
ATOM 2776 O O . GLN B 1 136 ? -10.93 -8.406 -6.41 1 95.44 136 GLN B O 1
ATOM 2781 N N . ASP B 1 137 ? -10.023 -7.496 -4.578 1 95.19 137 ASP B N 1
ATOM 2782 C CA . ASP B 1 137 ? -9.914 -6.148 -5.129 1 95.19 137 ASP B CA 1
ATOM 2783 C C . ASP B 1 137 ? -8.633 -5.988 -5.945 1 95.19 137 ASP B C 1
ATOM 2785 O O . ASP B 1 137 ? -7.703 -6.781 -5.805 1 95.19 137 ASP B O 1
ATOM 2789 N N . GLY B 1 138 ? -8.695 -4.902 -6.797 1 93.5 138 GLY B N 1
ATOM 2790 C CA . GLY B 1 138 ? -7.43 -4.469 -7.367 1 93.5 138 GLY B CA 1
ATOM 2791 C C . GLY B 1 138 ? -6.457 -3.939 -6.328 1 93.5 138 GLY B C 1
ATOM 2792 O O . GLY B 1 138 ? -6.848 -3.656 -5.191 1 93.5 138 GLY B O 1
ATOM 2793 N N . CYS B 1 139 ? -5.258 -3.867 -6.75 1 94.19 139 CYS B N 1
ATOM 2794 C CA . CYS B 1 139 ? -4.238 -3.387 -5.828 1 94.19 139 CYS B CA 1
ATOM 2795 C C . CYS B 1 139 ? -3.18 -2.57 -6.562 1 94.19 139 CYS B C 1
ATOM 2797 O O . CYS B 1 139 ? -3.045 -2.678 -7.785 1 94.19 139 CYS B O 1
ATOM 2799 N N . VAL B 1 140 ? -2.531 -1.737 -5.816 1 96.56 140 VAL B N 1
ATOM 2800 C CA . VAL B 1 140 ? -1.334 -1.05 -6.285 1 96.56 140 VAL B CA 1
ATOM 2801 C C . VAL B 1 140 ? -0.159 -1.371 -5.367 1 96.56 140 VAL B C 1
ATOM 2803 O O . VAL B 1 140 ? -0.24 -1.167 -4.152 1 96.56 140 VAL B O 1
ATOM 2806 N N . SER B 1 141 ? 0.809 -1.89 -5.969 1 95.94 141 SER B N 1
ATOM 2807 C CA . SER B 1 141 ? 2.012 -2.141 -5.18 1 95.94 141 SER B CA 1
ATOM 2808 C C . SER B 1 141 ? 3.047 -1.04 -5.387 1 95.94 141 SER B C 1
ATOM 2810 O O . SER B 1 141 ? 3.061 -0.381 -6.43 1 95.94 141 SER B O 1
ATOM 2812 N N . LYS B 1 142 ? 3.773 -0.778 -4.363 1 97.19 142 LYS B N 1
ATOM 2813 C CA . LYS B 1 142 ? 4.895 0.155 -4.395 1 97.19 142 LYS B CA 1
ATOM 2814 C C . LYS B 1 142 ? 6.227 -0.588 -4.418 1 97.19 142 LYS B C 1
ATOM 2816 O O . LYS B 1 142 ? 6.551 -1.328 -3.486 1 97.19 142 LYS B O 1
ATOM 2821 N N . LYS B 1 143 ? 6.988 -0.363 -5.492 1 96.31 143 LYS B N 1
ATOM 2822 C CA . LYS B 1 143 ? 8.32 -0.944 -5.613 1 96.31 143 LYS B CA 1
ATOM 2823 C C . LYS B 1 143 ? 9.398 0.07 -5.242 1 96.31 143 LYS B C 1
ATOM 2825 O O . LYS B 1 143 ? 9.602 1.06 -5.949 1 96.31 143 LYS B O 1
ATOM 2830 N N . THR B 1 144 ? 10.062 -0.261 -4.188 1 96 144 THR B N 1
ATOM 2831 C CA . THR B 1 144 ? 11.117 0.609 -3.68 1 96 144 THR B CA 1
ATOM 2832 C C . THR B 1 144 ? 12.484 -0.056 -3.824 1 96 144 THR B C 1
ATOM 2834 O O . THR B 1 144 ? 12.648 -1.233 -3.496 1 96 144 THR B O 1
ATOM 2837 N N . TYR B 1 145 ? 13.383 0.697 -4.32 1 95.12 145 TYR B N 1
ATOM 2838 C CA . TYR B 1 145 ? 14.758 0.211 -4.398 1 95.12 145 TYR B CA 1
ATOM 2839 C C . TYR B 1 145 ? 15.461 0.334 -3.051 1 95.12 145 TYR B C 1
ATOM 2841 O O . TYR B 1 145 ? 15.727 1.442 -2.584 1 95.12 145 TYR B O 1
ATOM 2849 N N . LEU B 1 146 ? 15.75 -0.799 -2.486 1 93.19 146 LEU B N 1
ATOM 2850 C CA . LEU B 1 146 ? 16.312 -0.81 -1.14 1 93.19 146 LEU B CA 1
ATOM 2851 C C . LEU B 1 146 ? 17.828 -0.674 -1.183 1 93.19 146 LEU B C 1
ATOM 2853 O O . LEU B 1 146 ? 18.422 0.001 -0.338 1 93.19 146 LEU B O 1
ATOM 2857 N N . ASN B 1 147 ? 18.438 -1.369 -2.084 1 92.19 147 ASN B N 1
ATOM 2858 C CA . ASN B 1 147 ? 19.859 -1.334 -2.381 1 92.19 147 ASN B CA 1
ATOM 2859 C C . ASN B 1 147 ? 20.141 -1.729 -3.828 1 92.19 147 ASN B C 1
ATOM 2861 O O . ASN B 1 147 ? 19.25 -1.697 -4.672 1 92.19 147 ASN B O 1
ATOM 2865 N N . ASP B 1 148 ? 21.391 -2.098 -4.129 1 91.62 148 ASP B N 1
ATOM 2866 C CA . ASP B 1 148 ? 21.781 -2.264 -5.527 1 91.62 148 ASP B CA 1
ATOM 2867 C C . ASP B 1 148 ? 21.328 -3.625 -6.059 1 91.62 148 ASP B C 1
ATOM 2869 O O . ASP B 1 148 ? 21.516 -3.928 -7.238 1 91.62 148 ASP B O 1
ATOM 2873 N N . ASN B 1 149 ? 20.703 -4.438 -5.266 1 95.38 149 ASN B N 1
ATOM 2874 C CA . ASN B 1 149 ? 20.25 -5.707 -5.828 1 95.38 149 ASN B CA 1
ATOM 2875 C C . ASN B 1 149 ? 18.891 -6.125 -5.266 1 95.38 149 ASN B C 1
ATOM 2877 O O . ASN B 1 149 ? 18.5 -7.281 -5.402 1 95.38 149 ASN B O 1
ATOM 2881 N N . THR B 1 150 ? 18.219 -5.254 -4.531 1 95.94 150 THR B N 1
ATOM 2882 C CA . THR B 1 150 ? 16.969 -5.656 -3.898 1 95.94 150 THR B CA 1
ATOM 2883 C C . THR B 1 150 ? 15.875 -4.625 -4.16 1 95.94 150 THR B C 1
ATOM 2885 O O . THR B 1 150 ? 16.078 -3.428 -3.939 1 95.94 150 THR B O 1
ATOM 2888 N N . ILE B 1 151 ? 14.773 -5.051 -4.641 1 96.19 151 ILE B N 1
ATOM 2889 C CA . ILE B 1 151 ? 13.539 -4.281 -4.68 1 96.19 151 ILE B CA 1
ATOM 2890 C C . ILE B 1 151 ? 12.562 -4.812 -3.631 1 96.19 151 ILE B C 1
ATOM 2892 O O . ILE B 1 151 ? 12.352 -6.023 -3.531 1 96.19 151 ILE B O 1
ATOM 2896 N N . VAL B 1 152 ? 12.07 -3.938 -2.836 1 96.56 152 VAL B N 1
ATOM 2897 C CA . VAL B 1 152 ? 11 -4.297 -1.906 1 96.56 152 VAL B CA 1
ATOM 2898 C C . VAL B 1 152 ? 9.656 -3.848 -2.467 1 96.56 152 VAL B C 1
ATOM 2900 O O . VAL B 1 152 ? 9.5 -2.697 -2.883 1 96.56 152 VAL B O 1
ATOM 2903 N N . ASP B 1 153 ? 8.797 -4.781 -2.488 1 95.94 153 ASP B N 1
ATOM 2904 C CA . ASP B 1 153 ? 7.426 -4.547 -2.932 1 95.94 153 ASP B CA 1
ATOM 2905 C C . ASP B 1 153 ? 6.453 -4.598 -1.758 1 95.94 153 ASP B C 1
ATOM 2907 O O . ASP B 1 153 ? 6.473 -5.543 -0.968 1 95.94 153 ASP B O 1
ATOM 2911 N N . SER B 1 154 ? 5.633 -3.559 -1.636 1 96.38 154 SER B N 1
ATOM 2912 C CA . SER B 1 154 ? 4.656 -3.506 -0.555 1 96.38 154 SER B CA 1
ATOM 2913 C C . SER B 1 154 ? 3.27 -3.146 -1.081 1 96.38 154 SER B C 1
ATOM 2915 O O . SER B 1 154 ? 3.129 -2.25 -1.915 1 96.38 154 SER B O 1
ATOM 2917 N N . PHE B 1 155 ? 2.266 -3.85 -0.558 1 95.62 155 PHE B N 1
ATOM 2918 C CA . PHE B 1 155 ? 0.895 -3.52 -0.93 1 95.62 155 PHE B CA 1
ATOM 2919 C C . PHE B 1 155 ? -0.094 -4.09 0.079 1 95.62 155 PHE B C 1
ATOM 2921 O O . PHE B 1 155 ? 0.278 -4.902 0.929 1 95.62 155 PHE B O 1
ATOM 2928 N N . ASP B 1 156 ? -1.251 -3.543 -0.008 1 96 156 ASP B N 1
ATOM 2929 C CA . ASP B 1 156 ? -2.387 -4.055 0.754 1 96 156 ASP B CA 1
ATOM 2930 C C . ASP B 1 156 ? -3.287 -4.926 -0.119 1 96 156 ASP B C 1
ATOM 2932 O O . ASP B 1 156 ? -3.766 -4.48 -1.164 1 96 156 ASP B O 1
ATOM 2936 N N . TRP B 1 157 ? -3.461 -6.113 0.359 1 96.25 157 TRP B N 1
ATOM 2937 C CA . TRP B 1 157 ? -4.332 -7.059 -0.334 1 96.25 157 TRP B CA 1
ATOM 2938 C C . TRP B 1 157 ? -5.691 -7.148 0.349 1 96.25 157 TRP B C 1
ATOM 2940 O O . TRP B 1 157 ? -5.777 -7.156 1.579 1 96.25 157 TRP B O 1
ATOM 2950 N N . SER B 1 158 ? -6.762 -7.18 -0.476 1 96.44 158 SER B N 1
ATOM 2951 C CA . SER B 1 158 ? -8.086 -7.32 0.114 1 96.44 158 SER B CA 1
ATOM 2952 C C . SER B 1 158 ? -8.945 -8.305 -0.676 1 96.44 158 SER B C 1
ATOM 2954 O O . SER B 1 158 ? -9.047 -8.203 -1.9 1 96.44 158 SER B O 1
ATOM 2956 N N . TYR B 1 159 ? -9.539 -9.18 0.092 1 96.75 159 TYR B N 1
ATOM 2957 C CA . TYR B 1 159 ? -10.555 -10.078 -0.442 1 96.75 159 TYR B CA 1
ATOM 2958 C C . TYR B 1 159 ? -11.953 -9.555 -0.144 1 96.75 159 TYR B C 1
ATOM 2960 O O . TYR B 1 159 ? -12.172 -8.883 0.865 1 96.75 159 TYR B O 1
ATOM 2968 N N . ASN B 1 160 ? -12.805 -9.891 -1.079 1 95.81 160 ASN B N 1
ATOM 2969 C CA . ASN B 1 160 ? -14.234 -9.703 -0.826 1 95.81 160 ASN B CA 1
ATOM 2970 C C . ASN B 1 160 ? -14.859 -10.969 -0.241 1 95.81 160 ASN B C 1
ATOM 2972 O O . ASN B 1 160 ? -14.648 -12.07 -0.751 1 95.81 160 ASN B O 1
ATOM 2976 N N . LEU B 1 161 ? -15.695 -10.727 0.755 1 95.94 161 LEU B N 1
ATOM 2977 C CA . LEU B 1 161 ? -16.359 -11.859 1.395 1 95.94 161 LEU B CA 1
ATOM 2978 C C . LEU B 1 161 ? -17.828 -11.938 0.984 1 95.94 161 LEU B C 1
ATOM 2980 O O . LEU B 1 161 ? -18.391 -10.961 0.49 1 95.94 161 LEU B O 1
ATOM 2984 N N . GLN B 1 162 ? -18.406 -13.039 1.277 1 94.25 162 GLN B N 1
ATOM 2985 C CA . GLN B 1 162 ? -19.812 -13.297 0.954 1 94.25 162 GLN B CA 1
ATOM 2986 C C . GLN B 1 162 ? -20.734 -12.297 1.659 1 94.25 162 GLN B C 1
ATOM 2988 O O . GLN B 1 162 ? -21.766 -11.906 1.112 1 94.25 162 GLN B O 1
ATOM 2993 N N . ASN B 1 163 ? -20.375 -11.875 2.791 1 90.81 163 ASN B N 1
ATOM 2994 C CA . ASN B 1 163 ? -21.234 -10.992 3.578 1 90.81 163 ASN B CA 1
ATOM 2995 C C . ASN B 1 163 ? -21 -9.531 3.223 1 90.81 163 ASN B C 1
ATOM 2997 O O . ASN B 1 163 ? -21.516 -8.633 3.893 1 90.81 163 ASN B O 1
ATOM 3001 N N . GLY B 1 164 ? -20.125 -9.297 2.305 1 89.5 164 GLY B N 1
ATOM 3002 C CA . GLY B 1 164 ? -19.938 -7.941 1.819 1 89.5 164 GLY B CA 1
ATOM 3003 C C . GLY B 1 164 ? -18.766 -7.242 2.48 1 89.5 164 GLY B C 1
ATOM 3004 O O . GLY B 1 164 ? -18.375 -6.137 2.076 1 89.5 164 GLY B O 1
ATOM 3005 N N . LYS B 1 165 ? -18.156 -7.863 3.42 1 92.06 165 LYS B N 1
ATOM 3006 C CA . LYS B 1 165 ? -17.016 -7.27 4.117 1 92.06 165 LYS B CA 1
ATOM 3007 C C . LYS B 1 165 ? -15.711 -7.578 3.393 1 92.06 165 LYS B C 1
ATOM 3009 O O . LYS B 1 165 ? -15.695 -8.352 2.438 1 92.06 165 LYS B O 1
ATOM 3014 N N . ARG B 1 166 ? -14.719 -6.898 3.863 1 95.88 166 ARG B N 1
ATOM 3015 C CA . ARG B 1 166 ? -13.391 -7.141 3.32 1 95.88 166 ARG B CA 1
ATOM 3016 C C . ARG B 1 166 ? -12.523 -7.902 4.316 1 95.88 166 ARG B C 1
ATOM 3018 O O . ARG B 1 166 ? -12.695 -7.766 5.531 1 95.88 166 ARG B O 1
ATOM 3025 N N . TYR B 1 167 ? -11.742 -8.695 3.76 1 97 167 TYR B N 1
ATOM 3026 C CA . TYR B 1 167 ? -10.688 -9.391 4.48 1 97 167 TYR B CA 1
ATOM 3027 C C . TYR B 1 167 ? -9.312 -8.992 3.957 1 97 167 TYR B C 1
ATOM 3029 O O . TYR B 1 167 ? -9.023 -9.172 2.771 1 97 167 TYR B O 1
ATOM 3037 N N . ARG B 1 168 ? -8.469 -8.492 4.914 1 97.5 168 ARG B N 1
ATOM 3038 C CA . ARG B 1 168 ? -7.316 -7.742 4.422 1 97.5 168 ARG B CA 1
ATOM 3039 C C . ARG B 1 168 ? -6.012 -8.352 4.922 1 97.5 168 ARG B C 1
ATOM 3041 O O . ARG B 1 168 ? -5.992 -9.039 5.941 1 97.5 168 ARG B O 1
ATOM 3048 N N . ALA B 1 169 ? -4.98 -8.094 4.117 1 97.94 169 ALA B N 1
ATOM 3049 C CA . ALA B 1 169 ? -3.617 -8.477 4.473 1 97.94 169 ALA B CA 1
ATOM 3050 C C . ALA B 1 169 ? -2.611 -7.422 4.027 1 97.94 169 ALA B C 1
ATOM 3052 O O . ALA B 1 169 ? -2.801 -6.77 2.998 1 97.94 169 ALA B O 1
ATOM 3053 N N . ARG B 1 170 ? -1.606 -7.305 4.805 1 96.94 170 ARG B N 1
ATOM 3054 C CA . ARG B 1 170 ? -0.439 -6.523 4.406 1 96.94 170 ARG B CA 1
ATOM 3055 C C . ARG B 1 170 ? 0.638 -7.418 3.801 1 96.94 170 ARG B C 1
ATOM 3057 O O . ARG B 1 170 ? 0.959 -8.477 4.355 1 96.94 170 ARG B O 1
ATOM 3064 N N . VAL B 1 171 ? 1.213 -6.906 2.705 1 97.25 171 VAL B N 1
ATOM 3065 C CA . VAL B 1 171 ? 2.109 -7.781 1.956 1 97.25 171 VAL B CA 1
ATOM 3066 C C . VAL B 1 171 ? 3.451 -7.086 1.741 1 97.25 171 VAL B C 1
ATOM 3068 O O . VAL B 1 171 ? 3.496 -5.895 1.419 1 97.25 171 VAL B O 1
ATOM 3071 N N . THR B 1 172 ? 4.496 -7.844 1.962 1 96.94 172 THR B N 1
ATOM 3072 C CA . THR B 1 172 ? 5.844 -7.41 1.604 1 96.94 172 THR B CA 1
ATOM 3073 C C . THR B 1 172 ? 6.566 -8.492 0.809 1 96.94 172 THR B C 1
ATOM 3075 O O . THR B 1 172 ? 6.562 -9.664 1.198 1 96.94 172 THR B O 1
ATOM 3078 N N . SER B 1 173 ? 7.117 -8.117 -0.307 1 96.31 173 SER B N 1
ATOM 3079 C CA . SER B 1 173 ? 7.953 -9 -1.118 1 96.31 173 SER B CA 1
ATOM 3080 C C . SER B 1 173 ? 9.359 -8.438 -1.268 1 96.31 173 SER B C 1
ATOM 3082 O O . SER B 1 173 ? 9.539 -7.258 -1.566 1 96.31 173 SER B O 1
ATOM 3084 N N . ASN B 1 174 ? 10.281 -9.281 -1.076 1 96.94 174 ASN B N 1
ATOM 3085 C CA . ASN B 1 174 ? 11.672 -8.969 -1.389 1 96.94 174 ASN B CA 1
ATOM 3086 C C . ASN B 1 174 ? 12.133 -9.664 -2.668 1 96.94 174 ASN B C 1
ATOM 3088 O O . ASN B 1 174 ? 12.133 -10.891 -2.744 1 96.94 174 ASN B O 1
ATOM 3092 N N . TYR B 1 175 ? 12.453 -8.906 -3.609 1 96.5 175 TYR B N 1
ATOM 3093 C CA . TYR B 1 175 ? 13.07 -9.398 -4.836 1 96.5 175 TYR B CA 1
ATOM 3094 C C . TYR B 1 175 ? 14.578 -9.227 -4.797 1 96.5 175 TYR B C 1
ATOM 3096 O O . TYR B 1 175 ? 15.086 -8.102 -4.801 1 96.5 175 TYR B O 1
ATOM 3104 N N . ILE B 1 176 ? 15.281 -10.32 -4.824 1 96.75 176 ILE B N 1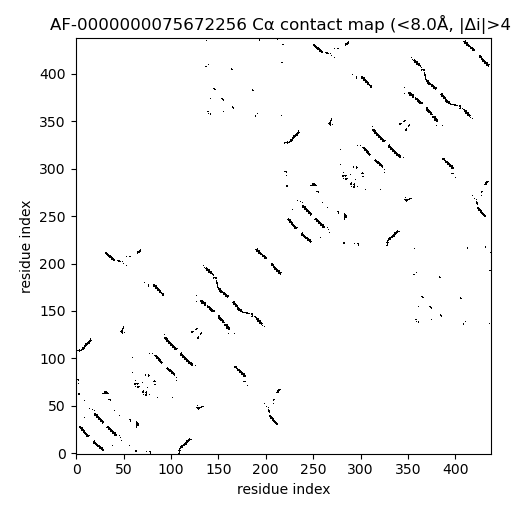
ATOM 3105 C CA . ILE B 1 176 ? 16.734 -10.305 -4.758 1 96.75 176 ILE B CA 1
ATOM 3106 C C . ILE B 1 176 ? 17.312 -10.719 -6.105 1 96.75 176 ILE B C 1
ATOM 3108 O O . ILE B 1 176 ? 17.234 -11.891 -6.492 1 96.75 176 ILE B O 1
ATOM 3112 N N . PHE B 1 177 ? 17.953 -9.797 -6.738 1 96.12 177 PHE B N 1
ATOM 3113 C CA . PHE B 1 177 ? 18.453 -10.016 -8.086 1 96.12 177 PHE B CA 1
ATOM 3114 C C . PHE B 1 177 ? 19.828 -10.68 -8.055 1 96.12 177 PHE B C 1
ATOM 3116 O O . PHE B 1 177 ? 20.609 -10.445 -7.133 1 96.12 177 PHE B O 1
ATOM 3123 N N . GLY B 1 178 ? 20.062 -11.445 -9.078 1 95.12 178 GLY B N 1
ATOM 3124 C CA . GLY B 1 178 ? 21.312 -12.164 -9.172 1 95.12 178 GLY B CA 1
ATOM 3125 C C . GLY B 1 178 ? 22.5 -11.266 -9.484 1 95.12 178 GLY B C 1
ATOM 3126 O O . GLY B 1 178 ? 23.641 -11.594 -9.148 1 95.12 178 GLY B O 1
ATOM 3127 N N . LYS B 1 179 ? 22.266 -10.164 -10.148 1 94.44 179 LYS B N 1
ATOM 3128 C CA . LYS B 1 179 ? 23.25 -9.125 -10.438 1 94.44 179 LYS B CA 1
ATOM 3129 C C . LYS B 1 179 ? 22.766 -7.77 -9.93 1 94.44 179 LYS B C 1
ATOM 3131 O O . LYS B 1 179 ? 21.562 -7.52 -9.828 1 94.44 179 LYS B O 1
ATOM 3136 N N . PRO B 1 180 ? 23.812 -6.977 -9.648 1 93.94 180 PRO B N 1
ATOM 3137 C CA . PRO B 1 180 ? 23.422 -5.625 -9.242 1 93.94 180 PRO B CA 1
ATOM 3138 C C . PRO B 1 180 ? 22.594 -4.906 -10.305 1 93.94 180 PRO B C 1
ATOM 3140 O O . PRO B 1 180 ? 22.844 -5.078 -11.508 1 93.94 180 PRO B O 1
ATOM 3143 N N . LEU B 1 181 ? 21.672 -4.262 -9.742 1 91.19 181 LEU B N 1
ATOM 3144 C CA . LEU B 1 181 ? 20.891 -3.395 -10.617 1 91.19 181 LEU B CA 1
ATOM 3145 C C . LEU B 1 181 ? 21.75 -2.244 -11.148 1 91.19 181 LEU B C 1
ATOM 3147 O O . LEU B 1 181 ? 22.938 -2.154 -10.828 1 91.19 181 LEU B O 1
ATOM 3151 N N . ALA B 1 182 ? 21.109 -1.444 -12.07 1 81.19 182 ALA B N 1
ATOM 3152 C CA . ALA B 1 182 ? 21.875 -0.356 -12.68 1 81.19 182 ALA B CA 1
ATOM 3153 C C . ALA B 1 182 ? 22.453 0.576 -11.617 1 81.19 182 ALA B C 1
ATOM 3155 O O . ALA B 1 182 ? 21.938 0.637 -10.492 1 81.19 182 ALA B O 1
ATOM 3156 N N . ALA B 1 183 ? 23.438 1.354 -12.141 1 76.88 183 ALA B N 1
ATOM 3157 C CA . ALA B 1 183 ? 24.062 2.34 -11.258 1 76.88 183 ALA B CA 1
ATOM 3158 C C . ALA B 1 183 ? 23.078 3.428 -10.859 1 76.88 183 ALA B C 1
ATOM 3160 O O . ALA B 1 183 ? 22.203 3.801 -11.648 1 76.88 183 ALA B O 1
ATOM 3161 N N . ASP B 1 184 ? 22.906 3.93 -9.727 1 80.5 184 ASP B N 1
ATOM 3162 C CA . ASP B 1 184 ? 22.125 5.051 -9.227 1 80.5 184 ASP B CA 1
ATOM 3163 C C . ASP B 1 184 ? 20.672 4.641 -9.008 1 80.5 184 ASP B C 1
ATOM 3165 O O . ASP B 1 184 ? 19.781 5.492 -8.875 1 80.5 184 ASP B O 1
ATOM 3169 N N . VAL B 1 185 ? 20.422 3.297 -9.141 1 83.31 185 VAL B N 1
ATOM 3170 C CA . VAL B 1 185 ? 19.047 2.811 -9.031 1 83.31 185 VAL B CA 1
ATOM 3171 C C . VAL B 1 185 ? 18.438 3.311 -7.727 1 83.31 185 VAL B C 1
ATOM 3173 O O . VAL B 1 185 ? 17.234 3.596 -7.672 1 83.31 185 VAL B O 1
ATOM 3176 N N . MET B 1 186 ? 19.266 3.533 -6.793 1 81.38 186 MET B N 1
ATOM 3177 C CA . MET B 1 186 ? 18.766 3.924 -5.477 1 81.38 186 MET B CA 1
ATOM 3178 C C . MET B 1 186 ? 18.234 5.352 -5.496 1 81.38 186 MET B C 1
ATOM 3180 O O . MET B 1 186 ? 17.516 5.766 -4.578 1 81.38 186 MET B O 1
ATOM 3184 N N . LYS B 1 187 ? 18.547 6.078 -6.461 1 84.62 187 LYS B N 1
ATOM 3185 C CA . LYS B 1 187 ? 18.078 7.453 -6.57 1 84.62 187 LYS B CA 1
ATOM 3186 C C . LYS B 1 187 ? 16.719 7.508 -7.258 1 84.62 187 LYS B C 1
ATOM 3188 O O . LYS B 1 187 ? 16.047 8.539 -7.246 1 84.62 187 LYS B O 1
ATOM 3193 N N . LYS B 1 188 ? 16.344 6.406 -7.809 1 89.06 188 LYS B N 1
ATOM 3194 C CA . LYS B 1 188 ? 15.094 6.391 -8.555 1 89.06 188 LYS B CA 1
ATOM 3195 C C . LYS B 1 188 ? 13.898 6.379 -7.605 1 89.06 188 LYS B C 1
ATOM 3197 O O . LYS B 1 188 ? 13.938 5.734 -6.551 1 89.06 188 LYS B O 1
ATOM 3202 N N . GLN B 1 189 ? 12.867 7.027 -8.07 1 91.19 189 GLN B N 1
ATOM 3203 C CA . GLN B 1 189 ? 11.594 6.965 -7.367 1 91.19 189 GLN B CA 1
ATOM 3204 C C . GLN B 1 189 ? 10.969 5.574 -7.48 1 91.19 189 GLN B C 1
ATOM 3206 O O . GLN B 1 189 ? 11.32 4.805 -8.375 1 91.19 189 GLN B O 1
ATOM 3211 N N . PRO B 1 190 ? 10.125 5.359 -6.492 1 95.25 190 PRO B N 1
ATOM 3212 C CA . PRO B 1 190 ? 9.438 4.066 -6.594 1 95.25 190 PRO B CA 1
ATOM 3213 C C . PRO B 1 190 ? 8.625 3.93 -7.883 1 95.25 190 PRO B C 1
ATOM 3215 O O . PRO B 1 190 ? 8.219 4.934 -8.469 1 95.25 190 PRO B O 1
ATOM 3218 N N . VAL B 1 191 ? 8.484 2.689 -8.25 1 95.94 191 VAL B N 1
ATOM 3219 C CA . VAL B 1 191 ? 7.543 2.346 -9.312 1 95.94 191 VAL B CA 1
ATOM 3220 C C . VAL B 1 191 ? 6.281 1.734 -8.711 1 95.94 191 VAL B C 1
ATOM 3222 O O . VAL B 1 191 ? 6.359 0.91 -7.797 1 95.94 191 VAL B O 1
ATOM 3225 N N . PHE B 1 192 ? 5.191 2.199 -9.242 1 97.12 192 PHE B N 1
ATOM 3226 C CA . PHE B 1 192 ? 3.922 1.63 -8.805 1 97.12 192 PHE B CA 1
ATOM 3227 C C . PHE B 1 192 ? 3.379 0.66 -9.852 1 97.12 192 PHE B C 1
ATOM 3229 O O . PHE B 1 192 ? 3.582 0.853 -11.047 1 97.12 192 PHE B O 1
ATOM 3236 N N . VAL B 1 193 ? 2.76 -0.369 -9.336 1 96.19 193 VAL B N 1
ATOM 3237 C CA . VAL B 1 193 ? 2.18 -1.346 -10.25 1 96.19 193 VAL B CA 1
ATOM 3238 C C . VAL B 1 193 ? 0.715 -1.587 -9.891 1 96.19 193 VAL B C 1
ATOM 3240 O O . VAL B 1 193 ? 0.411 -2.088 -8.805 1 96.19 193 VAL B O 1
ATOM 3243 N N . TYR B 1 194 ? -0.137 -1.204 -10.805 1 96.38 194 TYR B N 1
ATOM 3244 C CA . TYR B 1 194 ? -1.541 -1.574 -10.664 1 96.38 194 TYR B CA 1
ATOM 3245 C C . TYR B 1 194 ? -1.776 -3.004 -11.141 1 96.38 194 TYR B C 1
ATOM 3247 O O . TYR B 1 194 ? -1.233 -3.422 -12.164 1 96.38 194 TYR B O 1
ATOM 3255 N N . ARG B 1 195 ? -2.596 -3.688 -10.375 1 94.12 195 ARG B N 1
ATOM 3256 C CA . ARG B 1 195 ? -2.908 -5.07 -10.719 1 94.12 195 ARG B CA 1
ATOM 3257 C C . ARG B 1 195 ? -4.398 -5.352 -10.562 1 94.12 195 ARG B C 1
ATOM 3259 O O . ARG B 1 195 ? -5.012 -4.945 -9.57 1 94.12 195 ARG B O 1
ATOM 3266 N N . LYS B 1 196 ? -4.855 -6.066 -11.516 1 93.62 196 LYS B N 1
ATOM 3267 C CA . LYS B 1 196 ? -6.219 -6.582 -11.484 1 93.62 196 LYS B CA 1
ATOM 3268 C C . LYS B 1 196 ? -6.266 -8.047 -11.914 1 93.62 196 LYS B C 1
ATOM 3270 O O . LYS B 1 196 ? -5.629 -8.43 -12.891 1 93.62 196 LYS B O 1
ATOM 3275 N N . CYS B 1 197 ? -7.039 -8.789 -11.195 1 93.81 197 CYS B N 1
ATOM 3276 C CA . CYS B 1 197 ? -7.137 -10.219 -11.453 1 93.81 197 CYS B CA 1
ATOM 3277 C C . CYS B 1 197 ? -8.57 -10.625 -11.766 1 93.81 197 CYS B C 1
ATOM 3279 O O . CYS B 1 197 ? -9.516 -10.117 -11.148 1 93.81 197 CYS B O 1
ATOM 3281 N N . TYR B 1 198 ? -8.688 -11.445 -12.711 1 94.38 198 TYR B N 1
ATOM 3282 C CA . TYR B 1 198 ? -9.914 -12.18 -13 1 94.38 198 TYR B CA 1
ATOM 3283 C C . TYR B 1 198 ? -9.727 -13.672 -12.758 1 94.38 198 TYR B C 1
ATOM 3285 O O . TYR B 1 198 ? -8.805 -14.281 -13.289 1 94.38 198 TYR B O 1
ATOM 3293 N N . VAL B 1 199 ? -10.688 -14.227 -11.953 1 95.94 199 VAL B N 1
ATOM 3294 C CA . VAL B 1 199 ? -10.406 -15.555 -11.438 1 95.94 199 VAL B CA 1
ATOM 3295 C C . VAL B 1 199 ? -11.633 -16.453 -11.625 1 95.94 199 VAL B C 1
ATOM 3297 O O . VAL B 1 199 ? -12.766 -16.016 -11.398 1 95.94 199 VAL B O 1
ATOM 3300 N N . LYS B 1 200 ? -11.375 -17.625 -12.117 1 95.62 200 LYS B N 1
ATOM 3301 C CA . LYS B 1 200 ? -12.281 -18.766 -11.992 1 95.62 200 LYS B CA 1
ATOM 3302 C C . LYS B 1 200 ? -11.656 -19.875 -11.141 1 95.62 200 LYS B C 1
ATOM 3304 O O . LYS B 1 200 ? -10.516 -20.266 -11.367 1 95.62 200 LYS B O 1
ATOM 3309 N N . SER B 1 201 ? -12.469 -20.281 -10.102 1 94.75 201 SER B N 1
ATOM 3310 C CA . SER B 1 201 ? -11.852 -21.266 -9.234 1 94.75 201 SER B CA 1
ATOM 3311 C C . SER B 1 201 ? -12.867 -22.297 -8.758 1 94.75 201 SER B C 1
ATOM 3313 O O . SER B 1 201 ? -14.047 -21.984 -8.594 1 94.75 201 SER B O 1
ATOM 3315 N N . THR B 1 202 ? -12.398 -23.516 -8.68 1 95.31 202 THR B N 1
ATOM 3316 C CA . THR B 1 202 ? -12.977 -24.609 -7.898 1 95.31 202 THR B CA 1
ATOM 3317 C C . THR B 1 202 ? -12.008 -25.062 -6.812 1 95.31 202 THR B C 1
ATOM 3319 O O . THR B 1 202 ? -10.93 -24.5 -6.66 1 95.31 202 THR B O 1
ATOM 3322 N N . GLN B 1 203 ? -12.414 -26.078 -6.078 1 96.19 203 GLN B N 1
ATOM 3323 C CA . GLN B 1 203 ? -11.531 -26.578 -5.035 1 96.19 203 GLN B CA 1
ATOM 3324 C C . GLN B 1 203 ? -10.383 -27.391 -5.629 1 96.19 203 GLN B C 1
ATOM 3326 O O . GLN B 1 203 ? -9.484 -27.812 -4.91 1 96.19 203 GLN B O 1
ATOM 3331 N N . THR B 1 204 ? -10.344 -27.578 -6.934 1 98.06 204 THR B N 1
ATOM 3332 C CA . THR B 1 204 ? -9.281 -28.406 -7.5 1 98.06 204 THR B CA 1
ATOM 3333 C C . THR B 1 204 ? -8.594 -27.672 -8.656 1 98.06 204 THR B C 1
ATOM 3335 O O . THR B 1 204 ? -7.527 -28.094 -9.109 1 98.06 204 THR B O 1
ATOM 3338 N N . GLU B 1 205 ? -9.242 -26.609 -9.156 1 98.19 205 GLU B N 1
ATOM 3339 C CA . GLU B 1 205 ? -8.703 -25.891 -10.305 1 98.19 205 GLU B CA 1
ATOM 3340 C C . GLU B 1 205 ? -8.828 -24.375 -10.117 1 98.19 205 GLU B C 1
ATOM 3342 O O . GLU B 1 205 ? -9.836 -23.891 -9.602 1 98.19 205 GLU B O 1
ATOM 3347 N N . ILE B 1 206 ? -7.816 -23.703 -10.555 1 97.62 206 ILE B N 1
ATOM 3348 C CA . ILE B 1 206 ? -7.836 -22.234 -10.547 1 97.62 206 ILE B CA 1
ATOM 3349 C C . ILE B 1 206 ? -7.348 -21.703 -11.891 1 97.62 206 ILE B C 1
ATOM 3351 O O . ILE B 1 206 ? -6.312 -22.141 -12.398 1 97.62 206 ILE B O 1
ATOM 3355 N N . THR B 1 207 ? -8.07 -20.812 -12.461 1 97.5 207 THR B N 1
ATOM 3356 C CA . THR B 1 207 ? -7.641 -20.031 -13.617 1 97.5 207 THR B CA 1
ATOM 3357 C C . THR B 1 207 ? -7.523 -18.562 -13.258 1 97.5 207 THR B C 1
ATOM 3359 O O . THR B 1 207 ? -8.477 -17.953 -12.758 1 97.5 207 THR B O 1
ATOM 3362 N N . LEU B 1 208 ? -6.355 -18.031 -13.523 1 96.56 208 LEU B N 1
ATOM 3363 C CA . LEU B 1 208 ? -6.086 -16.625 -13.25 1 96.56 208 LEU B CA 1
ATOM 3364 C C . LEU B 1 208 ? -5.785 -15.867 -14.539 1 96.56 208 LEU B C 1
ATOM 3366 O O . LEU B 1 208 ? -4.934 -16.297 -15.328 1 96.56 208 LEU B O 1
ATOM 3370 N N . ASP B 1 209 ? -6.496 -14.812 -14.742 1 95.94 209 ASP B N 1
ATOM 3371 C CA . ASP B 1 209 ? -6.184 -13.789 -15.734 1 95.94 209 ASP B CA 1
ATOM 3372 C C . ASP B 1 209 ? -5.77 -12.484 -15.062 1 95.94 209 ASP B C 1
ATOM 3374 O O . ASP B 1 209 ? -6.586 -11.828 -14.414 1 95.94 209 ASP B O 1
ATOM 3378 N N . GLU B 1 210 ? -4.555 -12.102 -15.219 1 94.75 210 GLU B N 1
ATOM 3379 C CA . GLU B 1 210 ? -4.016 -10.938 -14.531 1 94.75 210 GLU B CA 1
ATOM 3380 C C . GLU B 1 210 ? -3.572 -9.867 -15.523 1 94.75 210 GLU B C 1
ATOM 3382 O O . GLU B 1 210 ? -2.959 -10.18 -16.547 1 94.75 210 GLU B O 1
ATOM 3387 N N . ARG B 1 211 ? -3.871 -8.633 -15.141 1 94.31 211 ARG B N 1
ATOM 3388 C CA . ARG B 1 211 ? -3.393 -7.438 -15.836 1 94.31 211 ARG B CA 1
ATOM 3389 C C . ARG B 1 211 ? -2.604 -6.535 -14.891 1 94.31 211 ARG B C 1
ATOM 3391 O O . ARG B 1 211 ? -3.055 -6.242 -13.781 1 94.31 211 ARG B O 1
ATOM 3398 N N . GLU B 1 212 ? -1.432 -6.18 -15.391 1 94.19 212 GLU B N 1
ATOM 3399 C CA . GLU B 1 212 ? -0.574 -5.305 -14.602 1 94.19 212 GLU B CA 1
ATOM 3400 C C . GLU B 1 212 ? -0.089 -4.113 -15.422 1 94.19 212 GLU B C 1
ATOM 3402 O O . GLU B 1 212 ? 0.192 -4.25 -16.609 1 94.19 212 GLU B O 1
ATOM 3407 N N . LYS B 1 213 ? 0.029 -3.035 -14.758 1 95.25 213 LYS B N 1
ATOM 3408 C CA . LYS B 1 213 ? 0.563 -1.829 -15.383 1 95.25 213 LYS B CA 1
ATOM 3409 C C . LYS B 1 213 ? 1.44 -1.047 -14.414 1 95.25 213 LYS B C 1
ATOM 3411 O O . LYS B 1 213 ? 0.996 -0.688 -13.32 1 95.25 213 LYS B O 1
ATOM 3416 N N . ALA B 1 214 ? 2.672 -0.808 -14.875 1 96.12 214 ALA B N 1
ATOM 3417 C CA . ALA B 1 214 ? 3.596 0.005 -14.086 1 96.12 214 ALA B CA 1
ATOM 3418 C C . ALA B 1 214 ? 3.438 1.487 -14.414 1 96.12 214 ALA B C 1
ATOM 3420 O O . ALA B 1 214 ? 3.15 1.852 -15.555 1 96.12 214 ALA B O 1
ATOM 3421 N N . PHE B 1 215 ? 3.619 2.354 -13.398 1 96.38 215 PHE B N 1
ATOM 3422 C CA . PHE B 1 215 ? 3.566 3.797 -13.602 1 96.38 215 PHE B CA 1
ATOM 3423 C C . PHE B 1 215 ? 4.395 4.523 -12.547 1 96.38 215 PHE B C 1
ATOM 3425 O O . PHE B 1 215 ? 4.672 3.969 -11.484 1 96.38 215 PHE B O 1
ATOM 3432 N N . TYR B 1 216 ? 4.793 5.742 -12.844 1 95 216 TYR B N 1
ATOM 3433 C CA . TYR B 1 216 ? 5.586 6.539 -11.922 1 95 216 TYR B CA 1
ATOM 3434 C C . TYR B 1 216 ? 4.715 7.543 -11.172 1 95 216 TYR B C 1
ATOM 3436 O O . TYR B 1 216 ? 4.969 7.852 -10.008 1 95 216 TYR B O 1
ATOM 3444 N N . GLU B 1 217 ? 3.742 8.039 -11.883 1 93.31 217 GLU B N 1
ATOM 3445 C CA . GLU B 1 217 ? 2.848 9.062 -11.352 1 93.31 217 GLU B CA 1
ATOM 3446 C C . GLU B 1 217 ? 1.468 8.977 -12 1 93.31 217 GLU B C 1
ATOM 3448 O O . GLU B 1 217 ? 1.285 8.273 -13 1 93.31 217 GLU B O 1
ATOM 3453 N N . VAL B 1 218 ? 0.548 9.539 -11.266 1 89.25 218 VAL B N 1
ATOM 3454 C CA . VAL B 1 218 ? -0.776 9.711 -11.852 1 89.25 218 VAL B CA 1
ATOM 3455 C C . VAL B 1 218 ? -1.048 11.195 -12.078 1 89.25 218 VAL B C 1
ATOM 3457 O O . VAL B 1 218 ? -0.938 12.008 -11.148 1 89.25 218 VAL B O 1
ATOM 3460 N N . VAL B 1 219 ? -1.224 11.664 -13.359 1 73.31 219 VAL B N 1
ATOM 3461 C CA . VAL B 1 219 ? -1.452 13.055 -13.734 1 73.31 219 VAL B CA 1
ATOM 3462 C C . VAL B 1 219 ? -2.947 13.305 -13.914 1 73.31 219 VAL B C 1
ATOM 3464 O O . VAL B 1 219 ? -3.695 12.398 -14.289 1 73.31 219 VAL B O 1
#